Protein AF-A0A7L4TMM9-F1 (afdb_monomer)

Structure (mmCIF, N/CA/C/O backbone):
data_AF-A0A7L4TMM9-F1
#
_entry.id   AF-A0A7L4TMM9-F1
#
loop_
_atom_site.group_PDB
_atom_site.id
_atom_site.type_symbol
_atom_site.label_atom_id
_atom_site.label_alt_id
_atom_site.label_comp_id
_atom_site.label_asym_id
_atom_site.label_entity_id
_atom_site.label_seq_id
_atom_site.pdbx_PDB_ins_code
_atom_site.Cartn_x
_atom_site.Cartn_y
_atom_site.Cartn_z
_atom_site.occupancy
_atom_site.B_iso_or_equiv
_atom_site.auth_seq_id
_atom_site.auth_comp_id
_atom_site.auth_asym_id
_atom_site.auth_atom_id
_atom_site.pdbx_PDB_model_num
ATOM 1 N N . MET A 1 1 ? 16.684 -62.123 35.596 1.00 37.09 1 MET A N 1
ATOM 2 C CA . MET A 1 1 ? 16.709 -61.207 34.436 1.00 37.09 1 MET A CA 1
ATOM 3 C C . MET A 1 1 ? 15.334 -60.581 34.255 1.00 37.09 1 MET A C 1
ATOM 5 O O . MET A 1 1 ? 14.430 -61.251 33.778 1.00 37.09 1 MET A O 1
ATOM 9 N N . LYS A 1 2 ? 15.162 -59.327 34.678 1.00 30.02 2 LYS A N 1
ATOM 10 C CA . LYS A 1 2 ? 14.066 -58.445 34.255 1.00 30.02 2 LYS A CA 1
ATOM 11 C C . LYS A 1 2 ? 14.665 -57.044 34.165 1.00 30.02 2 LYS A C 1
ATOM 13 O O . LYS A 1 2 ? 14.993 -56.457 35.190 1.00 30.02 2 LYS A O 1
ATOM 18 N N . ASN A 1 3 ? 14.895 -56.581 32.941 1.00 31.47 3 ASN A N 1
ATOM 19 C CA . ASN A 1 3 ? 15.379 -55.234 32.671 1.00 31.47 3 ASN A CA 1
ATOM 20 C C . ASN A 1 3 ? 14.210 -54.263 32.843 1.00 31.47 3 ASN A C 1
ATOM 22 O O . ASN A 1 3 ? 13.201 -54.380 32.151 1.00 31.47 3 ASN A O 1
ATOM 26 N N . VAL A 1 4 ? 14.355 -53.323 33.774 1.00 31.61 4 VAL A N 1
ATOM 27 C CA . VAL A 1 4 ? 13.504 -52.138 33.880 1.00 31.61 4 VAL A CA 1
ATOM 28 C C . VAL A 1 4 ? 14.117 -51.089 32.962 1.00 31.61 4 VAL A C 1
ATOM 30 O O . VAL A 1 4 ? 15.188 -50.561 33.246 1.00 31.61 4 VAL A O 1
ATOM 33 N N . VAL A 1 5 ? 13.464 -50.823 31.834 1.00 34.22 5 VAL A N 1
ATOM 34 C CA . VAL A 1 5 ? 13.787 -49.681 30.977 1.00 34.22 5 VAL A CA 1
ATOM 35 C C . VAL A 1 5 ? 12.903 -48.526 31.436 1.00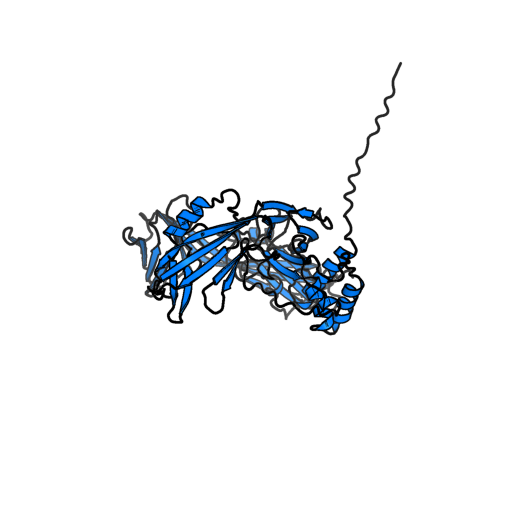 34.22 5 VAL A C 1
ATOM 37 O O . VAL A 1 5 ? 11.708 -48.497 31.155 1.00 34.22 5 VAL A O 1
ATOM 40 N N . CYS A 1 6 ? 13.492 -47.596 32.189 1.00 31.59 6 CYS A N 1
ATOM 41 C CA . CYS A 1 6 ? 12.904 -46.287 32.458 1.00 31.59 6 CYS A CA 1
ATOM 42 C C . CYS A 1 6 ? 12.891 -45.482 31.154 1.00 31.59 6 CYS A C 1
ATOM 44 O O . CYS A 1 6 ? 13.934 -45.021 30.693 1.00 31.59 6 CYS A O 1
ATOM 46 N N . GLY A 1 7 ? 11.712 -45.316 30.559 1.00 32.25 7 GLY A N 1
ATOM 47 C CA . GLY A 1 7 ? 11.497 -44.363 29.478 1.00 32.25 7 GLY A CA 1
ATOM 48 C C . GLY A 1 7 ? 11.440 -42.943 30.035 1.00 32.25 7 GLY A C 1
ATOM 49 O O . GLY A 1 7 ? 10.466 -42.571 30.684 1.00 32.25 7 GLY A O 1
ATOM 50 N N . PHE A 1 8 ? 12.476 -42.148 29.768 1.00 34.81 8 PHE A N 1
ATOM 51 C CA . PHE A 1 8 ? 12.404 -40.692 29.859 1.00 34.81 8 PHE A CA 1
ATOM 52 C C . PHE A 1 8 ? 11.463 -40.192 28.754 1.00 34.81 8 PHE A C 1
ATOM 54 O O . PHE A 1 8 ? 11.820 -40.189 27.577 1.00 34.81 8 PHE A O 1
ATOM 61 N N . VAL A 1 9 ? 10.251 -39.776 29.123 1.00 37.28 9 VAL A N 1
ATOM 62 C CA . VAL A 1 9 ? 9.396 -38.968 28.248 1.00 37.28 9 VAL A CA 1
ATOM 63 C C . VAL A 1 9 ? 9.961 -37.553 28.270 1.00 37.28 9 VAL A C 1
ATOM 65 O O . VAL A 1 9 ? 9.767 -36.798 29.221 1.00 37.28 9 VAL A O 1
ATOM 68 N N . LEU A 1 10 ? 10.722 -37.221 27.230 1.00 33.03 10 LEU A N 1
ATOM 69 C CA . LEU A 1 10 ? 11.233 -35.881 26.977 1.00 33.03 10 LEU A CA 1
ATOM 70 C C . LEU A 1 10 ? 1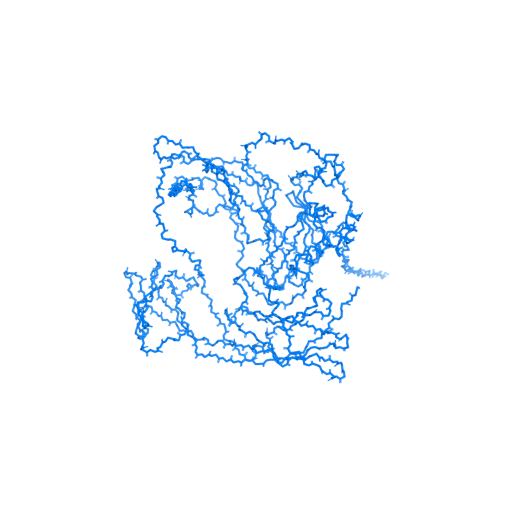0.049 -35.021 26.514 1.00 33.03 10 LEU A C 1
ATOM 72 O O . LEU A 1 10 ? 9.660 -35.037 25.348 1.00 33.03 10 LEU A O 1
ATOM 76 N N . VAL A 1 11 ? 9.420 -34.323 27.459 1.00 37.62 11 VAL A N 1
ATOM 77 C CA . VAL A 1 11 ? 8.417 -33.298 27.166 1.00 37.62 11 VAL A CA 1
ATOM 78 C C . VAL A 1 11 ? 9.148 -32.147 26.473 1.00 37.62 11 VAL A C 1
ATOM 80 O O . VAL A 1 11 ? 9.783 -31.321 27.123 1.00 37.62 11 VAL A O 1
ATOM 83 N N . PHE A 1 12 ? 9.087 -32.109 25.140 1.00 34.22 12 PHE A N 1
ATOM 84 C CA . PHE A 1 12 ? 9.403 -30.914 24.362 1.00 34.22 12 PHE A CA 1
ATOM 85 C C . PHE A 1 12 ? 8.357 -29.851 24.701 1.00 34.22 12 PHE A C 1
ATOM 87 O O . PHE A 1 12 ? 7.300 -29.764 24.076 1.00 34.22 12 PHE A O 1
ATOM 94 N N . ILE A 1 13 ? 8.636 -29.048 25.726 1.00 36.62 13 ILE A N 1
ATOM 95 C CA . ILE A 1 13 ? 7.920 -27.797 25.932 1.00 36.62 13 ILE A CA 1
ATOM 96 C C . ILE A 1 13 ? 8.395 -26.867 24.816 1.00 36.62 13 ILE A C 1
ATOM 98 O O . ILE A 1 13 ? 9.479 -26.291 24.886 1.00 36.62 13 ILE A O 1
ATOM 102 N N . LEU A 1 14 ? 7.595 -26.763 23.754 1.00 32.78 14 LEU A N 1
ATOM 103 C CA . LEU A 1 14 ? 7.701 -25.707 22.753 1.00 32.78 14 LEU A CA 1
ATOM 104 C C . LEU A 1 14 ? 7.354 -24.378 23.436 1.00 32.78 14 LEU A C 1
ATOM 106 O O . LEU A 1 14 ? 6.245 -23.861 23.312 1.00 32.78 14 LEU A O 1
ATOM 110 N N . PHE A 1 15 ? 8.300 -23.828 24.196 1.00 36.31 15 PHE A N 1
ATOM 111 C CA . PHE A 1 15 ? 8.275 -22.417 24.542 1.00 36.31 15 PHE A CA 1
ATOM 112 C C . PHE A 1 15 ? 8.490 -21.645 23.243 1.00 36.31 15 PHE A C 1
ATOM 114 O O . PHE A 1 15 ? 9.612 -21.475 22.774 1.00 36.31 15 PHE A O 1
ATOM 121 N N . SER A 1 16 ? 7.392 -21.183 22.648 1.00 35.31 16 SER A N 1
ATOM 122 C CA . SER A 1 16 ? 7.428 -20.071 21.708 1.00 35.31 16 SER A CA 1
ATOM 123 C C . SER A 1 16 ? 7.864 -18.835 22.497 1.00 35.31 16 SER A C 1
ATOM 125 O O . SER A 1 16 ? 7.027 -18.056 22.952 1.00 35.31 16 SER A O 1
ATOM 127 N N . CYS A 1 17 ? 9.171 -18.681 22.725 1.00 44.59 17 CYS A N 1
ATOM 128 C CA . CYS A 1 17 ? 9.750 -17.420 23.164 1.00 44.59 17 CYS A CA 1
ATOM 129 C C . CYS A 1 17 ? 9.349 -16.374 22.124 1.00 44.59 17 CYS A C 1
ATOM 131 O O . CYS A 1 17 ? 9.890 -16.364 21.021 1.00 44.59 17 CYS A O 1
ATOM 133 N N . LYS A 1 18 ? 8.379 -15.513 22.454 1.00 53.69 18 LYS A N 1
ATOM 134 C CA . LYS A 1 18 ? 8.213 -14.255 21.729 1.00 53.69 18 LYS A CA 1
ATOM 135 C C . LYS A 1 18 ? 9.565 -13.558 21.820 1.00 53.69 18 LYS A C 1
ATOM 137 O O . LYS A 1 18 ? 9.991 -13.226 22.924 1.00 53.69 18 LYS A O 1
ATOM 142 N N . LYS A 1 19 ? 10.272 -13.429 20.698 1.00 67.81 19 LYS A N 1
ATOM 143 C CA . LYS A 1 19 ? 11.503 -12.645 20.659 1.00 67.81 19 LYS A CA 1
ATOM 144 C C . LYS A 1 19 ? 11.105 -11.209 20.968 1.00 67.81 19 LYS A C 1
ATOM 146 O O . LYS A 1 19 ? 10.321 -10.613 20.234 1.00 67.81 19 LYS A O 1
ATOM 151 N N . GLU A 1 20 ? 11.555 -10.702 22.107 1.00 85.44 20 GLU A N 1
ATOM 152 C CA . GLU A 1 20 ? 11.409 -9.284 22.401 1.00 85.44 20 GLU A CA 1
ATOM 153 C C . GLU A 1 20 ? 12.219 -8.482 21.381 1.00 85.44 20 GLU A C 1
ATOM 155 O O . GLU A 1 20 ? 13.287 -8.917 20.944 1.00 85.44 20 GLU A O 1
ATOM 160 N N . LEU A 1 21 ? 11.692 -7.321 20.988 1.00 93.69 21 LEU A N 1
ATOM 161 C CA . LEU A 1 21 ? 12.413 -6.398 20.120 1.00 93.69 21 LEU A CA 1
ATOM 162 C C . LEU A 1 21 ? 13.688 -5.914 20.826 1.00 93.69 21 LEU A C 1
ATOM 164 O O . LEU A 1 21 ? 13.657 -5.621 22.024 1.00 93.69 21 LEU A O 1
ATOM 168 N N . SER A 1 22 ? 14.790 -5.785 20.087 1.00 93.38 22 SER A N 1
ATOM 169 C CA . SER A 1 22 ? 15.986 -5.096 20.585 1.00 93.38 22 SER A CA 1
ATOM 170 C C . SER A 1 22 ? 15.690 -3.615 20.856 1.00 93.38 22 SER A C 1
ATOM 172 O O . SER A 1 22 ? 14.717 -3.065 20.341 1.00 93.38 22 SER A O 1
ATOM 174 N N . GLU A 1 23 ? 16.535 -2.935 21.636 1.00 93.56 23 GLU A N 1
ATOM 175 C CA . GLU A 1 23 ? 16.357 -1.494 21.891 1.00 93.56 23 GLU A CA 1
ATOM 176 C C . GLU A 1 23 ? 16.359 -0.666 20.601 1.00 93.56 23 GLU A C 1
ATOM 178 O O . GLU A 1 23 ? 15.534 0.228 20.439 1.00 93.56 23 GLU A O 1
ATOM 183 N N . GLU A 1 24 ? 17.209 -1.016 19.637 1.00 94.12 24 GLU A N 1
ATOM 184 C CA . GLU A 1 24 ? 17.218 -0.378 18.319 1.00 94.12 24 GLU A CA 1
ATOM 185 C C . GLU A 1 24 ? 15.885 -0.592 17.573 1.00 94.12 24 GLU A C 1
ATOM 187 O O . GLU A 1 24 ? 15.275 0.355 17.077 1.00 94.12 24 GLU A O 1
ATOM 192 N N . GLN A 1 25 ? 15.366 -1.824 17.563 1.00 96.00 25 GLN A N 1
ATOM 193 C CA . GLN A 1 25 ? 14.075 -2.144 16.946 1.00 96.00 25 GLN A CA 1
ATOM 194 C C . GLN A 1 25 ? 12.906 -1.423 17.637 1.00 96.00 25 GLN A C 1
ATOM 196 O O . GLN A 1 25 ? 11.966 -0.993 16.965 1.00 96.00 25 GLN A O 1
ATOM 201 N N . LYS A 1 26 ? 12.961 -1.254 18.965 1.00 96.62 26 LYS A N 1
ATOM 202 C CA . LYS A 1 26 ? 11.985 -0.452 19.718 1.00 96.62 26 LYS A CA 1
ATOM 203 C C . LYS A 1 26 ? 12.046 1.017 19.309 1.00 96.62 26 LYS A C 1
ATOM 205 O O . LYS A 1 26 ? 10.995 1.604 19.082 1.00 96.62 26 LYS A O 1
ATOM 210 N N . VAL A 1 27 ? 13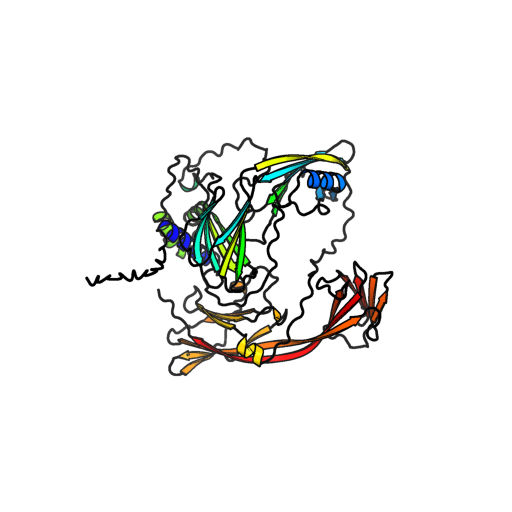.241 1.590 19.145 1.00 97.44 27 VAL A N 1
ATOM 211 C CA . VAL A 1 27 ? 13.413 2.967 18.648 1.00 97.44 27 VAL A CA 1
ATOM 212 C C . VAL A 1 27 ? 12.786 3.135 17.263 1.00 97.44 27 VAL A C 1
ATOM 214 O O . VAL A 1 27 ? 12.062 4.103 17.041 1.00 97.44 27 VAL A O 1
ATOM 217 N N . PHE A 1 28 ? 12.986 2.184 16.348 1.00 97.81 28 PHE A N 1
ATOM 218 C CA . PHE A 1 28 ? 12.351 2.225 15.027 1.00 97.81 28 PHE A CA 1
ATOM 219 C C . PHE A 1 28 ? 10.822 2.150 15.100 1.00 97.81 28 PHE A C 1
ATOM 221 O O . PHE A 1 28 ? 10.134 2.896 14.403 1.00 97.81 28 PHE A O 1
ATOM 228 N N . LEU A 1 29 ? 10.277 1.284 15.958 1.00 97.44 29 LEU A N 1
ATOM 229 C CA . LEU A 1 29 ? 8.832 1.161 16.145 1.00 97.44 29 LEU A CA 1
ATOM 230 C C . LEU A 1 29 ? 8.225 2.417 16.788 1.00 97.44 29 LEU A C 1
ATOM 232 O O . LEU A 1 29 ? 7.163 2.876 16.371 1.00 97.44 29 LEU A O 1
ATOM 236 N N . ASP A 1 30 ? 8.887 2.980 17.794 1.00 96.69 30 ASP A N 1
ATOM 237 C CA . ASP A 1 30 ? 8.441 4.199 18.466 1.00 96.69 30 ASP A CA 1
ATOM 238 C C . ASP A 1 30 ? 8.509 5.406 17.521 1.00 96.69 30 ASP A C 1
ATOM 240 O O . ASP A 1 30 ? 7.579 6.209 17.491 1.00 96.69 30 ASP A O 1
ATOM 244 N N . PHE A 1 31 ? 9.545 5.490 16.679 1.00 96.69 31 PHE A N 1
ATOM 245 C CA . PHE A 1 31 ? 9.610 6.465 15.591 1.00 96.69 31 PHE A CA 1
ATOM 246 C C . PHE A 1 31 ? 8.445 6.300 14.607 1.00 96.69 31 PHE A C 1
ATOM 248 O O . PHE A 1 31 ? 7.792 7.283 14.268 1.00 96.69 31 PHE A O 1
ATOM 255 N N . ALA A 1 32 ? 8.126 5.068 14.196 1.00 96.00 32 ALA A N 1
ATOM 256 C CA . ALA A 1 32 ? 7.012 4.793 13.289 1.00 96.00 32 ALA A CA 1
ATOM 257 C C . ALA A 1 32 ? 5.659 5.250 13.866 1.00 96.00 32 ALA A C 1
ATOM 259 O O . ALA A 1 32 ? 4.848 5.837 13.149 1.00 96.00 32 ALA A O 1
ATOM 260 N N . LYS A 1 33 ? 5.424 5.010 15.165 1.00 94.06 33 LYS A N 1
ATOM 261 C CA . LYS A 1 33 ? 4.231 5.493 15.880 1.00 94.06 33 LYS A CA 1
ATOM 262 C C . LYS A 1 33 ? 4.195 7.017 15.941 1.00 94.06 33 LYS A C 1
ATOM 264 O O . LYS A 1 33 ? 3.137 7.607 15.743 1.00 94.06 33 LYS A O 1
ATOM 269 N N . LEU A 1 34 ? 5.342 7.644 16.192 1.00 92.31 34 LEU A N 1
ATOM 270 C CA . LEU A 1 34 ? 5.446 9.093 16.293 1.00 92.31 34 LEU A CA 1
ATOM 271 C C . LEU A 1 34 ? 5.176 9.767 14.940 1.00 92.31 34 LEU A C 1
ATOM 273 O O . LEU A 1 34 ? 4.364 10.685 14.876 1.00 92.31 34 LEU A O 1
ATOM 277 N N . GLU A 1 35 ? 5.743 9.252 13.845 1.00 92.38 35 GLU A N 1
ATOM 278 C CA . GLU A 1 35 ? 5.431 9.727 12.490 1.00 92.38 35 GLU A CA 1
ATOM 279 C C . GLU A 1 35 ? 3.966 9.484 12.112 1.00 92.38 35 GLU A C 1
ATOM 281 O O . GLU A 1 35 ? 3.359 10.310 11.430 1.00 92.38 35 GLU A O 1
ATOM 286 N N . ASN A 1 36 ? 3.356 8.393 12.581 1.00 89.25 36 ASN A N 1
ATOM 287 C CA . ASN A 1 36 ? 1.929 8.155 12.387 1.00 89.25 36 ASN A CA 1
ATOM 288 C C . ASN A 1 36 ? 1.063 9.226 13.064 1.00 89.25 36 ASN A C 1
ATOM 290 O O . ASN A 1 36 ? 0.120 9.724 12.450 1.00 89.25 36 ASN A O 1
ATOM 294 N N . SER A 1 37 ? 1.390 9.604 14.302 1.00 87.19 37 SER A N 1
ATOM 295 C CA . SER A 1 37 ? 0.702 10.695 15.000 1.00 87.19 37 SER A CA 1
ATOM 296 C C . SER A 1 37 ? 0.961 12.048 14.332 1.00 87.19 37 SER A C 1
ATOM 298 O O . SER A 1 37 ? 0.024 12.823 14.171 1.00 87.19 37 SER A O 1
ATOM 300 N N . TYR A 1 38 ? 2.194 12.304 13.880 1.00 87.38 38 TYR A N 1
ATOM 301 C CA . TYR A 1 38 ? 2.568 13.540 13.186 1.00 87.38 38 TYR A CA 1
ATOM 302 C C . TYR A 1 38 ? 1.804 13.715 11.862 1.00 87.38 38 TYR A C 1
ATOM 304 O O . TYR A 1 38 ? 1.333 14.803 11.549 1.00 87.38 38 TYR A O 1
ATOM 312 N N . SER A 1 39 ? 1.684 12.641 11.075 1.00 83.31 39 SER A N 1
ATOM 313 C CA . SER A 1 39 ? 1.063 12.657 9.739 1.00 83.31 39 SER A CA 1
ATOM 314 C C . SER A 1 39 ? -0.448 12.402 9.736 1.00 83.31 39 SER A C 1
ATOM 316 O O . SER A 1 39 ? -1.094 12.616 8.713 1.00 83.31 39 SER A O 1
ATOM 318 N N . GLY A 1 40 ? -1.019 11.917 10.843 1.00 79.81 40 GLY A N 1
ATOM 319 C CA . GLY A 1 40 ? -2.427 11.509 10.916 1.00 79.81 40 GLY A CA 1
ATOM 320 C C . GLY A 1 40 ? -2.758 10.228 10.134 1.00 79.81 40 GLY A C 1
ATOM 321 O O . GLY A 1 40 ? -3.930 9.939 9.897 1.00 79.81 40 GLY A O 1
ATOM 322 N N . SER A 1 41 ? -1.750 9.440 9.750 1.00 76.19 41 SER A N 1
ATOM 323 C CA . SER A 1 41 ? -1.877 8.308 8.816 1.00 76.19 41 SER A CA 1
ATOM 324 C C . SER A 1 41 ? -2.554 7.052 9.383 1.00 76.19 41 SER A C 1
ATOM 326 O O . SER A 1 41 ? -2.875 6.127 8.643 1.00 76.19 41 SER A O 1
ATOM 328 N N . SER A 1 42 ? -2.875 7.040 10.680 1.00 83.00 42 SER A N 1
ATOM 329 C CA . SER A 1 42 ? -3.791 6.078 11.310 1.00 83.00 42 SER A CA 1
ATOM 330 C C . SER A 1 42 ? -3.399 4.584 11.233 1.00 83.00 42 SER A C 1
ATOM 332 O O . SER A 1 42 ? -4.198 3.742 11.641 1.00 83.00 42 SER A O 1
ATOM 334 N N . TYR A 1 43 ? -2.182 4.219 10.808 1.00 86.94 43 TYR A N 1
ATOM 335 C CA . TYR A 1 43 ? -1.672 2.841 10.659 1.00 86.94 43 TYR A CA 1
ATOM 336 C C . TYR A 1 43 ? -1.653 2.018 11.958 1.00 86.94 43 TYR A C 1
ATOM 338 O O . TYR A 1 43 ? -1.654 0.790 11.922 1.00 86.94 43 TYR A O 1
ATOM 346 N N . PHE A 1 44 ? -1.663 2.676 13.120 1.00 88.75 44 PHE A N 1
ATOM 347 C CA . PHE A 1 44 ? -1.622 2.023 14.433 1.00 88.75 44 PHE A CA 1
ATOM 348 C C . PHE A 1 44 ? -3.013 1.854 15.069 1.00 88.75 44 PHE A C 1
ATOM 350 O O . PHE A 1 44 ? -3.131 1.684 16.286 1.00 88.75 44 PHE A O 1
ATOM 357 N N . TYR A 1 45 ? -4.073 1.808 14.262 1.00 86.56 45 TYR A N 1
ATOM 358 C CA . TYR A 1 45 ? -5.346 1.201 14.666 1.00 86.56 45 TYR A CA 1
ATOM 359 C C . TYR A 1 45 ? -5.342 -0.286 14.309 1.00 86.56 45 TYR A C 1
ATOM 361 O O . TYR A 1 45 ? -4.755 -0.679 13.310 1.00 86.56 45 TYR A O 1
ATOM 369 N N . ASN A 1 46 ? -5.915 -1.124 15.175 1.00 87.50 46 ASN A N 1
ATOM 370 C CA . ASN A 1 46 ? -5.999 -2.572 14.968 1.00 87.50 46 ASN A CA 1
ATOM 371 C C . ASN A 1 46 ? -7.410 -2.930 14.489 1.00 87.50 46 ASN A C 1
ATOM 373 O O . ASN A 1 46 ? -8.263 -3.315 15.293 1.00 87.50 46 ASN A O 1
ATOM 377 N N . LEU A 1 47 ? -7.665 -2.732 13.200 1.00 89.25 47 LEU A N 1
ATOM 378 C CA . LEU A 1 47 ? -8.976 -2.913 12.590 1.00 89.25 47 LEU A CA 1
ATOM 379 C C . LEU A 1 47 ? -9.192 -4.378 12.213 1.00 89.25 47 LEU A C 1
ATOM 381 O O . LEU A 1 47 ? -8.290 -5.072 11.759 1.00 89.25 47 LEU A O 1
ATOM 385 N N . ASP A 1 48 ? -10.409 -4.870 12.402 1.00 89.00 48 ASP A N 1
ATOM 386 C CA . ASP A 1 48 ? -10.822 -6.195 11.948 1.00 89.00 48 ASP A CA 1
ATOM 387 C C . ASP A 1 48 ? -11.797 -6.023 10.784 1.00 89.00 48 ASP A C 1
ATOM 389 O O . ASP A 1 48 ? -13.011 -6.053 10.960 1.00 89.00 48 ASP A O 1
ATOM 393 N N . LEU A 1 49 ? -11.251 -5.774 9.595 1.00 86.94 49 LEU A N 1
ATOM 394 C CA . LEU A 1 49 ? -12.017 -5.575 8.363 1.00 86.94 49 LEU A CA 1
ATOM 395 C C . LEU A 1 49 ? -12.188 -6.901 7.612 1.00 86.94 49 LEU A C 1
ATOM 397 O O . LEU A 1 49 ? -11.489 -7.888 7.876 1.00 86.94 49 LEU A O 1
ATOM 401 N N . TYR A 1 50 ? -13.139 -6.959 6.684 1.00 85.94 50 TYR A N 1
ATOM 402 C CA . TYR A 1 50 ? -13.126 -8.012 5.668 1.00 85.94 50 TYR A CA 1
ATOM 403 C C . TYR A 1 50 ? -12.078 -7.730 4.605 1.00 85.94 50 TYR A C 1
ATOM 405 O O . TYR A 1 50 ? -11.783 -6.577 4.313 1.00 85.94 50 TYR A O 1
ATOM 413 N N . SER A 1 51 ? -11.537 -8.808 4.044 1.00 82.56 51 SER A N 1
ATOM 414 C CA . SER A 1 51 ? -10.572 -8.746 2.958 1.00 82.56 51 SER A CA 1
ATOM 415 C C . SER A 1 51 ? -11.213 -8.195 1.682 1.00 82.56 51 SER A C 1
ATOM 417 O O . SER A 1 51 ? -12.092 -8.837 1.104 1.00 82.56 51 SER A O 1
ATOM 419 N N . SER A 1 52 ? -10.730 -7.046 1.217 1.00 79.94 52 SER A N 1
ATOM 420 C CA . SER A 1 52 ? -10.885 -6.587 -0.162 1.00 79.94 52 SER A CA 1
ATOM 421 C C . SER A 1 52 ? -9.716 -7.131 -0.974 1.00 79.94 52 SER A C 1
ATOM 423 O O . SER A 1 52 ? -8.559 -6.742 -0.786 1.00 79.94 52 SER A O 1
ATOM 425 N N . PHE A 1 53 ? -10.013 -8.098 -1.839 1.00 81.25 53 PHE A N 1
ATOM 426 C CA . PHE A 1 53 ? -8.998 -8.785 -2.628 1.00 81.25 53 PHE A CA 1
ATOM 427 C C . PHE A 1 53 ? -8.521 -7.938 -3.801 1.00 81.25 53 PHE A C 1
ATOM 429 O O . PHE A 1 53 ? -9.308 -7.258 -4.449 1.00 81.25 53 PHE A O 1
ATOM 436 N N . THR A 1 54 ? -7.238 -8.067 -4.114 1.00 78.81 54 THR A N 1
ATOM 437 C CA . THR A 1 54 ? -6.654 -7.589 -5.367 1.00 78.81 54 THR A CA 1
ATOM 438 C C . THR A 1 54 ? -5.970 -8.748 -6.085 1.00 78.81 54 THR A C 1
ATOM 440 O O . THR A 1 54 ? -5.791 -9.838 -5.526 1.00 78.81 54 THR A O 1
ATOM 443 N N . GLU A 1 55 ? -5.629 -8.553 -7.352 1.00 81.44 55 GLU A N 1
ATOM 444 C CA . GLU A 1 55 ? -4.944 -9.580 -8.126 1.00 81.44 55 GLU A CA 1
ATOM 445 C C . GLU A 1 55 ? -3.527 -9.813 -7.598 1.00 81.44 55 GLU A C 1
ATOM 447 O O . GLU A 1 55 ? -2.847 -8.905 -7.118 1.00 81.44 55 GLU A O 1
ATOM 452 N N . GLU A 1 56 ? -3.073 -11.066 -7.658 1.00 86.25 56 GLU A N 1
ATOM 453 C CA . GLU A 1 56 ? -1.706 -11.374 -7.259 1.00 86.25 56 GLU A CA 1
ATOM 454 C C . GLU A 1 56 ? -0.720 -10.688 -8.221 1.00 86.25 56 GLU A C 1
ATOM 456 O O . GLU A 1 56 ? -0.857 -10.829 -9.440 1.00 86.25 56 GLU A O 1
ATOM 461 N N . PRO A 1 57 ? 0.298 -9.983 -7.701 1.00 86.56 57 PRO A N 1
ATOM 462 C CA . PRO A 1 57 ? 1.309 -9.348 -8.530 1.00 86.56 57 PRO A CA 1
ATOM 463 C C . PRO A 1 57 ? 2.003 -10.335 -9.469 1.00 86.56 57 PRO A C 1
ATOM 465 O O . PRO A 1 57 ? 2.589 -11.332 -9.038 1.00 86.56 57 PRO A O 1
ATOM 468 N N . VAL A 1 58 ? 2.003 -10.019 -10.763 1.00 86.62 58 VAL A N 1
ATOM 469 C CA . VAL A 1 58 ? 2.675 -10.830 -11.782 1.00 86.62 58 VAL A CA 1
ATOM 470 C C . VAL A 1 58 ? 4.081 -10.289 -12.046 1.00 86.62 58 VAL A C 1
ATOM 472 O O . VAL A 1 58 ? 4.268 -9.131 -12.425 1.00 86.62 58 VAL A O 1
ATOM 475 N N . TYR A 1 59 ? 5.076 -11.162 -11.887 1.00 88.44 59 TYR A N 1
ATOM 476 C CA . TYR A 1 59 ? 6.486 -10.875 -12.165 1.00 88.44 59 TYR A CA 1
ATOM 477 C C . TYR A 1 59 ? 6.982 -11.756 -13.310 1.00 88.44 59 TYR A C 1
ATOM 479 O O . TYR A 1 59 ? 6.869 -12.984 -13.236 1.00 88.44 59 TYR A O 1
ATOM 487 N N . TYR A 1 60 ? 7.554 -11.143 -14.346 1.00 87.56 60 TYR A N 1
ATOM 488 C CA . TYR A 1 60 ? 8.002 -11.840 -15.560 1.00 87.56 60 TYR A CA 1
ATOM 489 C C . TYR A 1 60 ? 9.485 -12.229 -15.548 1.00 87.56 60 TYR A C 1
ATOM 491 O O . TYR A 1 60 ? 9.999 -12.736 -16.544 1.00 87.56 60 TYR A O 1
ATOM 499 N N . ASP A 1 61 ? 10.166 -12.038 -14.418 1.00 90.56 61 ASP A N 1
ATOM 500 C CA . ASP A 1 61 ? 11.605 -12.253 -14.271 1.00 90.56 61 ASP A CA 1
ATOM 501 C C . ASP A 1 61 ? 12.077 -13.666 -14.669 1.00 90.56 61 ASP A C 1
ATOM 503 O O . ASP A 1 61 ? 13.149 -13.816 -15.248 1.00 90.56 61 ASP A O 1
ATOM 507 N N . SER A 1 62 ? 11.277 -14.712 -14.423 1.00 87.75 62 SER A N 1
ATOM 508 C CA . SER A 1 62 ? 11.636 -16.106 -14.750 1.00 87.75 62 SER A CA 1
ATOM 509 C C . SER A 1 62 ? 11.631 -16.428 -16.246 1.00 87.75 62 SER A C 1
ATOM 511 O O . SER A 1 62 ? 12.244 -17.409 -16.665 1.00 87.75 62 SER A O 1
ATOM 513 N N . ILE A 1 63 ? 10.914 -15.639 -17.047 1.00 87.81 63 ILE A N 1
ATOM 514 C CA . ILE A 1 63 ? 10.750 -15.845 -18.493 1.00 87.81 63 ILE A CA 1
ATOM 515 C C . ILE A 1 63 ? 11.340 -14.692 -19.309 1.00 87.81 63 ILE A C 1
ATOM 517 O O . ILE A 1 63 ? 11.111 -14.603 -20.519 1.00 87.81 63 ILE A O 1
ATOM 521 N N . PHE A 1 64 ? 12.065 -13.786 -18.651 1.00 90.25 64 PHE A N 1
ATOM 522 C CA . PHE A 1 64 ? 12.679 -12.639 -19.293 1.00 90.25 64 PHE A CA 1
ATOM 523 C C . PHE A 1 64 ? 13.710 -13.090 -20.339 1.00 90.25 64 PHE A C 1
ATOM 525 O O . PHE A 1 64 ? 14.580 -13.918 -20.071 1.00 90.25 64 PHE A O 1
ATOM 532 N N . ASN A 1 65 ? 13.623 -12.527 -21.547 1.00 91.19 65 ASN A N 1
ATOM 533 C CA . ASN A 1 65 ? 14.536 -12.826 -22.646 1.00 91.19 65 ASN A CA 1
ATOM 534 C C . ASN A 1 65 ? 14.945 -11.533 -23.358 1.00 91.19 65 ASN A C 1
ATOM 536 O O . ASN A 1 65 ? 14.123 -10.879 -24.001 1.00 91.19 65 ASN A O 1
ATOM 540 N N . PHE A 1 66 ? 16.231 -11.196 -23.254 1.00 92.38 66 PHE A N 1
ATOM 541 C CA . PHE A 1 66 ? 16.781 -9.962 -23.806 1.00 92.38 66 PHE A CA 1
ATOM 542 C C . PHE A 1 66 ? 16.714 -9.895 -25.338 1.00 92.38 66 PHE A C 1
ATOM 544 O O . PHE A 1 66 ? 16.325 -8.863 -25.874 1.00 92.38 66 PHE A O 1
ATOM 551 N N . GLU A 1 67 ? 17.050 -10.974 -26.052 1.00 93.62 67 GLU A N 1
ATOM 552 C CA . GLU A 1 67 ? 17.040 -10.959 -27.523 1.00 93.62 67 GLU A CA 1
ATOM 553 C C . GLU A 1 67 ? 15.618 -10.817 -28.070 1.00 93.62 67 GLU A C 1
ATOM 555 O O . GLU A 1 67 ? 15.387 -10.046 -28.999 1.00 93.62 67 GLU A O 1
ATOM 560 N N . LYS A 1 68 ? 14.639 -11.477 -27.439 1.00 91.00 68 LYS A N 1
ATOM 561 C CA . LYS A 1 68 ? 13.225 -11.292 -27.780 1.00 91.00 68 LYS A CA 1
ATOM 562 C C . LYS A 1 68 ? 12.783 -9.844 -27.551 1.00 91.00 68 LYS A C 1
ATOM 564 O O . LYS A 1 68 ? 12.195 -9.246 -28.448 1.00 91.00 68 LYS A O 1
ATOM 569 N N . LEU A 1 69 ? 13.103 -9.280 -26.383 1.00 91.62 69 LEU A N 1
ATOM 570 C CA . LEU A 1 69 ? 12.792 -7.888 -26.053 1.00 91.62 69 LEU A CA 1
ATOM 571 C C . LEU A 1 69 ? 13.405 -6.915 -27.072 1.00 91.62 69 LEU A C 1
ATOM 573 O O . LEU A 1 69 ? 12.743 -5.986 -27.528 1.00 91.62 69 LEU A O 1
ATOM 577 N N . LYS A 1 70 ? 14.663 -7.146 -27.453 1.00 93.12 70 LYS A N 1
ATOM 578 C CA . LYS A 1 70 ? 15.380 -6.360 -28.457 1.00 93.12 70 LYS A CA 1
ATOM 579 C C . LYS A 1 70 ? 14.666 -6.369 -29.806 1.00 93.12 70 LYS A C 1
ATOM 581 O O . LYS A 1 70 ? 14.448 -5.298 -30.366 1.00 93.12 70 LYS A O 1
ATOM 586 N N . THR A 1 71 ? 14.280 -7.543 -30.309 1.00 90.50 71 THR A N 1
ATOM 587 C CA . THR A 1 71 ? 13.545 -7.656 -31.578 1.00 90.50 71 THR A CA 1
ATOM 588 C C . THR A 1 71 ? 12.186 -6.956 -31.518 1.00 90.50 71 THR A C 1
ATOM 590 O O . THR A 1 71 ? 11.829 -6.261 -32.466 1.00 90.50 71 THR A O 1
ATOM 593 N N . GLU A 1 72 ? 11.446 -7.095 -30.412 1.00 90.06 72 GLU A N 1
ATOM 594 C CA . GLU A 1 72 ? 10.154 -6.419 -30.221 1.00 90.06 72 GLU A CA 1
ATOM 595 C C . GLU A 1 72 ? 10.323 -4.890 -30.237 1.00 90.06 72 GLU A C 1
ATOM 597 O O . GLU A 1 72 ? 9.681 -4.206 -31.033 1.00 90.06 72 GLU A O 1
ATOM 602 N N . LEU A 1 73 ? 11.261 -4.350 -29.450 1.00 90.94 73 LEU A N 1
ATOM 603 C CA . LEU A 1 73 ? 11.499 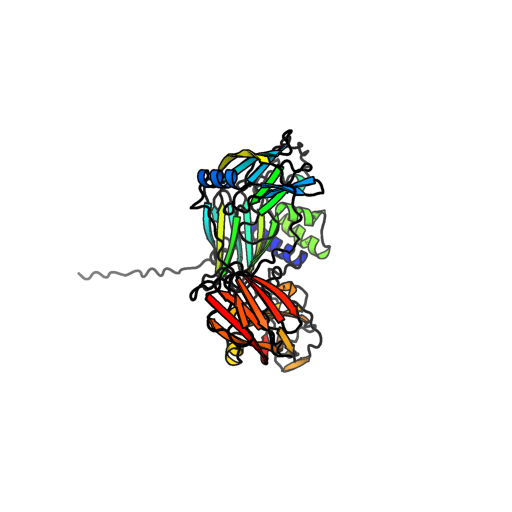-2.905 -29.367 1.00 90.94 73 LEU A CA 1
ATOM 604 C C . LEU A 1 73 ? 11.946 -2.285 -30.693 1.00 90.94 73 LEU A C 1
ATOM 606 O O . LEU A 1 73 ? 11.459 -1.210 -31.048 1.00 90.94 73 LEU A O 1
ATOM 610 N N . GLN A 1 74 ? 12.840 -2.945 -31.433 1.00 89.19 74 GLN A N 1
ATOM 611 C CA . GLN A 1 74 ? 13.301 -2.462 -32.740 1.00 89.19 74 GLN A CA 1
ATOM 612 C C . GLN A 1 74 ? 12.165 -2.402 -33.776 1.00 89.19 74 GLN A C 1
ATOM 614 O O . GLN A 1 74 ? 12.232 -1.607 -34.710 1.00 89.19 74 GLN A O 1
ATOM 619 N N . GLY A 1 75 ? 11.116 -3.217 -33.615 1.00 79.94 75 GLY A N 1
ATOM 620 C CA . GLY A 1 75 ? 9.972 -3.262 -34.528 1.00 79.94 75 GLY A CA 1
ATOM 621 C C . GLY A 1 75 ? 8.828 -2.305 -34.184 1.00 79.94 75 GLY A C 1
ATOM 622 O O . GLY A 1 75 ? 8.034 -1.981 -35.068 1.00 79.94 75 GLY A O 1
ATOM 623 N N . THR A 1 76 ? 8.709 -1.867 -32.925 1.00 86.06 76 THR A N 1
ATOM 624 C CA . THR A 1 76 ? 7.479 -1.205 -32.446 1.00 86.06 76 THR A CA 1
ATOM 625 C C . THR A 1 76 ? 7.677 0.124 -31.723 1.00 86.06 76 THR A C 1
ATOM 627 O O . THR A 1 76 ? 6.685 0.821 -31.501 1.00 86.06 76 THR A O 1
ATOM 630 N N . THR A 1 77 ? 8.905 0.493 -31.343 1.00 89.19 77 THR A N 1
ATOM 631 C CA . THR A 1 77 ? 9.154 1.747 -30.611 1.00 89.19 77 THR A CA 1
ATOM 632 C C . THR A 1 77 ? 8.871 2.962 -31.493 1.00 89.19 77 THR A C 1
ATOM 634 O O . THR A 1 77 ? 9.288 3.018 -32.651 1.00 89.19 77 THR A O 1
ATOM 637 N N . LYS A 1 78 ? 8.177 3.961 -30.947 1.00 89.69 78 LYS A N 1
ATOM 638 C CA . LYS A 1 78 ? 7.862 5.219 -31.636 1.00 89.69 78 LYS A CA 1
ATOM 639 C C . LYS A 1 78 ? 8.357 6.408 -30.830 1.00 89.69 78 LYS A C 1
ATOM 641 O O . LYS A 1 78 ? 8.363 6.379 -29.603 1.00 89.69 78 LYS A O 1
ATOM 646 N N . ILE A 1 79 ? 8.713 7.474 -31.538 1.00 87.62 79 ILE A N 1
ATOM 647 C CA . ILE A 1 79 ? 9.009 8.773 -30.943 1.00 87.62 79 ILE A CA 1
ATOM 648 C C . ILE A 1 79 ? 7.923 9.741 -31.382 1.00 87.62 79 ILE A C 1
ATOM 650 O O . ILE A 1 79 ? 7.685 9.920 -32.579 1.00 87.62 79 ILE A O 1
ATOM 654 N N . LEU A 1 80 ? 7.251 10.315 -30.393 1.00 85.50 80 LEU A N 1
ATOM 655 C CA . LEU A 1 80 ? 6.157 11.254 -30.564 1.00 85.50 80 LEU A CA 1
ATOM 656 C C . LEU A 1 80 ? 6.619 12.620 -30.080 1.00 85.50 80 LEU A C 1
ATOM 658 O O . LEU A 1 80 ? 7.141 12.727 -28.972 1.00 85.50 80 LEU A O 1
ATOM 662 N N . LYS A 1 81 ? 6.402 13.660 -30.880 1.00 80.94 81 LYS A N 1
ATOM 663 C CA . LYS A 1 81 ? 6.625 15.047 -30.465 1.00 80.94 81 LYS A CA 1
ATOM 664 C C . LYS A 1 81 ? 5.292 15.785 -30.432 1.00 80.94 81 LYS A C 1
ATOM 666 O O . LYS A 1 81 ? 4.530 15.690 -31.395 1.00 80.94 81 LYS A O 1
ATOM 671 N N . ASN A 1 82 ? 4.997 16.470 -29.329 1.00 75.69 82 ASN A N 1
ATOM 672 C CA . ASN A 1 82 ? 3.817 17.330 -29.232 1.00 75.69 82 ASN A CA 1
ATOM 673 C C . ASN A 1 82 ? 4.111 18.755 -29.745 1.00 75.69 82 ASN A C 1
ATOM 675 O O . ASN A 1 82 ? 5.264 19.103 -30.021 1.00 75.69 82 ASN A O 1
ATOM 679 N N . ASP A 1 83 ? 3.058 19.570 -29.842 1.00 69.12 83 ASP A N 1
ATOM 680 C CA . ASP A 1 83 ? 3.115 20.949 -30.349 1.00 69.12 83 ASP A CA 1
ATOM 681 C C . ASP A 1 83 ? 4.056 21.854 -29.522 1.00 69.12 83 ASP A C 1
ATOM 683 O O . ASP A 1 83 ? 4.712 22.735 -30.076 1.00 69.12 83 ASP A O 1
ATOM 687 N N . ASP A 1 84 ? 4.210 21.578 -28.221 1.00 69.56 84 ASP A N 1
ATOM 688 C CA . ASP A 1 84 ? 5.106 22.301 -27.301 1.00 69.56 84 ASP A CA 1
ATOM 689 C C . ASP A 1 84 ? 6.572 21.825 -27.380 1.00 69.56 84 ASP A C 1
ATOM 691 O O . ASP A 1 84 ? 7.437 22.263 -26.620 1.00 69.56 84 ASP A O 1
ATOM 695 N N . GLY A 1 85 ? 6.878 20.899 -28.293 1.00 70.69 85 GLY A N 1
ATOM 696 C CA . GLY A 1 85 ? 8.217 20.355 -28.499 1.00 70.69 85 GLY A CA 1
ATOM 697 C C . GLY A 1 85 ? 8.631 19.249 -27.523 1.00 70.69 85 GLY A C 1
ATOM 698 O O . GLY A 1 85 ? 9.782 18.808 -27.568 1.00 70.69 85 GLY A O 1
ATOM 699 N N . TYR A 1 86 ? 7.715 18.766 -26.684 1.00 76.38 86 TYR A N 1
ATOM 700 C CA . TYR A 1 86 ? 7.925 17.642 -25.774 1.00 76.38 86 TYR A CA 1
ATOM 701 C C . TYR A 1 86 ? 8.001 16.318 -26.539 1.00 76.38 86 TYR A C 1
ATOM 703 O O . TYR A 1 86 ? 7.160 16.032 -27.391 1.00 76.38 86 TYR A O 1
ATOM 711 N N . ILE A 1 87 ? 9.005 15.501 -26.208 1.00 80.94 87 ILE A N 1
ATOM 712 C CA . ILE A 1 87 ? 9.283 14.217 -26.860 1.00 80.94 87 ILE A CA 1
ATOM 713 C C . ILE A 1 87 ? 8.861 13.072 -25.938 1.00 80.94 87 ILE A C 1
ATOM 715 O O . ILE A 1 87 ? 9.337 12.978 -24.812 1.00 80.94 87 ILE A O 1
ATOM 719 N N . ARG A 1 88 ? 8.037 12.144 -26.423 1.00 83.81 88 ARG A N 1
ATOM 720 C CA . ARG A 1 88 ? 7.648 10.902 -25.741 1.00 83.81 88 ARG A CA 1
ATOM 721 C C . ARG A 1 88 ? 8.162 9.696 -26.521 1.00 83.81 88 ARG A C 1
ATOM 723 O O . ARG A 1 88 ? 8.004 9.631 -27.737 1.00 83.81 88 ARG A O 1
ATOM 730 N N . VAL A 1 89 ? 8.732 8.723 -25.814 1.00 86.19 89 VAL A N 1
ATOM 731 C CA . VAL A 1 89 ? 9.050 7.405 -26.376 1.00 86.19 89 VAL A CA 1
ATOM 732 C C . VAL A 1 89 ? 7.903 6.464 -26.030 1.00 86.19 89 VAL A C 1
ATOM 734 O O . VAL A 1 89 ? 7.631 6.216 -24.859 1.00 86.19 89 VAL A O 1
ATOM 737 N N . ASP A 1 90 ? 7.205 5.977 -27.049 1.00 85.31 90 ASP A N 1
ATOM 738 C CA . ASP A 1 90 ? 6.131 4.999 -26.918 1.00 85.31 90 ASP A CA 1
ATOM 739 C C . ASP A 1 90 ? 6.667 3.599 -27.233 1.00 85.31 90 ASP A C 1
ATOM 741 O O . ASP A 1 90 ? 7.072 3.300 -28.359 1.00 85.31 90 ASP A O 1
ATOM 745 N N . TYR A 1 91 ? 6.662 2.747 -26.213 1.00 85.00 91 TYR A N 1
ATOM 746 C CA . TYR A 1 91 ? 7.025 1.331 -26.274 1.00 85.00 91 TYR A CA 1
ATOM 747 C C . TYR A 1 91 ? 5.889 0.434 -25.750 1.00 85.00 91 TYR A C 1
ATOM 749 O O . TYR A 1 91 ? 6.116 -0.714 -25.376 1.00 85.00 91 TYR A O 1
ATOM 757 N N . SER A 1 92 ? 4.650 0.939 -25.745 1.00 78.00 92 SER A N 1
ATOM 758 C CA . SER A 1 92 ? 3.464 0.259 -25.196 1.00 78.00 92 SER A CA 1
ATOM 759 C C . SER A 1 92 ? 3.121 -1.079 -25.863 1.00 78.00 92 SER A C 1
ATOM 761 O O . SER A 1 92 ? 2.454 -1.915 -25.259 1.00 78.00 92 SER A O 1
ATOM 763 N N . GLN A 1 93 ? 3.582 -1.304 -27.098 1.00 73.69 93 GLN A N 1
ATOM 764 C CA . GLN A 1 93 ? 3.351 -2.551 -27.841 1.00 73.69 93 GLN A CA 1
ATOM 765 C C . GLN A 1 93 ? 4.254 -3.712 -27.400 1.00 73.69 93 GLN A C 1
ATOM 767 O O . GLN A 1 93 ? 4.028 -4.853 -27.803 1.00 73.69 93 GLN A O 1
ATOM 772 N N . VAL A 1 94 ? 5.271 -3.438 -26.585 1.00 78.56 94 VAL A N 1
ATOM 773 C CA . VAL A 1 94 ? 6.181 -4.448 -26.044 1.00 78.56 94 VAL A CA 1
ATOM 774 C C . VAL A 1 94 ? 5.640 -4.942 -24.705 1.00 78.56 94 VAL A C 1
ATOM 776 O O . VAL A 1 94 ? 5.056 -4.171 -23.940 1.00 78.56 94 VAL A O 1
ATOM 779 N N . ARG A 1 95 ? 5.822 -6.235 -24.387 1.00 66.12 95 ARG A N 1
ATOM 780 C CA . ARG A 1 95 ? 5.475 -6.750 -23.048 1.00 66.12 95 ARG A CA 1
ATOM 781 C C . ARG A 1 95 ? 6.145 -5.886 -21.976 1.00 66.12 95 ARG A C 1
ATOM 783 O O . ARG A 1 95 ? 7.314 -5.539 -22.127 1.00 66.12 95 ARG A O 1
ATOM 790 N N . LYS A 1 96 ? 5.413 -5.569 -20.897 1.00 72.94 96 LYS A N 1
ATOM 791 C CA . LYS A 1 96 ? 5.876 -4.663 -19.831 1.00 72.94 96 LYS A CA 1
ATOM 792 C C . LYS A 1 96 ? 7.288 -5.035 -19.371 1.00 72.94 96 LYS A C 1
ATOM 794 O O . LYS A 1 96 ? 7.496 -6.076 -18.748 1.00 72.94 96 LYS A O 1
ATOM 799 N N . ILE A 1 97 ? 8.238 -4.163 -19.684 1.00 78.69 97 ILE A N 1
ATOM 800 C CA . ILE A 1 97 ? 9.587 -4.181 -19.126 1.00 78.69 97 ILE A CA 1
ATOM 801 C C . ILE A 1 97 ? 9.431 -3.830 -17.642 1.00 78.69 97 ILE A C 1
ATOM 803 O O . ILE A 1 97 ? 8.794 -2.832 -17.329 1.00 78.69 97 ILE A O 1
ATOM 807 N N . GLN A 1 98 ? 9.946 -4.665 -16.736 1.00 86.44 98 GLN A N 1
ATOM 808 C CA . GLN A 1 98 ? 9.835 -4.475 -15.276 1.00 86.44 98 GLN A CA 1
ATOM 809 C C . GLN A 1 98 ? 11.197 -4.163 -14.635 1.00 86.44 98 GLN A C 1
ATOM 811 O O . GLN A 1 98 ? 11.451 -4.530 -13.488 1.00 86.44 98 GLN A O 1
ATOM 816 N N . TYR A 1 99 ? 12.094 -3.545 -15.407 1.00 91.25 99 TYR A N 1
ATOM 817 C CA . TYR A 1 99 ? 13.481 -3.268 -15.044 1.00 91.25 99 TYR A CA 1
ATOM 818 C C . TYR A 1 99 ? 13.866 -1.834 -15.400 1.00 91.25 99 TYR A C 1
ATOM 820 O O . TYR A 1 99 ? 13.347 -1.323 -16.393 1.00 91.25 99 TYR A O 1
ATOM 828 N N . PRO A 1 100 ? 14.812 -1.217 -14.664 1.00 92.31 100 PRO A N 1
ATOM 829 C CA . PRO A 1 100 ? 15.281 0.129 -14.961 1.00 92.31 100 PRO A CA 1
ATOM 830 C C . PRO A 1 100 ? 15.772 0.271 -16.403 1.00 92.31 100 PRO A C 1
ATOM 832 O O . PRO A 1 100 ? 16.607 -0.516 -16.873 1.00 92.31 100 PRO A O 1
ATOM 835 N N . ILE A 1 101 ? 15.266 1.292 -17.093 1.00 92.56 101 ILE A N 1
ATOM 836 C CA . ILE A 1 101 ? 15.631 1.622 -18.472 1.00 92.56 101 ILE A CA 1
ATOM 837 C C . ILE A 1 101 ? 15.969 3.098 -18.625 1.00 92.56 101 ILE A C 1
ATOM 839 O O . ILE A 1 101 ? 15.462 3.954 -17.908 1.00 92.56 101 ILE A O 1
ATOM 843 N N . LYS A 1 102 ? 16.805 3.403 -19.617 1.00 92.44 102 LYS A N 1
ATOM 844 C CA . LYS A 1 102 ? 17.092 4.772 -20.044 1.00 92.44 102 LYS A CA 1
ATOM 845 C C . LYS A 1 102 ? 17.163 4.841 -21.551 1.00 92.44 102 LYS A C 1
ATOM 847 O O . LYS A 1 102 ? 17.975 4.157 -22.172 1.00 92.44 102 LYS A O 1
ATOM 852 N N . PHE A 1 103 ? 16.339 5.697 -22.125 1.00 91.75 103 PHE A N 1
ATOM 853 C CA . PHE A 1 103 ? 16.426 6.080 -23.520 1.00 91.75 103 PHE A CA 1
ATOM 854 C C . PHE A 1 103 ? 17.371 7.266 -23.663 1.00 91.75 103 PHE A C 1
ATOM 856 O O . PHE A 1 103 ? 17.289 8.227 -22.901 1.00 91.75 103 PHE A O 1
ATOM 863 N N . ILE A 1 104 ? 18.250 7.192 -24.655 1.00 92.25 104 ILE A N 1
ATOM 864 C CA . ILE A 1 104 ? 19.145 8.267 -25.074 1.00 92.25 104 ILE A CA 1
ATOM 865 C C . ILE A 1 104 ? 18.789 8.590 -26.520 1.00 92.25 104 ILE A C 1
ATOM 867 O O . ILE A 1 104 ? 18.889 7.728 -27.395 1.00 92.25 104 ILE A O 1
ATOM 871 N N . LEU A 1 105 ? 18.362 9.826 -26.752 1.00 90.81 105 LEU A N 1
ATOM 872 C CA . LEU A 1 105 ? 17.877 10.326 -28.031 1.00 90.81 105 LEU A CA 1
ATOM 873 C C . LEU A 1 105 ? 18.861 11.356 -28.585 1.00 90.81 105 LEU A C 1
ATOM 875 O O . LEU A 1 105 ? 19.132 12.386 -27.963 1.00 90.81 105 LEU A O 1
ATOM 879 N N . THR A 1 106 ? 19.375 11.093 -29.783 1.00 89.38 106 THR A N 1
ATOM 880 C CA . THR A 1 106 ? 20.245 12.023 -30.510 1.00 89.38 106 THR A CA 1
ATOM 881 C C . THR A 1 106 ? 19.530 12.489 -31.767 1.00 89.38 106 THR A C 1
ATOM 883 O O . THR A 1 106 ? 19.219 11.691 -32.643 1.00 89.38 106 THR A O 1
ATOM 886 N N . GLU A 1 107 ? 19.233 13.784 -31.841 1.00 85.31 107 GLU A N 1
ATOM 887 C CA . GLU A 1 107 ? 18.563 14.374 -33.000 1.00 85.31 107 GLU A CA 1
ATOM 888 C C . GLU A 1 107 ? 19.440 14.250 -34.249 1.00 85.31 107 GLU A C 1
ATOM 890 O O . GLU A 1 107 ? 20.617 14.621 -34.237 1.00 85.31 107 GLU A O 1
ATOM 895 N N . ASN A 1 108 ? 18.852 13.740 -35.326 1.00 80.25 108 ASN A N 1
ATOM 896 C CA . ASN A 1 108 ? 19.491 13.631 -36.627 1.00 80.25 108 ASN A CA 1
ATOM 897 C C . ASN A 1 108 ? 18.910 14.692 -37.583 1.00 80.25 108 ASN A C 1
ATOM 899 O O . ASN A 1 108 ? 17.812 15.205 -37.366 1.00 80.25 108 ASN A O 1
ATOM 903 N N . LYS A 1 109 ? 19.622 15.035 -38.667 1.00 66.44 109 LYS A N 1
ATOM 904 C CA . LYS A 1 109 ? 19.300 16.166 -39.575 1.00 66.44 109 LYS A CA 1
ATOM 905 C C . LYS A 1 109 ? 17.961 16.034 -40.334 1.00 66.44 109 LYS A C 1
ATOM 907 O O . LYS A 1 109 ? 17.623 16.913 -41.122 1.00 66.44 109 LYS A O 1
ATOM 912 N N . SER A 1 110 ? 17.201 14.965 -40.100 1.00 62.84 110 SER A N 1
ATOM 913 C CA . SER A 1 110 ? 16.079 14.510 -40.930 1.00 62.84 110 SER A CA 1
ATOM 914 C C . SER A 1 110 ? 14.765 14.330 -40.150 1.00 62.84 110 SER A C 1
ATOM 916 O O . SER A 1 110 ? 14.012 13.410 -40.456 1.00 62.84 110 SER A O 1
ATOM 918 N N . ASN A 1 111 ? 14.494 15.147 -39.118 1.00 75.69 111 ASN A N 1
ATOM 919 C CA . ASN A 1 111 ? 13.308 15.008 -38.245 1.00 75.69 111 ASN A CA 1
ATOM 920 C C . ASN A 1 111 ? 13.155 13.573 -37.686 1.00 75.69 111 ASN A C 1
ATOM 922 O O . ASN A 1 111 ? 12.079 12.977 -37.673 1.00 75.69 111 ASN A O 1
ATOM 926 N N . SER A 1 112 ? 14.277 12.985 -37.282 1.00 84.12 112 SER A N 1
ATOM 927 C CA . SER A 1 112 ? 14.374 11.654 -36.686 1.00 84.12 112 SER A CA 1
ATOM 928 C C . SER A 1 112 ? 15.355 11.703 -35.523 1.00 84.12 112 SER A C 1
ATOM 930 O O . SER A 1 112 ? 16.181 12.615 -35.437 1.00 84.12 112 SER A O 1
ATOM 932 N N . PHE A 1 113 ? 15.258 10.728 -34.627 1.00 88.00 113 PHE A N 1
ATOM 933 C CA . PHE A 1 113 ? 16.210 10.559 -33.538 1.00 88.00 113 PHE A CA 1
ATOM 934 C C . PHE A 1 113 ? 16.881 9.202 -33.664 1.00 88.00 113 PHE A C 1
ATOM 936 O O . PHE A 1 113 ? 16.204 8.185 -33.808 1.00 88.00 113 PHE A O 1
ATOM 943 N N . ASP A 1 114 ? 18.203 9.190 -33.543 1.00 90.44 114 ASP A N 1
ATOM 944 C CA . ASP A 1 114 ? 18.928 7.967 -33.242 1.00 90.44 114 ASP A CA 1
ATOM 945 C C . ASP A 1 114 ? 18.681 7.636 -31.770 1.00 90.44 114 ASP A C 1
ATOM 947 O O . ASP A 1 114 ? 19.051 8.403 -30.871 1.00 90.44 114 ASP A O 1
ATOM 951 N N . ALA A 1 115 ? 17.998 6.519 -31.533 1.00 91.50 115 ALA A N 1
ATOM 952 C CA . ALA A 1 115 ? 17.557 6.115 -30.210 1.00 91.50 115 ALA A CA 1
ATOM 953 C C . ALA A 1 115 ? 18.343 4.901 -29.716 1.00 91.50 115 ALA A C 1
ATOM 955 O O . ALA A 1 115 ? 18.462 3.877 -30.390 1.00 91.50 115 ALA A O 1
ATOM 956 N N . LYS A 1 116 ? 18.849 4.995 -28.488 1.00 93.62 116 LYS A N 1
ATOM 957 C CA . LYS A 1 116 ? 19.453 3.871 -27.769 1.00 93.62 116 LYS A CA 1
ATOM 958 C C . LYS A 1 116 ? 18.715 3.653 -26.468 1.00 93.62 116 LYS A C 1
ATOM 960 O O . LYS A 1 116 ? 18.403 4.615 -25.775 1.00 93.62 116 LYS A O 1
ATOM 965 N N . MET A 1 117 ? 18.481 2.396 -26.121 1.00 93.38 117 MET A N 1
ATOM 966 C CA . MET A 1 117 ? 17.944 2.013 -24.822 1.00 93.38 117 MET A CA 1
ATOM 967 C C . MET A 1 117 ? 19.021 1.287 -24.023 1.00 93.38 117 MET A C 1
ATOM 969 O O . MET A 1 117 ? 19.573 0.284 -24.477 1.00 93.38 117 MET A O 1
ATOM 973 N N . LEU A 1 118 ? 19.313 1.785 -22.829 1.00 94.31 118 LEU A N 1
ATOM 974 C CA . LEU A 1 118 ? 20.060 1.074 -21.800 1.00 94.31 118 LEU A CA 1
ATOM 975 C C . LEU A 1 118 ? 19.059 0.350 -20.901 1.00 94.31 118 LEU A C 1
ATOM 977 O O . LEU A 1 118 ? 18.066 0.945 -20.493 1.00 94.31 118 LEU A O 1
ATOM 981 N N . LEU A 1 119 ? 19.328 -0.913 -20.588 1.00 93.81 119 LEU A N 1
ATOM 982 C CA . LEU A 1 119 ? 18.503 -1.762 -19.731 1.00 93.81 119 LEU A CA 1
ATOM 983 C C . LEU A 1 119 ? 19.370 -2.409 -18.657 1.00 93.81 119 LEU A C 1
ATOM 985 O O . LEU A 1 119 ? 20.349 -3.081 -18.989 1.00 93.81 119 LEU A O 1
ATOM 989 N N . PHE A 1 120 ? 18.986 -2.265 -17.391 1.00 93.94 120 PHE A N 1
ATOM 990 C CA . PHE A 1 120 ? 19.621 -2.983 -16.293 1.00 93.94 120 PHE A CA 1
ATOM 991 C C . PHE A 1 120 ? 18.934 -4.330 -16.095 1.00 93.94 120 PHE A C 1
ATOM 993 O O . PHE A 1 120 ? 17.765 -4.385 -15.731 1.00 93.94 120 PHE A O 1
ATOM 1000 N N . ILE A 1 121 ? 19.654 -5.427 -16.311 1.00 93.06 121 ILE A N 1
ATOM 1001 C CA . ILE A 1 121 ? 19.133 -6.776 -16.086 1.00 93.06 121 ILE A CA 1
ATOM 1002 C C . ILE A 1 121 ? 19.711 -7.286 -14.762 1.00 93.06 121 ILE A C 1
ATOM 1004 O O . ILE A 1 121 ? 20.924 -7.531 -14.711 1.00 93.06 121 ILE A O 1
ATOM 1008 N N . PRO A 1 122 ? 18.892 -7.460 -13.706 1.00 92.38 122 PRO A N 1
ATOM 1009 C CA . PRO A 1 122 ? 19.369 -8.011 -12.443 1.00 92.38 122 PRO A CA 1
ATOM 1010 C C . PRO A 1 122 ? 19.852 -9.455 -12.631 1.00 92.38 122 PRO A C 1
ATOM 1012 O O . PRO A 1 122 ? 19.279 -10.218 -13.408 1.00 92.38 122 PRO A O 1
ATOM 1015 N N . ASP A 1 123 ? 20.883 -9.861 -11.889 1.00 91.88 123 ASP A N 1
ATOM 1016 C CA . ASP A 1 123 ? 21.441 -11.225 -11.942 1.00 91.88 123 ASP A CA 1
ATOM 1017 C C . ASP A 1 123 ? 20.552 -12.289 -11.264 1.00 91.88 123 ASP A C 1
ATOM 1019 O O . ASP A 1 123 ? 20.830 -13.487 -11.316 1.00 91.88 123 ASP A O 1
ATOM 1023 N N . GLY A 1 124 ? 19.446 -11.858 -10.655 1.00 92.31 124 GLY A N 1
ATOM 1024 C CA . GLY A 1 124 ? 18.347 -12.713 -10.234 1.00 92.31 124 GLY A CA 1
ATOM 1025 C C . GLY A 1 124 ? 17.396 -12.008 -9.273 1.00 92.31 124 GLY A C 1
ATOM 1026 O O . GLY A 1 124 ? 17.533 -10.824 -8.972 1.00 92.31 124 GLY A O 1
ATOM 1027 N N . TYR A 1 125 ? 16.492 -12.779 -8.679 1.00 93.50 125 TYR A N 1
ATOM 1028 C CA . TYR A 1 125 ? 15.476 -12.292 -7.743 1.00 93.50 125 TYR A CA 1
ATOM 1029 C C . TYR A 1 125 ? 15.214 -13.312 -6.624 1.00 93.50 125 TYR A C 1
ATOM 1031 O O . TYR A 1 125 ? 15.643 -14.461 -6.717 1.00 93.50 125 TYR A O 1
ATOM 1039 N N . GLU A 1 126 ? 14.520 -12.892 -5.570 1.00 94.00 126 GLU A N 1
ATOM 1040 C CA . GLU A 1 126 ? 14.053 -13.746 -4.479 1.00 94.00 126 GLU A CA 1
ATOM 1041 C C . GLU A 1 126 ? 12.575 -13.511 -4.176 1.00 94.00 126 GLU A C 1
ATOM 1043 O O . GLU A 1 126 ? 12.054 -12.405 -4.328 1.00 94.00 126 GLU A O 1
ATOM 1048 N N . ARG A 1 127 ? 11.915 -14.576 -3.712 1.00 95.19 127 ARG A N 1
ATOM 1049 C CA . ARG A 1 127 ? 10.566 -14.545 -3.146 1.00 95.19 127 ARG A CA 1
ATOM 1050 C C . ARG A 1 127 ? 10.604 -15.161 -1.763 1.00 95.19 127 ARG A C 1
ATOM 1052 O O . ARG A 1 127 ? 11.142 -16.253 -1.595 1.00 95.19 127 ARG A O 1
ATOM 1059 N N . PHE A 1 128 ? 10.027 -14.476 -0.792 1.00 95.88 128 PHE A N 1
ATOM 1060 C CA . PHE A 1 128 ? 9.887 -14.987 0.566 1.00 95.88 128 PHE A CA 1
ATOM 1061 C C . PHE A 1 128 ? 8.675 -14.351 1.239 1.00 95.88 128 PHE A C 1
ATOM 1063 O O . PHE A 1 128 ? 8.128 -13.359 0.756 1.00 95.88 128 PHE A O 1
ATOM 1070 N N . SER A 1 129 ? 8.246 -14.948 2.343 1.00 96.94 129 SER A N 1
ATOM 1071 C CA . SER A 1 129 ? 7.132 -14.451 3.141 1.00 96.94 129 SER A CA 1
ATOM 1072 C C . SER A 1 129 ? 7.554 -14.331 4.593 1.00 96.94 129 SER A C 1
ATOM 1074 O O . SER A 1 129 ? 8.396 -15.111 5.043 1.00 96.94 129 SER A O 1
ATOM 1076 N N . ILE A 1 130 ? 6.938 -13.395 5.309 1.00 96.25 130 ILE A N 1
ATOM 1077 C CA . ILE A 1 130 ? 7.061 -13.289 6.763 1.00 96.25 130 ILE A CA 1
ATOM 1078 C C . ILE A 1 130 ? 5.678 -13.210 7.401 1.00 96.25 130 ILE A C 1
ATOM 1080 O O . ILE A 1 130 ? 4.748 -12.674 6.795 1.00 96.25 130 ILE A O 1
ATOM 1084 N N . ASP A 1 131 ? 5.531 -13.730 8.612 1.00 96.25 131 ASP A N 1
ATOM 1085 C CA . ASP A 1 131 ? 4.289 -13.637 9.378 1.00 96.25 131 ASP A CA 1
ATOM 1086 C C . ASP A 1 131 ? 4.522 -13.106 10.801 1.00 96.25 131 ASP A C 1
ATOM 1088 O O . ASP A 1 131 ? 5.645 -12.809 11.212 1.00 96.25 131 ASP A O 1
ATOM 1092 N N . LYS A 1 132 ? 3.437 -12.983 11.570 1.00 95.38 132 LYS A N 1
ATOM 1093 C CA . LYS A 1 132 ? 3.445 -12.479 12.949 1.00 95.38 132 LYS A CA 1
ATOM 1094 C C . LYS A 1 132 ? 4.377 -13.244 13.903 1.00 95.38 132 LYS A C 1
ATOM 1096 O O . LYS A 1 132 ? 4.788 -12.679 14.914 1.00 95.38 132 LYS A O 1
ATOM 1101 N N . SER A 1 133 ? 4.693 -14.512 13.637 1.00 94.62 133 SER A N 1
ATOM 1102 C CA . SER A 1 133 ? 5.596 -15.298 14.491 1.00 94.62 133 SER A CA 1
ATOM 1103 C C . SER A 1 133 ? 7.050 -14.825 14.398 1.00 94.62 133 SER A C 1
ATOM 1105 O O . SER A 1 133 ? 7.837 -15.105 15.297 1.00 94.62 133 SER A O 1
ATOM 1107 N N . GLN A 1 134 ? 7.378 -14.050 13.361 1.00 95.19 134 GLN A N 1
ATOM 1108 C CA . GLN A 1 134 ? 8.729 -13.590 13.049 1.00 95.19 134 GLN A CA 1
ATOM 1109 C C . GLN A 1 134 ? 8.980 -12.130 13.459 1.00 95.19 134 GLN A C 1
ATOM 1111 O O . GLN A 1 134 ? 9.943 -11.515 13.001 1.00 95.19 134 GLN A O 1
ATOM 1116 N N . ILE A 1 135 ? 8.128 -11.546 14.314 1.00 95.69 135 ILE A N 1
ATOM 1117 C CA . ILE A 1 135 ? 8.383 -10.214 14.886 1.00 95.69 135 ILE A CA 1
ATOM 1118 C C . ILE A 1 135 ? 9.759 -10.207 15.576 1.00 95.69 135 ILE A C 1
ATOM 1120 O O . ILE A 1 135 ? 10.090 -11.118 16.336 1.00 95.69 135 ILE A O 1
ATOM 1124 N N . GLY A 1 136 ? 10.561 -9.179 15.290 1.00 93.69 136 GLY A N 1
ATOM 1125 C CA . GLY A 1 136 ? 11.920 -8.998 15.805 1.00 93.69 136 GLY A CA 1
ATOM 1126 C C . GLY A 1 136 ? 13.002 -9.803 15.078 1.00 93.69 136 GLY A C 1
ATOM 1127 O O . GLY A 1 136 ? 14.190 -9.568 15.308 1.00 93.69 136 GLY A O 1
ATOM 1128 N N . GLU A 1 137 ? 12.641 -10.725 14.179 1.00 93.88 137 GLU A N 1
ATOM 1129 C CA . GLU A 1 137 ? 13.618 -11.484 13.396 1.00 93.88 137 GLU A CA 1
ATOM 1130 C C . GLU A 1 137 ? 14.177 -10.648 12.238 1.00 93.88 137 GLU A C 1
ATOM 1132 O O . GLU A 1 137 ? 13.429 -10.127 11.411 1.00 93.88 137 GLU A O 1
ATOM 1137 N N . LYS A 1 138 ? 15.512 -10.553 12.160 1.00 93.62 138 LYS A N 1
ATOM 1138 C CA . LYS A 1 138 ? 16.223 -9.921 11.043 1.00 93.62 138 LYS A CA 1
ATOM 1139 C C . LYS A 1 138 ? 16.428 -10.944 9.920 1.00 93.62 138 LYS A C 1
ATOM 1141 O O . LYS A 1 138 ? 17.095 -11.959 10.115 1.00 93.62 138 LYS A O 1
ATOM 1146 N N . ILE A 1 139 ? 15.873 -10.667 8.743 1.00 94.25 139 ILE A N 1
ATOM 1147 C CA . ILE A 1 139 ? 15.959 -11.502 7.539 1.00 94.25 139 ILE A CA 1
ATOM 1148 C C . ILE A 1 139 ? 16.866 -10.813 6.519 1.00 94.25 139 ILE A C 1
ATOM 1150 O O . ILE A 1 139 ? 16.526 -9.756 5.993 1.00 94.25 139 ILE A O 1
ATOM 1154 N N . SER A 1 140 ? 18.012 -11.428 6.224 1.00 94.44 140 SER A N 1
ATOM 1155 C CA . SER A 1 140 ? 19.035 -10.867 5.333 1.00 94.44 140 SER A CA 1
ATOM 1156 C C . SER A 1 140 ? 19.004 -11.515 3.950 1.00 94.44 140 SER A C 1
ATOM 1158 O O . SER A 1 140 ? 19.340 -12.692 3.826 1.00 94.44 140 SER A O 1
ATOM 1160 N N . LYS A 1 141 ? 18.633 -10.768 2.902 1.00 92.06 141 LYS A N 1
ATOM 1161 C CA . LYS A 1 141 ? 18.489 -11.260 1.517 1.00 92.06 141 LYS A CA 1
ATOM 1162 C C . LYS A 1 141 ? 19.022 -10.247 0.509 1.00 92.06 141 LYS A C 1
ATOM 1164 O O . LYS A 1 141 ? 18.718 -9.071 0.631 1.00 92.06 141 LYS A O 1
ATOM 1169 N N . LYS A 1 142 ? 19.803 -10.704 -0.481 1.00 85.06 142 LYS A N 1
ATOM 1170 C CA . LYS A 1 142 ? 20.384 -9.899 -1.583 1.00 85.06 142 LYS A CA 1
ATOM 1171 C C . LYS A 1 142 ? 20.699 -8.439 -1.208 1.00 85.06 142 LYS A C 1
ATOM 1173 O O . LYS A 1 142 ? 20.122 -7.530 -1.777 1.00 85.06 142 LYS A O 1
ATOM 1178 N N . GLY A 1 143 ? 21.582 -8.188 -0.242 1.00 86.81 143 GLY A N 1
ATOM 1179 C CA . GLY A 1 143 ? 21.961 -6.808 0.108 1.00 86.81 143 GLY A CA 1
ATOM 1180 C C . GLY A 1 143 ? 20.862 -6.003 0.817 1.00 86.81 143 GLY A C 1
ATOM 1181 O O . GLY A 1 143 ? 20.797 -4.788 0.665 1.00 86.81 143 GLY A O 1
ATOM 1182 N N . MET A 1 144 ? 19.984 -6.671 1.565 1.00 91.56 144 MET A N 1
ATOM 1183 C CA . MET A 1 144 ? 18.966 -6.046 2.406 1.00 91.56 144 MET A CA 1
ATOM 1184 C C . MET A 1 144 ? 18.799 -6.807 3.715 1.00 91.56 144 MET A C 1
ATOM 1186 O O . MET A 1 144 ? 18.880 -8.037 3.720 1.00 91.56 144 MET A O 1
ATOM 1190 N N . ASN A 1 145 ? 18.489 -6.086 4.791 1.00 95.00 145 ASN A N 1
ATOM 1191 C CA . ASN A 1 145 ? 18.000 -6.656 6.042 1.00 95.00 145 ASN A CA 1
ATOM 1192 C C . ASN A 1 145 ? 16.571 -6.166 6.294 1.00 95.00 145 ASN A C 1
ATOM 1194 O O . ASN A 1 145 ? 16.339 -4.963 6.369 1.00 95.00 145 ASN A O 1
ATOM 1198 N N . ILE A 1 146 ? 15.621 -7.086 6.448 1.00 96.75 146 ILE A N 1
ATOM 1199 C CA . ILE A 1 146 ? 14.219 -6.782 6.760 1.00 96.75 146 ILE A CA 1
ATOM 1200 C C . ILE A 1 146 ? 13.910 -7.279 8.165 1.00 96.75 146 ILE A C 1
ATOM 1202 O O . ILE A 1 146 ? 14.217 -8.420 8.496 1.00 96.75 146 ILE A O 1
ATOM 1206 N N . THR A 1 147 ? 13.284 -6.437 8.978 1.00 97.31 147 THR A N 1
ATOM 1207 C CA . THR A 1 147 ? 12.805 -6.792 10.316 1.00 97.31 147 THR A CA 1
ATOM 1208 C C . THR A 1 147 ? 11.337 -6.409 10.451 1.00 97.31 147 THR A C 1
ATOM 1210 O O . THR A 1 147 ? 10.975 -5.263 10.192 1.00 97.31 147 THR A O 1
ATOM 1213 N N . LEU A 1 148 ? 10.497 -7.351 10.884 1.00 97.44 148 LEU A N 1
ATOM 1214 C CA . LEU A 1 148 ? 9.108 -7.075 11.254 1.00 97.44 148 LEU A CA 1
ATOM 1215 C C . LEU A 1 148 ? 9.052 -6.505 12.6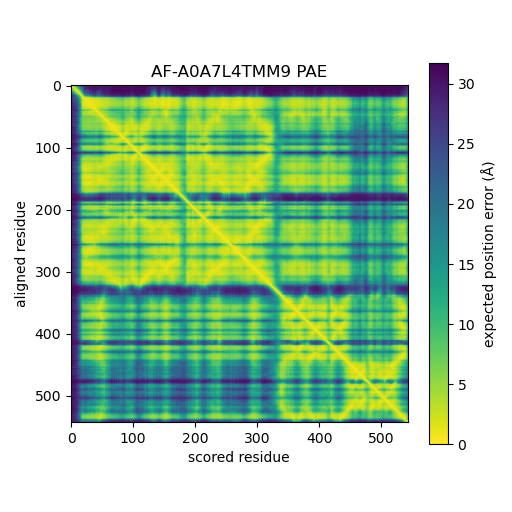76 1.00 97.44 148 LEU A C 1
ATOM 1217 O O . LEU A 1 148 ? 9.453 -7.182 13.620 1.00 97.44 148 LEU A O 1
ATOM 1221 N N . LEU A 1 149 ? 8.565 -5.273 12.826 1.00 97.62 149 LEU A N 1
ATOM 1222 C CA . LEU A 1 149 ? 8.519 -4.555 14.104 1.00 97.62 149 LEU A CA 1
ATOM 1223 C C . LEU A 1 149 ? 7.158 -4.671 14.798 1.00 97.62 149 LEU A C 1
ATOM 1225 O O . LEU A 1 149 ? 7.104 -4.890 16.004 1.00 97.62 149 LEU A O 1
ATOM 1229 N N . ASP A 1 150 ? 6.065 -4.542 14.044 1.00 96.50 150 ASP A N 1
ATOM 1230 C CA . ASP A 1 150 ? 4.695 -4.662 14.557 1.00 96.50 150 ASP A CA 1
ATOM 1231 C C . ASP A 1 150 ? 3.801 -5.389 13.549 1.00 96.50 150 ASP A C 1
ATOM 1233 O O . ASP A 1 150 ? 3.992 -5.280 12.335 1.00 96.50 150 ASP A O 1
ATOM 1237 N N . PHE A 1 151 ? 2.828 -6.141 14.064 1.00 95.19 151 PHE A N 1
ATOM 1238 C CA . PHE A 1 151 ? 1.867 -6.893 13.259 1.00 95.19 151 PHE A CA 1
ATOM 1239 C C . PHE A 1 151 ? 0.487 -6.887 13.928 1.00 95.19 151 PHE A C 1
ATOM 1241 O O . PHE A 1 151 ? 0.215 -7.606 14.906 1.00 95.19 151 PHE A O 1
ATOM 1248 N N . ARG A 1 152 ? -0.401 -6.089 13.344 1.00 92.94 152 ARG A N 1
ATOM 1249 C CA . ARG A 1 152 ? -1.808 -5.917 13.713 1.00 92.94 152 ARG A CA 1
ATOM 1250 C C . ARG A 1 152 ? -2.685 -6.799 12.832 1.00 92.94 152 ARG A C 1
ATOM 1252 O O . ARG A 1 152 ? -2.193 -7.579 12.023 1.00 92.94 152 ARG A O 1
ATOM 1259 N N . ASN A 1 153 ? -3.993 -6.725 13.029 1.00 92.25 153 ASN A N 1
ATOM 1260 C CA . ASN A 1 153 ? -4.942 -7.406 12.164 1.00 92.25 153 ASN A CA 1
ATOM 1261 C C . ASN A 1 153 ? -4.841 -6.872 10.735 1.00 92.25 153 ASN A C 1
ATOM 1263 O O . ASN A 1 153 ? -4.758 -7.676 9.825 1.00 92.25 153 ASN A O 1
ATOM 1267 N N . ASP A 1 154 ? -4.804 -5.559 10.543 1.00 91.19 154 ASP A N 1
ATOM 1268 C CA . ASP A 1 154 ? -4.890 -4.887 9.242 1.00 91.19 154 ASP A CA 1
ATOM 1269 C C . ASP A 1 154 ? -3.644 -4.073 8.885 1.00 91.19 154 ASP A C 1
ATOM 1271 O O . ASP A 1 154 ? -3.594 -3.488 7.812 1.00 91.19 154 ASP A O 1
ATOM 1275 N N . ALA A 1 155 ? -2.632 -4.009 9.751 1.00 93.06 155 ALA A N 1
ATOM 1276 C CA . ALA A 1 155 ? -1.438 -3.209 9.502 1.00 93.06 155 ALA A CA 1
ATOM 1277 C C . ALA A 1 155 ? -0.149 -3.887 9.972 1.00 93.06 155 ALA A C 1
ATOM 1279 O O . ALA A 1 155 ? -0.145 -4.695 10.904 1.00 93.06 155 ALA A O 1
ATOM 1280 N N . VAL A 1 156 ? 0.959 -3.544 9.320 1.00 95.81 156 VAL A N 1
ATOM 1281 C CA . VAL A 1 156 ? 2.302 -4.047 9.621 1.00 95.81 156 VAL A CA 1
ATOM 1282 C C . VAL A 1 156 ? 3.321 -2.915 9.566 1.00 95.81 156 VAL A C 1
ATOM 1284 O O . VAL A 1 156 ? 3.213 -2.012 8.736 1.00 95.81 156 VAL A O 1
ATOM 1287 N N . THR A 1 157 ? 4.336 -2.999 10.422 1.00 97.75 157 THR A N 1
ATOM 1288 C CA . THR A 1 157 ? 5.463 -2.059 10.448 1.00 97.75 157 THR A CA 1
ATOM 1289 C C . THR A 1 157 ? 6.764 -2.824 10.254 1.00 97.75 157 THR A C 1
ATOM 1291 O O . THR A 1 157 ? 7.038 -3.785 10.976 1.00 97.75 157 THR A O 1
ATOM 1294 N N . LEU A 1 158 ? 7.581 -2.394 9.294 1.00 97.88 158 LEU A N 1
ATOM 1295 C CA . LEU A 1 158 ? 8.870 -2.992 8.951 1.00 97.88 158 LEU A CA 1
ATOM 1296 C C . LEU A 1 158 ? 10.001 -1.975 9.129 1.00 97.88 158 LEU A C 1
ATOM 1298 O O . LEU A 1 158 ? 9.829 -0.799 8.819 1.00 97.88 158 LEU A O 1
ATOM 1302 N N . ALA A 1 159 ? 11.177 -2.448 9.536 1.00 97.69 159 ALA A N 1
ATOM 1303 C CA . ALA A 1 159 ? 12.442 -1.754 9.308 1.00 97.69 159 ALA A CA 1
ATOM 1304 C C . ALA A 1 159 ? 13.217 -2.477 8.207 1.00 97.69 159 ALA A C 1
ATOM 1306 O O . ALA A 1 159 ? 13.430 -3.691 8.280 1.00 97.69 159 ALA A O 1
ATOM 1307 N N . ILE A 1 160 ? 13.630 -1.730 7.187 1.00 96.81 160 ILE A N 1
ATOM 1308 C CA . ILE A 1 160 ? 14.330 -2.246 6.016 1.00 96.81 160 ILE A CA 1
ATOM 1309 C C . ILE A 1 160 ? 15.637 -1.482 5.842 1.00 96.81 160 ILE A C 1
ATOM 1311 O O . ILE A 1 160 ? 15.649 -0.324 5.438 1.00 96.81 160 ILE A O 1
ATOM 1315 N N . GLU A 1 161 ? 16.750 -2.143 6.121 1.00 95.00 161 GLU A N 1
ATOM 1316 C CA . GLU A 1 161 ? 18.088 -1.608 5.893 1.00 95.00 161 GLU A CA 1
ATOM 1317 C C . GLU A 1 161 ? 18.581 -2.039 4.505 1.00 95.00 161 GLU A C 1
ATOM 1319 O O . GLU A 1 161 ? 18.668 -3.239 4.217 1.00 95.00 161 GLU A O 1
ATOM 1324 N N . ASN A 1 162 ? 18.922 -1.079 3.640 1.00 92.31 162 ASN A N 1
ATOM 1325 C CA . ASN A 1 162 ? 19.532 -1.386 2.348 1.00 92.31 162 ASN A CA 1
ATOM 1326 C C . ASN A 1 162 ? 21.054 -1.493 2.491 1.00 92.31 162 ASN A C 1
ATOM 1328 O O . ASN A 1 162 ? 21.757 -0.485 2.480 1.00 92.31 162 ASN A O 1
ATOM 1332 N N . THR A 1 163 ? 21.579 -2.710 2.588 1.00 90.75 163 THR A N 1
ATOM 1333 C CA . THR A 1 163 ? 23.024 -2.938 2.738 1.00 90.75 163 THR A CA 1
ATOM 1334 C C . THR A 1 163 ? 23.779 -2.917 1.409 1.00 90.75 163 THR A C 1
ATOM 1336 O O . THR A 1 163 ? 24.999 -3.075 1.396 1.00 90.75 163 THR A O 1
ATOM 1339 N N . SER A 1 164 ? 23.084 -2.705 0.284 1.00 86.38 164 SER A N 1
ATOM 1340 C CA . SER A 1 164 ? 23.706 -2.584 -1.037 1.00 86.38 164 SER A CA 1
ATOM 1341 C C . SER A 1 164 ? 24.195 -1.176 -1.381 1.00 86.38 164 SER A C 1
ATOM 1343 O O . SER A 1 164 ? 24.803 -0.990 -2.433 1.00 86.38 164 SER A O 1
ATOM 1345 N N . THR A 1 165 ? 23.893 -0.175 -0.556 1.00 87.25 165 THR A N 1
ATOM 1346 C CA . THR A 1 165 ? 24.272 1.218 -0.804 1.00 87.25 165 THR A CA 1
ATOM 1347 C C . THR A 1 165 ? 24.723 1.897 0.479 1.00 87.25 165 THR A C 1
ATOM 1349 O O . THR A 1 165 ? 24.368 1.476 1.579 1.00 87.25 165 THR A O 1
ATOM 1352 N N . LYS A 1 166 ? 25.475 2.981 0.321 1.00 87.44 166 LYS A N 1
ATOM 1353 C CA . LYS A 1 166 ? 25.805 3.913 1.391 1.00 87.44 166 LYS A CA 1
ATOM 1354 C C . LYS A 1 166 ? 25.312 5.295 0.989 1.00 87.44 166 LYS A C 1
ATOM 1356 O O . LYS A 1 166 ? 25.653 5.768 -0.091 1.00 87.44 166 LYS A O 1
ATOM 1361 N N . ASN A 1 167 ? 24.540 5.926 1.863 1.00 88.06 167 ASN A N 1
ATOM 1362 C CA . ASN A 1 167 ? 24.078 7.296 1.695 1.00 88.06 167 ASN A CA 1
ATOM 1363 C C . ASN A 1 167 ? 24.872 8.213 2.625 1.00 88.06 167 ASN A C 1
ATOM 1365 O O . ASN A 1 167 ? 25.254 7.811 3.726 1.00 88.06 167 ASN A O 1
ATOM 1369 N N . ASP A 1 168 ? 25.112 9.440 2.173 1.00 89.00 168 ASP A N 1
ATOM 1370 C CA . ASP A 1 168 ? 25.743 10.468 2.992 1.00 89.00 168 ASP A CA 1
ATOM 1371 C C . ASP A 1 168 ? 24.749 11.021 4.017 1.00 89.00 168 ASP A C 1
ATOM 1373 O O . ASP A 1 168 ? 23.784 11.696 3.654 1.00 89.00 168 ASP A O 1
ATOM 1377 N N . TYR A 1 169 ? 25.005 10.737 5.295 1.00 90.19 169 TYR A N 1
ATOM 1378 C CA . TYR A 1 169 ? 24.282 11.291 6.437 1.00 90.19 169 TYR A CA 1
ATOM 1379 C C . TYR A 1 169 ? 25.152 12.243 7.265 1.00 90.19 169 TYR A C 1
ATOM 1381 O O . TYR A 1 169 ? 24.810 12.554 8.401 1.00 90.19 169 TYR A O 1
ATOM 1389 N N . SER A 1 170 ? 26.270 12.758 6.743 1.00 88.81 170 SER A N 1
ATOM 1390 C CA . SER A 1 170 ? 27.169 13.629 7.513 1.00 88.81 170 SER A CA 1
ATOM 1391 C C . SER A 1 170 ? 26.450 14.858 8.079 1.00 88.81 170 SER A C 1
ATOM 1393 O O . SER A 1 170 ? 26.734 15.296 9.198 1.00 88.81 170 SER A O 1
ATOM 1395 N N . TYR A 1 171 ? 25.463 15.370 7.334 1.00 86.19 171 TYR A N 1
ATOM 1396 C CA . TYR A 1 171 ? 24.630 16.500 7.734 1.00 86.19 171 TYR A CA 1
ATOM 1397 C C . TYR A 1 171 ? 23.839 16.228 9.021 1.00 86.19 171 TYR A C 1
ATOM 1399 O O . TYR A 1 171 ? 23.567 17.169 9.767 1.00 86.19 171 TYR A O 1
ATOM 1407 N N . THR A 1 172 ? 23.529 14.964 9.340 1.00 86.44 172 THR A N 1
ATOM 1408 C CA . THR A 1 172 ? 22.835 14.620 10.588 1.00 86.44 172 THR A CA 1
ATOM 1409 C C . THR A 1 172 ? 23.729 14.728 11.825 1.00 86.44 172 THR A C 1
ATOM 1411 O O . THR A 1 172 ? 23.229 14.684 12.949 1.00 86.44 172 THR A O 1
ATOM 1414 N N . TYR A 1 173 ? 25.037 14.903 11.616 1.00 82.38 173 TYR A N 1
ATOM 1415 C CA . TYR A 1 173 ? 26.082 15.023 12.634 1.00 82.38 173 TYR A CA 1
ATOM 1416 C C . TYR A 1 173 ? 26.789 16.383 12.584 1.00 82.38 173 TYR A C 1
ATOM 1418 O O . TYR A 1 173 ? 27.941 16.493 12.999 1.00 82.38 173 TYR A O 1
ATOM 1426 N N . GLU A 1 174 ? 26.134 17.407 12.023 1.00 76.69 174 GLU A N 1
ATOM 1427 C CA . GLU A 1 174 ? 26.673 18.773 11.887 1.00 76.69 174 GLU A CA 1
ATOM 1428 C C . GLU A 1 174 ? 27.984 18.852 11.076 1.00 76.69 174 GLU A C 1
ATOM 1430 O O . GLU A 1 174 ? 28.617 19.905 10.987 1.00 76.69 174 GLU A O 1
ATOM 1435 N N . LYS A 1 175 ? 28.376 17.758 10.407 1.00 71.19 175 LYS A N 1
ATOM 1436 C CA . LYS A 1 175 ? 29.462 17.747 9.432 1.00 71.19 175 LYS A CA 1
ATOM 1437 C C . LYS A 1 175 ? 28.874 18.046 8.067 1.00 71.19 175 LYS A C 1
ATOM 1439 O O . LYS A 1 175 ? 28.179 17.225 7.473 1.00 71.19 175 LYS A O 1
ATOM 1444 N N . ARG A 1 176 ? 29.175 19.220 7.529 1.00 59.72 176 ARG A N 1
ATOM 1445 C CA . ARG A 1 176 ? 28.911 19.493 6.120 1.00 59.72 176 ARG A CA 1
ATOM 1446 C C . ARG A 1 176 ? 30.109 18.985 5.333 1.00 59.72 176 ARG A C 1
ATOM 1448 O O . ARG A 1 176 ? 31.110 19.688 5.229 1.00 59.72 176 ARG A O 1
ATOM 1455 N N . ASN A 1 177 ? 30.027 17.763 4.815 1.00 57.16 177 ASN A N 1
ATOM 1456 C CA . ASN A 1 177 ? 30.892 17.413 3.701 1.00 57.16 177 ASN A CA 1
ATOM 1457 C C . ASN A 1 177 ? 30.542 18.407 2.589 1.00 57.16 177 ASN A C 1
ATOM 1459 O O . ASN A 1 177 ? 29.364 18.578 2.257 1.00 57.16 177 ASN A O 1
ATOM 1463 N N . GLU A 1 178 ? 31.530 19.140 2.071 1.00 51.59 178 GLU A N 1
ATOM 1464 C CA . GLU A 1 178 ? 31.336 19.834 0.803 1.00 51.59 178 GLU A CA 1
ATOM 1465 C C . GLU A 1 178 ? 30.866 18.756 -0.166 1.00 51.59 178 GLU A C 1
ATOM 1467 O O . GLU A 1 178 ? 31.602 17.796 -0.417 1.00 51.59 178 GLU A O 1
ATOM 1472 N N . ARG A 1 179 ? 29.611 18.852 -0.633 1.00 48.66 179 ARG A N 1
ATOM 1473 C CA . ARG A 1 179 ? 29.151 18.036 -1.750 1.00 48.66 179 ARG A CA 1
ATOM 1474 C C . ARG A 1 179 ? 30.162 18.318 -2.844 1.00 48.66 179 ARG A C 1
ATOM 1476 O O . ARG A 1 179 ? 30.122 19.388 -3.445 1.00 48.66 179 ARG A O 1
ATOM 1483 N N . LYS A 1 180 ? 31.089 17.387 -3.074 1.00 43.44 180 LYS A N 1
ATOM 1484 C CA . LYS A 1 180 ? 31.741 17.315 -4.369 1.00 43.44 180 LYS A CA 1
ATOM 1485 C C . LYS A 1 180 ? 30.563 17.229 -5.318 1.00 43.44 180 LYS A C 1
ATOM 1487 O O . LYS A 1 180 ? 29.763 16.304 -5.175 1.00 43.44 180 LYS A O 1
ATOM 1492 N N . GLU A 1 181 ? 30.375 18.257 -6.143 1.00 36.44 181 GLU A N 1
ATOM 1493 C CA . GLU A 1 181 ? 29.514 18.129 -7.308 1.00 36.44 181 GLU A CA 1
ATOM 1494 C C . GLU A 1 181 ? 29.936 16.813 -7.933 1.00 36.44 181 GLU A C 1
ATOM 1496 O O . GLU A 1 181 ? 31.099 16.641 -8.305 1.00 36.44 181 GLU A O 1
ATOM 1501 N N . ASP A 1 182 ? 29.052 15.826 -7.842 1.00 38.53 182 ASP A N 1
ATOM 1502 C CA . ASP A 1 182 ? 29.337 14.526 -8.390 1.00 38.53 182 ASP A CA 1
ATOM 1503 C C . ASP A 1 182 ? 29.489 14.802 -9.882 1.00 38.53 182 ASP A C 1
ATOM 1505 O O . ASP A 1 182 ? 28.527 15.160 -10.563 1.00 38.53 182 ASP A O 1
ATOM 1509 N N . ASP A 1 183 ? 30.725 14.736 -10.373 1.00 35.47 183 ASP A N 1
ATOM 1510 C CA . ASP A 1 183 ? 31.120 15.067 -11.745 1.00 35.47 183 ASP A CA 1
ATOM 1511 C C . ASP A 1 183 ? 30.573 14.016 -12.743 1.00 35.47 183 ASP A C 1
ATOM 1513 O O . ASP A 1 183 ? 31.080 13.784 -13.841 1.00 35.47 183 ASP A O 1
ATOM 1517 N N . SER A 1 184 ? 29.504 13.324 -12.354 1.00 37.88 184 SER A N 1
ATOM 1518 C CA . SER A 1 184 ? 28.813 12.295 -13.093 1.00 37.88 184 SER A CA 1
ATOM 1519 C C . SER A 1 184 ? 27.414 12.782 -13.476 1.00 37.88 184 SER A C 1
ATOM 1521 O O . SER A 1 184 ? 26.383 12.248 -13.081 1.00 37.88 184 SER A O 1
ATOM 1523 N N . ASN A 1 185 ? 27.388 13.694 -14.451 1.00 39.62 185 ASN A N 1
ATOM 1524 C CA . ASN A 1 185 ? 26.294 13.869 -15.424 1.00 39.62 185 ASN A CA 1
ATOM 1525 C C . ASN A 1 185 ? 26.004 12.576 -16.248 1.00 39.62 185 ASN A C 1
ATOM 1527 O O . ASN A 1 185 ? 25.638 12.618 -17.421 1.00 39.62 185 ASN A O 1
ATOM 1531 N N . LYS A 1 186 ? 26.202 11.391 -15.664 1.00 45.06 186 LYS A N 1
ATOM 1532 C CA . LYS A 1 186 ? 25.942 10.071 -16.230 1.0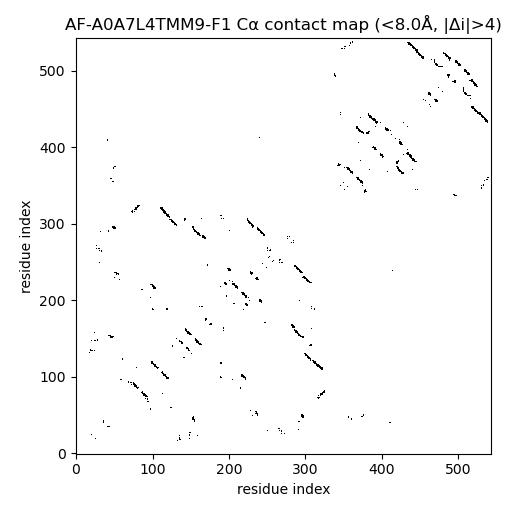0 45.06 186 LYS A CA 1
ATOM 1533 C C . LYS A 1 186 ? 25.148 9.271 -15.207 1.00 45.06 186 LYS A C 1
ATOM 1535 O O . LYS A 1 186 ? 25.715 8.457 -14.483 1.00 45.06 186 LYS A O 1
ATOM 1540 N N . SER A 1 187 ? 23.828 9.454 -15.172 1.00 52.72 187 SER A N 1
ATOM 1541 C CA . SER A 1 187 ? 22.986 8.444 -14.529 1.00 52.72 187 SER A CA 1
ATOM 1542 C C . SER A 1 187 ? 23.181 7.109 -15.281 1.00 52.72 187 SER A C 1
ATOM 1544 O O . SER A 1 187 ? 22.889 6.995 -16.479 1.00 52.72 187 SER A O 1
ATOM 1546 N N . ASN A 1 188 ? 23.804 6.134 -14.611 1.00 71.81 188 ASN A N 1
ATOM 1547 C CA . ASN A 1 188 ? 24.033 4.768 -15.092 1.00 71.81 188 ASN A CA 1
ATOM 1548 C C . ASN A 1 188 ? 22.854 3.854 -14.745 1.00 71.81 188 ASN A C 1
ATOM 1550 O O . ASN A 1 188 ? 22.725 3.457 -13.596 1.00 71.81 188 ASN A O 1
ATOM 1554 N N . VAL A 1 189 ? 22.038 3.473 -15.731 1.00 85.88 189 VAL A N 1
ATOM 1555 C CA . VAL A 1 189 ? 20.842 2.619 -15.564 1.00 85.88 189 VAL A CA 1
ATOM 1556 C C . VAL A 1 189 ? 21.012 1.483 -14.543 1.00 85.88 189 VAL A C 1
ATOM 1558 O O . VAL A 1 189 ? 21.903 0.644 -14.680 1.00 85.88 189 VAL A O 1
ATOM 1561 N N . GLY A 1 190 ? 20.130 1.444 -13.540 1.00 86.19 190 GLY A N 1
ATOM 1562 C CA . GLY A 1 190 ? 20.161 0.484 -12.439 1.00 86.19 190 GLY A CA 1
ATOM 1563 C C . GLY A 1 190 ? 19.166 0.839 -11.336 1.00 86.19 190 GLY A C 1
ATOM 1564 O O . GLY A 1 190 ? 18.337 1.721 -11.513 1.00 86.19 190 GLY A O 1
ATOM 1565 N N . TYR A 1 191 ? 19.251 0.161 -10.190 1.00 81.62 191 TYR A N 1
ATOM 1566 C CA . TYR A 1 191 ? 18.430 0.486 -9.011 1.00 81.62 191 TYR A CA 1
ATOM 1567 C C . TYR A 1 191 ? 19.026 1.613 -8.145 1.00 81.62 191 TYR A C 1
ATOM 1569 O O . TYR A 1 191 ? 18.438 1.956 -7.130 1.00 81.62 191 TYR A O 1
ATOM 1577 N N . TYR A 1 192 ? 20.195 2.166 -8.507 1.00 64.75 192 TYR A N 1
ATOM 1578 C CA . TYR A 1 192 ? 20.872 3.324 -7.881 1.00 64.75 192 TYR A CA 1
ATOM 1579 C C . TYR A 1 192 ? 20.864 3.388 -6.339 1.00 64.75 192 TYR A C 1
ATOM 1581 O O . TYR A 1 192 ? 20.901 4.465 -5.756 1.00 64.75 192 TYR A O 1
ATOM 1589 N N . GLY A 1 193 ? 20.804 2.241 -5.658 1.00 61.81 193 GLY A N 1
ATOM 1590 C CA . GLY A 1 193 ? 20.699 2.190 -4.197 1.00 61.81 193 GLY A CA 1
ATOM 1591 C C . GLY A 1 193 ? 19.316 2.536 -3.623 1.00 61.81 193 GLY A C 1
ATOM 1592 O O . GLY A 1 193 ? 19.140 2.459 -2.407 1.00 61.81 193 GLY A O 1
ATOM 1593 N N . TYR A 1 194 ? 18.315 2.838 -4.448 1.00 67.75 194 TYR A N 1
ATOM 1594 C CA . TYR A 1 194 ? 16.944 3.060 -4.000 1.00 67.75 194 TYR A CA 1
ATOM 1595 C C . TYR A 1 194 ? 16.157 1.745 -4.008 1.00 67.75 194 TYR A C 1
ATOM 1597 O O . TYR A 1 194 ? 16.158 0.983 -4.975 1.00 67.75 194 TYR A O 1
ATOM 1605 N N . LEU A 1 195 ? 15.504 1.448 -2.883 1.00 85.81 195 LEU A N 1
ATOM 1606 C CA . LEU A 1 195 ? 14.632 0.276 -2.748 1.00 85.81 195 LEU A CA 1
ATOM 1607 C C . LEU A 1 195 ? 13.264 0.502 -3.394 1.00 85.81 195 LEU A C 1
ATOM 1609 O O . LEU A 1 195 ? 12.676 -0.437 -3.936 1.00 85.81 195 LEU A O 1
ATOM 1613 N N . PHE A 1 196 ? 12.810 1.751 -3.330 1.00 88.38 196 PHE A N 1
ATOM 1614 C CA . PHE A 1 196 ? 11.503 2.228 -3.745 1.00 88.38 196 PHE A CA 1
ATOM 1615 C C . PHE A 1 196 ? 11.680 3.515 -4.554 1.00 88.38 196 PHE A C 1
ATOM 1617 O O . PHE A 1 196 ? 12.572 4.315 -4.274 1.00 88.38 196 PHE A O 1
ATOM 1624 N N . THR A 1 197 ? 10.819 3.713 -5.540 1.00 85.50 197 THR A N 1
ATOM 1625 C CA . THR A 1 197 ? 10.751 4.884 -6.425 1.00 85.50 197 THR A CA 1
ATOM 1626 C C . THR A 1 197 ? 9.917 6.024 -5.833 1.00 85.50 197 THR A C 1
ATOM 1628 O O . THR A 1 197 ? 9.871 7.116 -6.397 1.00 85.50 197 THR A O 1
ATOM 1631 N N . SER A 1 198 ? 9.260 5.776 -4.697 1.00 85.62 198 SER A N 1
ATOM 1632 C CA . SER A 1 198 ? 8.324 6.669 -4.017 1.00 85.62 198 SER A CA 1
ATOM 1633 C C . SER A 1 198 ? 8.401 6.475 -2.498 1.00 85.62 198 SER A C 1
ATOM 1635 O O . SER A 1 198 ? 8.731 5.391 -2.019 1.00 85.62 198 SER A O 1
ATOM 1637 N N . GLU A 1 199 ? 8.035 7.508 -1.734 1.00 87.31 199 GLU A N 1
ATOM 1638 C CA . GLU A 1 199 ? 7.821 7.434 -0.277 1.00 87.31 199 GLU A CA 1
ATOM 1639 C C . GLU A 1 199 ? 6.474 6.779 0.098 1.00 87.31 199 GLU A C 1
ATOM 1641 O O . GLU A 1 199 ? 6.112 6.687 1.271 1.00 87.31 199 GLU A O 1
ATOM 1646 N N . ARG A 1 200 ? 5.694 6.325 -0.888 1.00 87.75 200 ARG A N 1
ATOM 1647 C CA . ARG A 1 200 ? 4.464 5.556 -0.678 1.00 87.75 200 ARG A CA 1
ATOM 1648 C C . ARG A 1 200 ? 4.646 4.125 -1.145 1.00 87.75 200 ARG A C 1
ATOM 1650 O O . ARG A 1 200 ? 5.192 3.883 -2.221 1.00 87.75 200 ARG A O 1
ATOM 1657 N N . VAL A 1 201 ? 4.112 3.186 -0.370 1.00 82.50 201 VAL A N 1
ATOM 1658 C CA . VAL A 1 201 ? 3.911 1.820 -0.851 1.00 82.50 201 VAL A CA 1
ATOM 1659 C C . VAL A 1 201 ? 2.798 1.875 -1.882 1.00 82.50 201 VAL A C 1
ATOM 1661 O O . VAL A 1 201 ? 1.668 2.260 -1.586 1.00 82.50 201 VAL A O 1
ATOM 1664 N N . THR A 1 202 ? 3.163 1.543 -3.107 1.00 70.38 202 THR A N 1
ATOM 1665 C CA . THR A 1 202 ? 2.303 1.584 -4.286 1.00 70.38 202 THR A CA 1
ATOM 1666 C C . THR A 1 202 ? 2.037 0.165 -4.779 1.00 70.38 202 THR A C 1
ATOM 1668 O O . THR A 1 202 ? 2.516 -0.815 -4.198 1.00 70.38 202 THR A O 1
ATOM 1671 N N . GLU A 1 203 ? 1.243 0.032 -5.842 1.00 73.81 203 GLU A N 1
ATOM 1672 C CA . GLU A 1 203 ? 1.043 -1.260 -6.493 1.00 73.81 203 GLU A CA 1
ATOM 1673 C C . GLU A 1 203 ? 2.395 -1.859 -6.935 1.00 73.81 203 GLU A C 1
ATOM 1675 O O . GLU A 1 203 ? 3.274 -1.132 -7.411 1.00 73.81 203 GLU A O 1
ATOM 1680 N N . PRO A 1 204 ? 2.587 -3.183 -6.823 1.00 75.62 204 PRO A N 1
ATOM 1681 C CA . PRO A 1 204 ? 3.828 -3.823 -7.239 1.00 75.62 204 PRO A CA 1
ATOM 1682 C C . PRO A 1 204 ? 4.220 -3.556 -8.698 1.00 75.62 204 PRO A C 1
ATOM 1684 O O . PRO A 1 204 ? 3.389 -3.588 -9.605 1.00 75.62 204 PRO A O 1
ATOM 1687 N N . ASN A 1 205 ? 5.528 -3.418 -8.936 1.00 73.00 205 ASN A N 1
ATOM 1688 C CA . ASN A 1 205 ? 6.137 -2.946 -10.187 1.00 73.00 205 ASN A CA 1
ATOM 1689 C C . ASN A 1 205 ? 5.808 -1.488 -10.527 1.00 73.00 205 ASN A C 1
ATOM 1691 O O . ASN A 1 205 ? 5.746 -1.135 -11.708 1.00 73.00 205 ASN A O 1
ATOM 1695 N N . SER A 1 206 ? 5.623 -0.653 -9.507 1.00 77.62 206 SER A N 1
ATOM 1696 C CA . SER A 1 206 ? 5.584 0.786 -9.705 1.00 77.62 206 SER A CA 1
ATOM 1697 C C . SER A 1 206 ? 6.890 1.291 -10.304 1.00 77.62 206 SER A C 1
ATOM 1699 O O . SER A 1 206 ? 7.980 0.750 -10.075 1.00 77.62 206 SER A O 1
ATOM 1701 N N . SER A 1 207 ? 6.732 2.308 -11.141 1.00 82.56 207 SER A N 1
ATOM 1702 C CA . SER A 1 207 ? 7.817 2.937 -11.868 1.00 82.56 207 SER A CA 1
ATOM 1703 C C . SER A 1 207 ? 7.698 4.445 -11.780 1.00 82.56 207 SER A C 1
ATOM 1705 O O . SER A 1 207 ? 6.594 4.980 -11.904 1.00 82.56 207 SER A O 1
ATOM 1707 N N . SER A 1 208 ? 8.828 5.126 -11.660 1.00 83.56 208 SER A N 1
ATOM 1708 C CA . SER A 1 208 ? 8.913 6.572 -11.826 1.00 83.56 208 SER A CA 1
ATOM 1709 C C . SER A 1 208 ? 9.615 6.890 -13.141 1.00 83.56 208 SER A C 1
ATOM 1711 O O . SER A 1 208 ? 10.531 6.185 -13.561 1.00 83.56 208 SER A O 1
ATOM 1713 N N . GLU A 1 209 ? 9.167 7.942 -13.820 1.00 84.38 209 GLU A N 1
ATOM 1714 C CA . GLU A 1 209 ? 9.811 8.428 -15.036 1.00 84.38 209 GLU A CA 1
ATOM 1715 C C . GLU A 1 209 ? 10.421 9.802 -14.767 1.00 84.38 209 GLU A C 1
ATOM 1717 O O . GLU A 1 209 ? 9.750 10.710 -14.277 1.00 84.38 209 GLU A O 1
ATOM 1722 N N . SER A 1 210 ? 11.696 9.957 -15.108 1.00 82.75 210 SER A N 1
ATOM 1723 C CA . SER A 1 210 ? 12.417 11.224 -15.050 1.00 82.75 210 SER A CA 1
ATOM 1724 C C . SER A 1 210 ? 13.020 11.566 -16.411 1.00 82.75 210 SER A C 1
ATOM 1726 O O . SER A 1 210 ? 13.294 10.701 -17.249 1.00 82.75 210 SER A O 1
ATOM 1728 N N . ARG A 1 211 ? 13.170 12.865 -16.674 1.00 80.88 211 ARG A N 1
ATOM 1729 C CA . ARG A 1 211 ? 13.590 13.410 -17.970 1.00 80.88 211 ARG A CA 1
ATOM 1730 C C . ARG A 1 211 ? 14.587 14.531 -17.745 1.00 80.88 211 ARG A C 1
ATOM 1732 O O . ARG A 1 211 ? 14.469 15.264 -16.768 1.00 80.88 211 ARG A O 1
ATOM 1739 N N . ASN A 1 212 ? 15.544 14.683 -18.655 1.00 80.06 212 ASN A N 1
ATOM 1740 C CA . ASN A 1 212 ? 16.409 15.861 -18.644 1.00 80.06 212 ASN A CA 1
ATOM 1741 C C . ASN A 1 212 ? 15.731 17.069 -19.314 1.00 80.06 212 ASN A C 1
ATOM 1743 O O . ASN A 1 212 ? 14.829 16.904 -20.136 1.00 80.06 212 ASN A O 1
ATOM 1747 N N . ASP A 1 213 ? 16.220 18.280 -19.031 1.00 64.94 213 ASP A N 1
ATOM 1748 C CA . ASP A 1 213 ? 15.642 19.554 -19.505 1.00 64.94 213 ASP A CA 1
ATOM 1749 C C . ASP A 1 213 ? 15.488 19.666 -21.033 1.00 64.94 213 ASP A C 1
ATOM 1751 O O . ASP A 1 213 ? 14.738 20.498 -21.537 1.00 64.94 213 ASP A O 1
ATOM 1755 N N . LYS A 1 214 ? 16.208 18.836 -21.800 1.00 67.56 214 LYS A N 1
ATOM 1756 C CA . LYS A 1 214 ? 16.167 18.818 -23.271 1.00 67.56 214 LYS A CA 1
ATOM 1757 C C . LYS A 1 214 ? 15.344 17.658 -23.843 1.00 67.56 214 LYS A C 1
ATOM 1759 O O . LYS A 1 214 ? 15.335 17.494 -25.061 1.00 67.56 214 LYS A O 1
ATOM 1764 N N . ASN A 1 215 ? 14.706 16.839 -23.000 1.00 70.06 215 ASN A N 1
ATOM 1765 C CA . ASN A 1 215 ? 14.014 15.592 -23.360 1.00 70.06 215 ASN A CA 1
ATOM 1766 C C . ASN A 1 215 ? 14.857 14.632 -24.226 1.00 70.06 215 ASN A C 1
ATOM 1768 O O . ASN A 1 215 ? 14.322 13.853 -25.014 1.00 70.06 215 ASN A O 1
ATOM 1772 N N . LYS A 1 216 ? 16.188 14.693 -24.101 1.00 79.69 216 LYS A N 1
ATOM 1773 C CA . LYS A 1 216 ? 17.132 13.819 -24.820 1.00 79.69 216 LYS A CA 1
ATOM 1774 C C . LYS A 1 216 ? 17.437 12.544 -24.051 1.00 79.69 216 LYS A C 1
ATOM 1776 O O . LYS A 1 216 ? 17.932 11.585 -24.631 1.00 79.69 216 LYS A O 1
ATOM 1781 N N . GLU A 1 217 ? 17.151 12.538 -22.756 1.00 87.25 217 GLU A N 1
ATOM 1782 C CA . GLU A 1 217 ? 17.254 11.354 -21.918 1.00 87.25 217 GLU A CA 1
ATOM 1783 C C . GLU A 1 217 ? 15.949 11.163 -21.157 1.00 87.25 217 GLU A C 1
ATOM 1785 O O . GLU A 1 217 ? 15.428 12.112 -20.567 1.00 87.25 217 GLU A O 1
ATOM 1790 N N . ILE A 1 218 ? 15.429 9.939 -21.204 1.00 88.25 218 ILE A N 1
ATOM 1791 C CA . ILE A 1 218 ? 14.226 9.521 -20.481 1.00 88.25 218 ILE A CA 1
ATOM 1792 C C . ILE A 1 218 ? 14.619 8.296 -19.674 1.00 88.25 218 ILE A C 1
ATOM 1794 O O . ILE A 1 218 ? 15.021 7.290 -20.256 1.00 88.25 218 ILE A O 1
ATOM 1798 N N . GLN A 1 219 ? 14.525 8.383 -18.356 1.00 88.38 219 GLN A N 1
ATOM 1799 C CA . GLN A 1 219 ? 14.843 7.303 -17.437 1.00 88.38 219 GLN A CA 1
ATOM 1800 C C . GLN A 1 219 ? 13.560 6.815 -16.777 1.00 88.38 219 GLN A C 1
ATOM 1802 O O . GLN A 1 219 ? 12.765 7.618 -16.301 1.00 88.38 219 GLN A O 1
ATOM 1807 N N . VAL A 1 220 ? 13.363 5.500 -16.771 1.00 88.75 220 VAL A N 1
ATOM 1808 C CA . VAL A 1 220 ? 12.260 4.844 -16.072 1.00 88.75 220 VAL A CA 1
ATOM 1809 C C . VAL A 1 220 ? 12.872 3.932 -15.025 1.00 88.75 220 VAL A C 1
ATOM 1811 O O . VAL A 1 220 ? 13.539 2.949 -15.364 1.00 88.75 220 VAL A O 1
ATOM 1814 N N . ASP A 1 221 ? 12.660 4.278 -13.766 1.00 88.31 221 ASP A N 1
ATOM 1815 C CA . ASP A 1 221 ? 13.127 3.521 -12.615 1.00 88.31 221 ASP A CA 1
ATOM 1816 C C . ASP A 1 221 ? 12.013 2.604 -12.114 1.00 88.31 221 ASP A C 1
ATOM 1818 O O . ASP A 1 221 ? 10.832 2.891 -12.296 1.00 88.31 221 ASP A O 1
ATOM 1822 N N . PHE A 1 222 ? 12.386 1.484 -11.500 1.00 89.19 222 PHE A N 1
ATOM 1823 C CA . PHE A 1 222 ? 11.450 0.497 -10.962 1.00 89.19 222 PHE A CA 1
ATOM 1824 C C . PHE A 1 222 ? 11.793 0.182 -9.517 1.00 89.19 222 PHE A C 1
ATOM 1826 O O . PHE A 1 222 ? 12.971 0.124 -9.155 1.00 89.19 222 PHE A O 1
ATOM 1833 N N . ASP A 1 223 ? 10.768 -0.121 -8.725 1.00 89.94 223 ASP A N 1
ATOM 1834 C CA . ASP A 1 223 ? 10.965 -0.627 -7.372 1.00 89.94 223 ASP A CA 1
ATOM 1835 C C . ASP A 1 223 ? 11.776 -1.926 -7.387 1.00 89.94 223 ASP A C 1
ATOM 1837 O O . ASP A 1 223 ? 11.497 -2.889 -8.121 1.00 89.94 223 ASP A O 1
ATOM 1841 N N . ARG A 1 224 ? 12.790 -1.960 -6.525 1.00 91.38 224 ARG A N 1
ATOM 1842 C CA . ARG A 1 224 ? 13.632 -3.135 -6.325 1.00 91.38 224 ARG A CA 1
ATOM 1843 C C . ARG A 1 224 ? 12.948 -4.150 -5.411 1.00 91.38 224 ARG A C 1
ATOM 1845 O O . ARG A 1 224 ? 13.053 -5.359 -5.651 1.00 91.38 224 ARG A O 1
ATOM 1852 N N . LEU A 1 225 ? 12.272 -3.655 -4.371 1.00 92.75 225 LEU A N 1
ATOM 1853 C CA . LEU A 1 225 ? 11.485 -4.442 -3.428 1.00 92.75 225 LEU A CA 1
ATOM 1854 C C . LEU A 1 225 ? 9.996 -4.176 -3.646 1.00 92.75 225 LEU A C 1
ATOM 1856 O O . LEU A 1 225 ? 9.533 -3.058 -3.469 1.00 92.75 225 LEU A O 1
ATOM 1860 N N . ASN A 1 226 ? 9.239 -5.232 -3.930 1.00 92.81 226 ASN A N 1
ATOM 1861 C CA . ASN A 1 226 ? 7.781 -5.190 -3.920 1.00 92.81 226 ASN A CA 1
ATOM 1862 C C . ASN A 1 226 ? 7.246 -5.926 -2.696 1.00 92.81 226 ASN A C 1
ATOM 1864 O O . ASN A 1 226 ? 7.735 -7.008 -2.350 1.00 92.81 226 ASN A O 1
ATOM 1868 N N . ILE A 1 227 ? 6.221 -5.351 -2.073 1.00 93.88 227 ILE A N 1
ATOM 1869 C CA . ILE A 1 227 ? 5.586 -5.873 -0.865 1.00 93.88 227 ILE A CA 1
ATOM 1870 C C . ILE A 1 227 ? 4.102 -6.084 -1.162 1.00 93.88 227 ILE A C 1
ATOM 1872 O O . ILE A 1 227 ? 3.465 -5.248 -1.790 1.00 93.88 227 ILE A O 1
ATOM 1876 N N . SER A 1 228 ? 3.555 -7.218 -0.735 1.00 93.94 228 SER A N 1
ATOM 1877 C CA . SER A 1 228 ? 2.126 -7.518 -0.860 1.00 93.94 228 SER A CA 1
ATOM 1878 C C . SER A 1 228 ? 1.614 -8.190 0.404 1.00 93.94 228 SER A C 1
ATOM 1880 O O . SER A 1 228 ? 2.320 -8.990 1.025 1.00 93.94 228 SER A O 1
ATOM 1882 N N . LEU A 1 229 ? 0.389 -7.861 0.798 1.00 93.88 229 LEU A N 1
ATOM 1883 C CA . LEU A 1 229 ? -0.256 -8.427 1.976 1.00 93.88 229 LEU A CA 1
ATOM 1884 C C . LEU A 1 229 ? -1.161 -9.585 1.567 1.00 93.88 229 LEU A C 1
ATOM 1886 O O . LEU A 1 229 ? -1.861 -9.512 0.559 1.00 93.88 229 LEU A O 1
ATOM 1890 N N . VAL A 1 230 ? -1.135 -10.660 2.352 1.00 94.38 230 VAL A N 1
ATOM 1891 C CA . VAL A 1 230 ? -1.943 -11.857 2.116 1.00 94.38 230 VAL A CA 1
ATOM 1892 C C . VAL A 1 230 ? -2.779 -12.162 3.342 1.00 94.38 230 VAL A C 1
ATOM 1894 O O . VAL A 1 230 ? -2.272 -12.158 4.468 1.00 94.38 230 VAL A O 1
ATOM 1897 N N . ASP A 1 231 ? -4.048 -12.466 3.115 1.00 93.06 231 ASP A N 1
ATOM 1898 C CA . ASP A 1 231 ? -5.015 -12.725 4.169 1.00 93.06 231 ASP A CA 1
ATOM 1899 C C . ASP A 1 231 ? -5.030 -14.179 4.659 1.00 93.06 231 ASP A C 1
ATOM 1901 O O . ASP A 1 231 ? -4.211 -15.027 4.276 1.00 93.06 231 ASP A O 1
ATOM 1905 N N . THR A 1 232 ? -5.978 -14.482 5.548 1.00 89.81 232 THR A N 1
ATOM 1906 C CA . THR A 1 232 ? -6.122 -15.812 6.142 1.00 89.81 232 THR A CA 1
ATOM 1907 C C . THR A 1 232 ? -6.413 -16.921 5.137 1.00 89.81 232 THR A C 1
ATOM 1909 O O . THR A 1 232 ? -5.928 -18.045 5.339 1.00 89.81 232 THR A O 1
ATOM 1912 N N . ASP A 1 233 ? -7.094 -16.580 4.044 1.00 89.62 233 ASP A N 1
ATOM 1913 C CA . ASP A 1 233 ? -7.505 -17.481 2.966 1.00 89.62 233 ASP A CA 1
ATOM 1914 C C . ASP A 1 233 ? -6.428 -17.623 1.878 1.00 89.62 233 ASP A C 1
ATOM 1916 O O . ASP A 1 233 ? -6.577 -18.395 0.928 1.00 89.62 233 ASP A O 1
ATOM 1920 N N . GLY A 1 234 ? -5.299 -16.925 2.034 1.00 90.50 234 GLY A N 1
ATOM 1921 C CA . GLY A 1 234 ? -4.180 -16.980 1.102 1.00 90.50 234 GLY A CA 1
ATOM 1922 C C . GLY A 1 234 ? -4.366 -16.087 -0.123 1.00 90.50 234 GLY A C 1
ATOM 1923 O O . GLY A 1 234 ? -3.676 -16.296 -1.120 1.00 90.50 234 GLY A O 1
ATOM 1924 N N . LYS A 1 235 ? -5.281 -15.115 -0.069 1.00 90.25 235 LYS A N 1
ATOM 1925 C CA . LYS A 1 235 ? -5.525 -14.140 -1.135 1.00 90.25 235 LYS A CA 1
ATOM 1926 C C . LYS A 1 235 ? -4.758 -12.851 -0.879 1.00 90.25 235 LYS A C 1
ATOM 1928 O O . LYS A 1 235 ? -4.635 -12.410 0.262 1.00 90.25 235 LYS A O 1
ATOM 1933 N N . THR A 1 236 ? -4.255 -12.244 -1.949 1.00 90.44 236 THR A N 1
ATOM 1934 C CA . THR A 1 236 ? -3.664 -10.906 -1.891 1.00 90.44 236 THR A CA 1
ATOM 1935 C C . THR A 1 236 ? -4.759 -9.883 -1.614 1.00 90.44 236 THR A C 1
ATOM 1937 O O . THR A 1 236 ? -5.818 -9.925 -2.243 1.00 90.44 236 THR A O 1
ATOM 1940 N N . ILE A 1 237 ? -4.515 -8.979 -0.672 1.00 87.56 237 ILE A N 1
ATOM 1941 C CA . ILE A 1 237 ? -5.448 -7.904 -0.316 1.00 87.56 237 ILE A CA 1
ATOM 1942 C C . ILE A 1 237 ? -4.905 -6.551 -0.754 1.00 87.56 237 ILE A C 1
ATOM 1944 O O . ILE A 1 237 ? -3.688 -6.358 -0.801 1.00 87.56 237 ILE A O 1
ATOM 1948 N N . GLY A 1 238 ? -5.812 -5.628 -1.078 1.00 84.88 238 GLY A N 1
ATOM 1949 C CA . GLY A 1 238 ? -5.456 -4.241 -1.368 1.00 84.88 238 GLY A CA 1
ATOM 1950 C C . GLY A 1 238 ? -4.735 -3.609 -0.178 1.00 84.88 238 GLY A C 1
ATOM 1951 O O . GLY A 1 238 ? -5.093 -3.868 0.975 1.00 84.88 238 GLY A O 1
ATOM 1952 N N . SER A 1 239 ? -3.699 -2.818 -0.452 1.00 87.12 239 SER A N 1
ATOM 1953 C CA . SER A 1 239 ? -2.854 -2.226 0.583 1.00 87.12 239 SER A CA 1
ATOM 1954 C C . SER A 1 239 ? -2.272 -0.882 0.170 1.00 87.12 239 SER A C 1
ATOM 1956 O O . SER A 1 239 ? -1.952 -0.694 -1.000 1.00 87.12 239 SER A O 1
ATOM 1958 N N . GLU A 1 240 ? -2.052 -0.003 1.142 1.00 87.12 240 GLU A N 1
ATOM 1959 C CA . GLU A 1 240 ? -1.261 1.220 0.992 1.00 87.12 240 GLU A CA 1
ATOM 1960 C C . GLU A 1 240 ? -0.234 1.303 2.112 1.00 87.12 240 GLU A C 1
ATOM 1962 O O . GLU A 1 240 ? -0.319 0.591 3.117 1.00 87.12 240 GLU A O 1
ATOM 1967 N N . GLY A 1 241 ? 0.725 2.202 1.963 1.00 89.00 241 GLY A N 1
ATOM 1968 C CA . GLY A 1 241 ? 1.676 2.441 3.024 1.00 89.00 241 GLY A CA 1
ATOM 1969 C C . GLY A 1 241 ? 2.544 3.656 2.802 1.00 89.00 241 GLY A C 1
ATOM 1970 O O . GLY A 1 241 ? 2.537 4.281 1.740 1.00 89.00 241 GLY A O 1
ATOM 1971 N N . GLN A 1 242 ? 3.345 3.942 3.815 1.00 91.69 242 GLN A N 1
ATOM 1972 C CA . GLN A 1 242 ? 4.341 4.999 3.811 1.00 91.69 242 GLN A CA 1
ATOM 1973 C C . GLN A 1 242 ? 5.721 4.405 4.070 1.00 91.69 242 GLN A C 1
ATOM 1975 O O . GLN A 1 242 ? 5.873 3.488 4.879 1.00 91.69 242 GLN A O 1
ATOM 1980 N N . ILE A 1 243 ? 6.715 4.953 3.384 1.00 93.38 243 ILE A N 1
ATOM 1981 C CA . ILE A 1 243 ? 8.128 4.616 3.482 1.00 93.38 243 ILE A CA 1
ATOM 1982 C C . ILE A 1 243 ? 8.854 5.879 3.943 1.00 93.38 243 ILE A C 1
ATOM 1984 O O . ILE A 1 243 ? 8.735 6.925 3.311 1.00 93.38 243 ILE A O 1
ATOM 1988 N N . ILE A 1 244 ? 9.586 5.786 5.050 1.00 94.31 244 ILE A N 1
ATOM 1989 C CA . ILE A 1 244 ? 10.263 6.927 5.673 1.00 94.31 244 ILE A CA 1
ATOM 1990 C C . ILE A 1 244 ? 11.731 6.577 5.906 1.00 94.31 244 ILE A C 1
ATOM 1992 O O . ILE A 1 244 ? 12.030 5.590 6.582 1.00 94.31 244 ILE A O 1
ATOM 1996 N N . ASP A 1 245 ? 12.652 7.411 5.417 1.00 94.62 245 ASP A N 1
ATOM 1997 C CA . ASP A 1 245 ? 14.071 7.299 5.769 1.00 94.62 245 ASP A CA 1
ATOM 1998 C C . ASP A 1 245 ? 14.271 7.705 7.235 1.00 94.62 245 ASP A C 1
ATOM 2000 O O . ASP A 1 245 ? 14.214 8.885 7.590 1.00 94.62 245 ASP A O 1
ATOM 2004 N N . PHE A 1 246 ? 14.523 6.718 8.092 1.00 95.88 246 PHE A N 1
ATOM 2005 C CA . PHE A 1 246 ? 14.653 6.905 9.532 1.00 95.88 246 PHE A CA 1
ATOM 2006 C C . PHE A 1 246 ? 15.697 7.964 9.897 1.00 95.88 246 PHE A C 1
ATOM 2008 O O . PHE A 1 246 ? 15.422 8.845 10.709 1.00 95.88 246 PHE A O 1
ATOM 2015 N N . ARG A 1 247 ? 16.897 7.894 9.305 1.00 93.00 247 ARG A N 1
ATOM 2016 C CA . ARG A 1 247 ? 18.015 8.771 9.688 1.00 93.00 247 ARG A CA 1
ATOM 2017 C C . ARG A 1 247 ? 17.743 10.203 9.263 1.00 93.00 247 ARG A C 1
ATOM 2019 O O . ARG A 1 247 ? 17.934 11.126 10.056 1.00 93.00 247 ARG A O 1
ATOM 2026 N N . HIS A 1 248 ? 17.266 10.379 8.031 1.00 92.81 248 HIS A N 1
ATOM 2027 C CA . HIS A 1 248 ? 16.910 11.694 7.519 1.00 92.81 248 HIS A CA 1
ATOM 2028 C C . HIS A 1 248 ? 15.788 12.324 8.347 1.00 92.81 248 HIS A C 1
ATOM 2030 O O . HIS A 1 248 ? 15.953 13.435 8.851 1.00 92.81 248 HIS A O 1
ATOM 2036 N N . TYR A 1 249 ? 14.676 11.612 8.536 1.00 93.38 249 TYR A N 1
ATOM 2037 C CA . TYR A 1 249 ? 13.501 12.176 9.192 1.00 93.38 249 TYR A CA 1
ATOM 2038 C C . TYR A 1 249 ? 13.689 12.342 10.704 1.00 93.38 249 TYR A C 1
ATOM 2040 O O . TYR A 1 249 ? 13.246 13.350 11.252 1.00 93.38 249 TYR A O 1
ATOM 2048 N N . LEU A 1 250 ? 14.417 11.453 11.391 1.00 93.88 250 LEU A N 1
ATOM 2049 C CA . LEU A 1 250 ? 14.754 11.665 12.803 1.00 93.88 250 LEU A CA 1
ATOM 2050 C C . LEU A 1 250 ? 15.577 12.946 12.996 1.00 93.88 250 LEU A C 1
ATOM 2052 O O . LEU A 1 250 ? 15.326 13.704 13.937 1.00 93.88 250 LEU A O 1
ATOM 2056 N N . TRP A 1 251 ? 16.537 13.216 12.107 1.00 91.88 251 TRP A N 1
ATOM 2057 C CA . TRP A 1 251 ? 17.266 14.482 12.118 1.00 91.88 251 TRP A CA 1
ATOM 2058 C C . TRP A 1 251 ? 16.341 15.659 11.795 1.00 91.88 251 TRP A C 1
ATOM 2060 O O . TRP A 1 251 ? 16.281 16.608 12.576 1.00 91.88 251 TRP A O 1
ATOM 2070 N N . TYR A 1 252 ? 15.576 15.574 10.707 1.00 90.62 252 TYR A N 1
ATOM 2071 C CA . TYR A 1 252 ? 14.718 16.652 10.217 1.00 90.62 252 TYR A CA 1
ATOM 2072 C C . TYR A 1 252 ? 13.689 17.113 11.262 1.00 90.62 252 TYR A C 1
ATOM 2074 O O . TYR A 1 252 ? 13.546 18.309 11.520 1.00 90.62 252 TYR A O 1
ATOM 2082 N N . ARG A 1 253 ? 13.038 16.172 11.959 1.00 90.88 253 ARG A N 1
ATOM 2083 C CA . ARG A 1 253 ? 12.066 16.462 13.032 1.00 90.88 253 ARG A CA 1
ATOM 2084 C C . ARG A 1 253 ? 12.696 17.117 14.260 1.00 90.88 253 ARG A C 1
ATOM 2086 O O . ARG A 1 253 ? 12.036 17.891 14.945 1.00 90.88 253 ARG A O 1
ATOM 2093 N N . ASN A 1 254 ? 13.970 16.833 14.535 1.00 86.81 254 ASN A N 1
ATOM 2094 C CA . ASN A 1 254 ? 14.703 17.420 15.659 1.00 86.81 254 ASN A CA 1
ATOM 2095 C C . ASN A 1 254 ? 15.297 18.813 15.360 1.00 86.81 254 ASN A C 1
ATOM 2097 O O . ASN A 1 254 ? 15.710 19.476 16.314 1.00 86.81 254 ASN A O 1
ATOM 2101 N N . HIS A 1 255 ? 15.355 19.252 14.094 1.00 83.88 255 HIS A N 1
ATOM 2102 C CA . HIS A 1 255 ? 16.001 20.517 13.701 1.00 83.88 255 HIS A CA 1
ATOM 2103 C C . HIS A 1 255 ? 15.060 21.488 12.973 1.00 83.88 255 HIS A C 1
ATOM 2105 O O . HIS A 1 255 ? 14.952 22.635 13.399 1.00 83.88 255 HIS A O 1
ATOM 2111 N N . ASP A 1 256 ? 14.344 21.037 11.938 1.00 79.31 256 ASP A N 1
ATOM 2112 C CA . ASP A 1 256 ? 13.664 21.930 10.985 1.00 79.31 256 ASP A CA 1
ATOM 2113 C C . ASP A 1 256 ? 12.129 21.914 11.093 1.00 79.31 256 ASP A C 1
ATOM 2115 O O . ASP A 1 256 ? 11.480 22.906 10.761 1.00 79.31 256 ASP A O 1
ATOM 2119 N N . MET A 1 257 ? 11.522 20.814 11.560 1.00 79.44 257 MET A N 1
ATOM 2120 C CA . MET A 1 257 ? 10.055 20.667 11.631 1.00 79.44 257 MET A CA 1
ATOM 2121 C C . MET A 1 257 ? 9.499 20.044 12.929 1.00 79.44 257 MET A C 1
ATOM 2123 O O . MET A 1 257 ? 8.702 19.098 12.868 1.00 79.44 257 MET A O 1
ATOM 2127 N N . PRO A 1 258 ? 9.846 20.547 14.125 1.00 71.00 258 PRO A N 1
ATOM 2128 C CA . PRO A 1 258 ? 9.214 20.054 15.336 1.00 71.00 258 PRO A CA 1
ATOM 2129 C C . PRO A 1 258 ? 7.817 20.655 15.565 1.00 71.00 258 PRO A C 1
ATOM 2131 O O . PRO A 1 258 ? 7.675 21.868 15.742 1.00 71.00 258 PRO A O 1
ATOM 2134 N N . TYR A 1 259 ? 6.790 19.809 15.688 1.00 79.44 259 TYR A N 1
ATOM 2135 C CA . TYR A 1 259 ? 5.605 20.190 16.465 1.00 79.44 259 TYR A CA 1
ATOM 2136 C C . TYR A 1 259 ? 5.995 20.273 17.941 1.00 79.44 259 TYR A C 1
ATOM 2138 O O . TYR A 1 259 ? 6.677 19.386 18.457 1.00 79.44 259 TYR A O 1
ATOM 2146 N N . GLN A 1 260 ? 5.629 21.377 18.598 1.00 82.75 260 GLN A N 1
ATOM 2147 C CA . GLN A 1 260 ? 6.144 21.743 19.925 1.00 82.75 260 GLN A CA 1
ATOM 2148 C C . GLN A 1 260 ? 5.897 20.664 20.985 1.00 82.75 260 GLN A C 1
ATOM 2150 O O . GLN A 1 260 ? 6.760 20.401 21.820 1.00 82.75 260 GLN A O 1
ATOM 2155 N N . ASP A 1 261 ? 4.744 20.014 20.917 1.00 85.62 261 ASP A N 1
ATOM 2156 C CA . ASP A 1 261 ? 4.303 18.932 21.793 1.00 85.62 261 ASP A CA 1
ATOM 2157 C C . ASP A 1 261 ? 5.042 17.603 21.561 1.00 85.62 261 ASP A C 1
ATOM 2159 O O . ASP A 1 261 ? 5.136 16.794 22.480 1.00 85.62 261 ASP A O 1
ATOM 2163 N N . MET A 1 262 ? 5.633 17.390 20.381 1.00 89.00 262 MET A N 1
ATOM 2164 C CA . MET A 1 262 ? 6.328 16.144 20.020 1.00 89.00 262 MET A CA 1
ATOM 2165 C C . MET A 1 262 ? 7.862 16.234 20.132 1.00 89.00 262 MET A C 1
ATOM 2167 O O . MET A 1 262 ? 8.551 15.218 20.017 1.00 89.00 262 MET A O 1
ATOM 2171 N N . ILE A 1 263 ? 8.426 17.429 20.376 1.00 88.31 263 ILE A N 1
ATOM 2172 C CA . ILE A 1 263 ? 9.886 17.666 20.452 1.00 88.31 263 ILE A CA 1
ATOM 2173 C C . ILE A 1 263 ? 10.575 16.720 21.432 1.00 88.31 263 ILE A C 1
ATOM 2175 O O . ILE A 1 263 ? 11.631 16.164 21.127 1.00 88.31 263 ILE A O 1
ATOM 2179 N N . SER A 1 264 ? 10.019 16.578 22.635 1.00 90.31 264 SER A N 1
ATOM 2180 C CA . SER A 1 264 ? 10.609 15.751 23.691 1.00 90.31 264 SER A CA 1
ATOM 2181 C C . SER A 1 264 ? 10.699 14.287 23.261 1.00 90.31 264 SER A C 1
ATOM 2183 O O . SER A 1 264 ? 11.743 13.667 23.456 1.00 90.31 264 SER A O 1
ATOM 2185 N N . SER A 1 265 ? 9.662 13.770 22.601 1.00 93.12 265 SER A N 1
ATOM 2186 C CA . SER A 1 265 ? 9.612 12.406 22.071 1.00 93.12 265 SER A CA 1
ATOM 2187 C C . SER A 1 265 ? 10.646 12.176 20.967 1.00 93.12 265 SER A C 1
ATOM 2189 O O . SER A 1 265 ? 11.374 11.186 21.004 1.00 93.12 265 SER A O 1
ATOM 2191 N N . TYR A 1 266 ? 10.793 13.108 20.020 1.00 93.69 266 TYR A N 1
ATOM 2192 C CA . TYR A 1 266 ? 11.825 12.998 18.979 1.00 93.69 266 TYR A CA 1
ATOM 2193 C C . TYR A 1 266 ? 13.251 13.104 19.537 1.00 93.69 266 TYR A C 1
ATOM 2195 O O . TYR A 1 266 ? 14.158 12.428 19.041 1.00 93.69 266 TYR A O 1
ATOM 2203 N N . ARG A 1 267 ? 13.466 13.918 20.579 1.00 92.25 267 ARG A N 1
ATOM 2204 C CA . ARG A 1 267 ? 14.764 14.013 21.266 1.00 92.25 267 ARG A CA 1
ATOM 2205 C C . ARG A 1 267 ? 15.096 12.740 22.033 1.00 92.25 267 ARG A C 1
ATOM 2207 O O . ARG A 1 267 ? 16.244 12.307 22.000 1.00 92.25 267 ARG A O 1
ATOM 2214 N N . ASP A 1 268 ? 14.112 12.133 22.692 1.00 94.81 268 ASP A N 1
ATOM 2215 C CA . ASP A 1 268 ? 14.280 10.831 23.340 1.00 94.81 268 ASP A CA 1
ATOM 2216 C C . ASP A 1 268 ? 14.712 9.759 22.328 1.00 94.81 268 ASP A C 1
ATOM 2218 O O . ASP A 1 268 ? 15.725 9.092 22.540 1.00 94.81 268 ASP A O 1
ATOM 2222 N N . LEU A 1 269 ? 14.032 9.671 21.179 1.00 94.62 269 LEU A N 1
ATOM 2223 C CA . LEU A 1 269 ? 14.408 8.752 20.100 1.00 94.62 269 LEU A CA 1
ATOM 2224 C C . LEU A 1 269 ? 15.843 8.985 19.619 1.00 94.62 269 LEU A C 1
ATOM 2226 O O . LEU A 1 269 ? 16.613 8.031 19.512 1.00 94.62 269 LEU A O 1
ATOM 2230 N N . LYS A 1 270 ? 16.234 10.248 19.396 1.00 92.06 270 LYS A N 1
ATOM 2231 C CA . LYS A 1 270 ? 17.613 10.616 19.030 1.00 92.06 270 LYS A CA 1
ATOM 2232 C C . LYS A 1 270 ? 18.627 10.179 20.093 1.00 92.06 270 LYS A C 1
ATOM 2234 O O . LYS A 1 270 ? 19.716 9.737 19.743 1.00 92.06 270 LYS A O 1
ATOM 2239 N N . ASN A 1 271 ? 18.287 10.284 21.376 1.00 92.94 271 ASN A N 1
ATOM 2240 C CA . ASN A 1 271 ? 19.180 9.906 22.472 1.00 92.94 271 ASN A CA 1
ATOM 2241 C C . ASN A 1 271 ? 19.311 8.384 22.630 1.00 92.94 271 ASN A C 1
ATOM 2243 O O . ASN A 1 271 ? 20.404 7.897 22.949 1.00 92.94 271 ASN A O 1
ATOM 2247 N N . ARG A 1 272 ? 18.216 7.640 22.423 1.00 95.19 272 ARG A N 1
ATOM 2248 C CA . ARG A 1 272 ? 18.186 6.172 22.490 1.00 95.19 272 ARG A CA 1
ATOM 2249 C C . ARG A 1 272 ? 18.816 5.515 21.263 1.00 95.19 272 ARG A C 1
ATOM 2251 O O . ARG A 1 272 ? 19.463 4.484 21.420 1.00 95.19 272 ARG A O 1
ATOM 2258 N N . TYR A 1 273 ? 18.683 6.110 20.077 1.00 93.56 273 TYR A N 1
ATOM 2259 C CA . TYR A 1 273 ? 19.324 5.606 18.862 1.00 93.56 273 TYR A CA 1
ATOM 2260 C C . TYR A 1 273 ? 20.853 5.647 18.984 1.00 93.56 273 TYR A C 1
ATOM 2262 O O . TYR A 1 273 ? 21.439 6.688 19.295 1.00 93.56 273 TYR A O 1
ATOM 2270 N N . LYS A 1 274 ? 21.506 4.508 18.734 1.00 88.50 274 LYS A N 1
ATOM 2271 C CA . LYS A 1 274 ? 22.966 4.371 18.705 1.00 88.50 274 LYS A CA 1
ATOM 2272 C C . LYS A 1 274 ? 23.370 3.847 17.335 1.00 88.50 274 LYS A C 1
ATOM 2274 O O . LYS A 1 274 ? 23.092 2.698 17.024 1.00 88.50 274 LYS A O 1
ATOM 2279 N N . GLU A 1 275 ? 24.010 4.694 16.536 1.00 86.50 275 GLU A N 1
ATOM 2280 C CA . GLU A 1 275 ? 24.562 4.277 15.247 1.00 86.50 275 GLU A CA 1
ATOM 2281 C C . GLU A 1 275 ? 25.694 3.266 15.473 1.00 86.50 275 GLU A C 1
ATOM 2283 O O . GLU A 1 275 ? 26.664 3.566 16.173 1.00 86.50 275 GLU A O 1
ATOM 2288 N N . GLU A 1 276 ? 25.554 2.069 14.903 1.00 80.81 276 GLU A N 1
ATOM 2289 C CA . GLU A 1 276 ? 26.569 1.015 15.005 1.00 80.81 276 GLU A CA 1
ATOM 2290 C C . GLU A 1 276 ? 27.743 1.254 14.043 1.00 80.81 276 GLU A C 1
ATOM 2292 O O . GLU A 1 276 ? 28.883 0.886 14.340 1.00 80.81 276 GLU A O 1
ATOM 2297 N N . ASP A 1 277 ? 27.485 1.873 12.887 1.00 80.56 277 ASP A N 1
ATOM 2298 C CA . ASP A 1 277 ? 28.508 2.157 11.884 1.00 80.56 277 ASP A CA 1
ATOM 2299 C C . ASP A 1 277 ? 29.372 3.359 12.314 1.00 80.56 277 ASP A C 1
ATOM 2301 O O . ASP A 1 277 ? 28.905 4.477 12.537 1.00 80.56 277 ASP A O 1
ATOM 2305 N N . THR A 1 278 ? 30.679 3.129 12.424 1.00 84.00 278 THR A N 1
ATOM 2306 C CA . THR A 1 278 ? 31.653 4.126 12.894 1.00 84.00 278 THR A CA 1
ATOM 2307 C C . THR A 1 278 ? 32.371 4.851 11.756 1.00 84.00 278 THR A C 1
ATOM 2309 O O . THR A 1 278 ? 33.386 5.508 11.995 1.00 84.00 278 THR A O 1
ATOM 2312 N N . ASN A 1 279 ? 31.864 4.752 10.518 1.00 85.44 279 ASN A N 1
ATOM 2313 C CA . ASN A 1 279 ? 32.429 5.463 9.376 1.00 85.44 279 ASN A CA 1
ATOM 2314 C C . ASN A 1 279 ? 32.556 6.976 9.674 1.00 85.44 279 ASN A C 1
ATOM 2316 O O . ASN A 1 279 ? 31.540 7.639 9.897 1.00 85.44 279 ASN A O 1
ATOM 2320 N N . PRO A 1 280 ? 33.778 7.548 9.653 1.00 82.81 280 PRO A N 1
ATOM 2321 C CA . PRO A 1 280 ? 34.010 8.946 10.024 1.00 82.81 280 PRO A CA 1
ATOM 2322 C C . PRO A 1 280 ? 33.351 9.958 9.075 1.00 82.81 280 PRO A C 1
ATOM 2324 O O . PRO A 1 280 ? 33.095 11.097 9.493 1.00 82.81 280 PRO A O 1
ATOM 2327 N N . ASP A 1 281 ? 33.069 9.534 7.840 1.00 84.62 281 ASP A N 1
ATOM 2328 C CA . ASP A 1 281 ? 32.403 10.316 6.798 1.00 84.62 281 ASP A CA 1
ATOM 2329 C C . ASP A 1 281 ? 30.872 10.172 6.853 1.00 84.62 281 ASP A C 1
ATOM 2331 O O . ASP A 1 281 ? 30.173 10.839 6.098 1.00 84.62 281 ASP A O 1
ATOM 2335 N N . HIS A 1 282 ? 30.346 9.338 7.763 1.00 87.69 282 HIS A N 1
ATOM 2336 C CA . HIS A 1 282 ? 28.916 9.054 7.956 1.00 87.69 282 HIS A CA 1
ATOM 2337 C C . HIS A 1 282 ? 28.202 8.544 6.697 1.00 87.69 282 HIS A C 1
ATOM 2339 O O . HIS A 1 282 ? 27.023 8.817 6.460 1.00 87.69 282 HIS A O 1
ATOM 2345 N N . LEU A 1 283 ? 28.934 7.780 5.885 1.00 89.94 283 LEU A N 1
ATOM 2346 C CA . LEU A 1 283 ? 28.367 7.012 4.787 1.00 89.94 283 LEU A CA 1
ATOM 2347 C C . LEU A 1 283 ? 27.753 5.732 5.364 1.00 89.94 283 LEU A C 1
ATOM 2349 O O . LEU A 1 283 ? 28.472 4.763 5.629 1.00 89.94 283 LEU A O 1
ATOM 2353 N N . TYR A 1 284 ? 26.434 5.732 5.563 1.00 91.38 284 TYR A N 1
ATOM 2354 C CA . TYR A 1 284 ? 25.697 4.660 6.244 1.00 91.38 284 TYR A CA 1
ATOM 2355 C C . TYR A 1 284 ? 24.665 3.987 5.342 1.00 91.38 284 TYR A C 1
ATOM 2357 O O . TYR A 1 284 ? 24.209 4.556 4.351 1.00 91.38 284 TYR A O 1
ATOM 2365 N N . ASN A 1 285 ? 24.292 2.752 5.685 1.00 91.88 285 ASN A N 1
ATOM 2366 C CA . ASN A 1 285 ? 23.227 2.037 4.979 1.00 91.88 285 ASN A CA 1
ATOM 2367 C C . ASN A 1 285 ? 21.893 2.728 5.294 1.00 91.88 285 ASN A C 1
ATOM 2369 O O . ASN A 1 285 ? 21.580 2.852 6.478 1.00 91.88 285 ASN A O 1
ATOM 2373 N N . PRO A 1 286 ? 21.077 3.156 4.318 1.00 92.38 286 PRO A N 1
ATOM 2374 C CA . PRO A 1 286 ? 19.785 3.762 4.621 1.00 92.38 286 PRO A CA 1
ATOM 2375 C C . PRO A 1 286 ? 18.857 2.755 5.316 1.00 92.38 286 PRO A C 1
ATOM 2377 O O . PRO A 1 286 ? 18.819 1.578 4.949 1.00 92.38 286 PRO A O 1
ATOM 2380 N N . ILE A 1 287 ? 18.095 3.233 6.304 1.00 95.19 287 ILE A N 1
ATOM 2381 C CA . ILE A 1 287 ? 17.069 2.458 7.017 1.00 95.19 287 ILE A CA 1
ATOM 2382 C C . ILE A 1 287 ? 15.713 3.071 6.694 1.00 95.19 287 ILE A C 1
ATOM 2384 O O . ILE A 1 287 ? 15.442 4.216 7.042 1.00 95.19 287 ILE A O 1
ATOM 2388 N N . GLN A 1 288 ? 14.873 2.293 6.024 1.00 96.12 288 GLN A N 1
ATOM 2389 C CA . GLN A 1 288 ? 13.516 2.659 5.654 1.00 96.12 288 GLN A CA 1
ATOM 2390 C C . GLN A 1 288 ? 12.537 2.048 6.657 1.00 96.12 288 GLN A C 1
ATOM 2392 O O . GLN A 1 288 ? 12.508 0.829 6.841 1.00 96.12 288 GLN A O 1
ATOM 2397 N N . ILE A 1 289 ? 11.729 2.888 7.297 1.00 97.56 289 ILE A N 1
ATOM 2398 C CA . ILE A 1 289 ? 10.594 2.466 8.116 1.00 97.56 289 ILE A CA 1
ATOM 2399 C C . ILE A 1 289 ? 9.372 2.421 7.218 1.00 97.56 289 ILE A C 1
ATOM 2401 O O . ILE A 1 289 ? 9.004 3.428 6.618 1.00 97.56 289 ILE A O 1
ATOM 2405 N N . VAL A 1 290 ? 8.764 1.244 7.111 1.00 96.38 290 VAL A N 1
ATOM 2406 C CA . VAL A 1 290 ? 7.636 1.006 6.213 1.00 96.38 290 VAL A CA 1
ATOM 2407 C C . VAL A 1 290 ? 6.412 0.626 7.030 1.00 96.38 290 VAL A C 1
ATOM 2409 O O . VAL A 1 290 ? 6.391 -0.438 7.647 1.00 96.38 290 VAL A O 1
ATOM 2412 N N . ASN A 1 291 ? 5.392 1.480 7.021 1.00 94.75 291 ASN A N 1
ATOM 2413 C CA . ASN A 1 291 ? 4.067 1.172 7.558 1.00 94.75 291 ASN A CA 1
ATOM 2414 C C . ASN A 1 291 ? 3.150 0.798 6.399 1.00 94.75 291 ASN A C 1
ATOM 2416 O O . ASN A 1 291 ? 3.073 1.551 5.433 1.00 94.75 291 ASN A O 1
ATOM 2420 N N . ILE A 1 292 ? 2.465 -0.342 6.485 1.00 92.81 292 ILE A N 1
ATOM 2421 C CA . ILE A 1 292 ? 1.547 -0.819 5.444 1.00 92.81 292 ILE A CA 1
ATOM 2422 C C . ILE A 1 292 ? 0.229 -1.210 6.095 1.00 92.81 292 ILE A C 1
ATOM 2424 O O . ILE A 1 292 ? 0.233 -2.000 7.040 1.00 92.81 292 ILE A O 1
ATOM 2428 N N . ARG A 1 293 ? -0.890 -0.712 5.569 1.00 90.81 293 ARG A N 1
ATOM 2429 C CA . ARG A 1 293 ? -2.241 -1.156 5.920 1.00 90.81 293 ARG A CA 1
ATOM 2430 C C . ARG A 1 293 ? -2.842 -1.949 4.770 1.00 90.81 293 ARG A C 1
ATOM 2432 O O . ARG A 1 293 ? -2.788 -1.522 3.623 1.00 90.81 293 ARG A O 1
ATOM 2439 N N . GLY A 1 294 ? -3.426 -3.095 5.091 1.00 89.38 294 GLY A N 1
ATOM 2440 C CA . GLY A 1 294 ? -4.259 -3.885 4.198 1.00 89.38 294 GLY A CA 1
ATOM 2441 C C . GLY A 1 294 ? -5.742 -3.676 4.489 1.00 89.38 294 GLY A C 1
ATOM 2442 O O . GLY A 1 294 ? -6.147 -3.523 5.639 1.00 89.38 294 GLY A O 1
ATOM 2443 N N . LEU A 1 295 ? -6.575 -3.736 3.453 1.00 85.88 295 LEU A N 1
ATOM 2444 C CA . LEU A 1 295 ? -8.033 -3.775 3.584 1.00 85.88 295 LEU A CA 1
ATOM 2445 C C . LEU A 1 295 ? -8.480 -5.187 3.953 1.00 85.88 295 LEU A C 1
ATOM 2447 O O . LEU A 1 295 ? -9.051 -5.896 3.134 1.00 85.88 295 LEU A O 1
ATOM 2451 N N . GLY A 1 296 ? -8.141 -5.642 5.155 1.00 87.62 296 GLY A N 1
ATOM 2452 C CA . GLY A 1 296 ? -8.472 -6.985 5.610 1.00 87.62 296 GLY A CA 1
ATOM 2453 C C . GLY A 1 296 ? -7.494 -7.532 6.629 1.00 87.62 296 GLY A C 1
ATOM 2454 O O . GLY A 1 296 ? -6.462 -6.934 6.928 1.00 87.62 296 GLY A O 1
ATOM 2455 N N . LYS A 1 297 ? -7.817 -8.715 7.154 1.00 91.62 297 LYS A N 1
ATOM 2456 C CA . LYS A 1 297 ? -6.980 -9.374 8.151 1.00 91.62 297 LYS A CA 1
ATOM 2457 C C . LYS A 1 297 ? -5.749 -10.016 7.511 1.00 91.62 297 LYS A C 1
ATOM 2459 O O . LYS A 1 297 ? -5.849 -11.042 6.842 1.00 91.62 297 LYS A O 1
ATOM 2464 N N . ILE A 1 298 ? -4.582 -9.457 7.788 1.00 94.75 298 ILE A N 1
ATOM 2465 C CA . ILE A 1 298 ? -3.281 -9.917 7.321 1.00 94.75 298 ILE A CA 1
ATOM 2466 C C . ILE A 1 298 ? -2.908 -11.218 8.040 1.00 94.75 298 ILE A C 1
ATOM 2468 O O . ILE A 1 298 ? -2.931 -11.323 9.268 1.00 94.75 298 ILE A O 1
ATOM 2472 N N . LYS A 1 299 ? -2.518 -12.226 7.262 1.00 96.06 299 LYS A N 1
ATOM 2473 C CA . LYS A 1 299 ? -1.892 -13.462 7.750 1.00 96.06 299 LYS A CA 1
ATOM 2474 C C . LYS A 1 299 ? -0.386 -13.442 7.557 1.00 96.06 299 LYS A C 1
ATOM 2476 O O . LYS A 1 299 ? 0.341 -13.882 8.441 1.00 96.06 299 LYS A O 1
ATOM 2481 N N . LYS A 1 300 ? 0.075 -12.959 6.404 1.00 96.69 300 LYS A N 1
ATOM 2482 C CA . LYS A 1 300 ? 1.497 -12.873 6.063 1.00 96.69 300 LYS A CA 1
ATOM 2483 C C . LYS A 1 300 ? 1.767 -11.740 5.079 1.00 96.69 300 LYS A C 1
ATOM 2485 O O . LYS A 1 300 ? 0.868 -11.280 4.380 1.00 96.69 300 LYS A O 1
ATOM 2490 N N . ILE A 1 301 ? 3.030 -11.356 4.993 1.00 96.81 301 ILE A N 1
ATOM 2491 C CA . ILE A 1 301 ? 3.558 -10.382 4.043 1.00 96.81 301 ILE A CA 1
ATOM 2492 C C . ILE A 1 301 ? 4.420 -11.150 3.044 1.00 96.81 301 ILE A C 1
ATOM 2494 O O . ILE A 1 301 ? 5.282 -11.932 3.444 1.00 96.81 301 ILE A O 1
ATOM 2498 N N . ASN A 1 302 ? 4.186 -10.952 1.753 1.00 96.50 302 ASN A N 1
ATOM 2499 C CA . ASN A 1 302 ? 4.977 -11.517 0.668 1.00 96.50 302 ASN A CA 1
ATOM 2500 C C . ASN A 1 302 ? 5.909 -10.450 0.092 1.00 96.50 302 ASN A C 1
ATOM 2502 O O . ASN A 1 302 ? 5.477 -9.336 -0.207 1.00 96.50 302 ASN A O 1
ATOM 2506 N N . PHE A 1 303 ? 7.159 -10.835 -0.145 1.00 95.56 303 PHE A N 1
ATOM 2507 C CA . PHE A 1 303 ? 8.183 -9.989 -0.742 1.00 95.56 303 PHE A CA 1
ATOM 2508 C C . PHE A 1 303 ? 8.635 -10.552 -2.084 1.00 95.56 303 PHE A C 1
ATOM 2510 O O . PHE A 1 303 ? 8.841 -11.762 -2.232 1.00 95.56 303 PHE A O 1
ATOM 2517 N N . PHE A 1 304 ? 8.850 -9.654 -3.040 1.00 94.88 304 PHE A N 1
ATOM 2518 C CA . PHE A 1 304 ? 9.581 -9.928 -4.270 1.00 94.88 304 PHE A CA 1
ATOM 2519 C C . PHE A 1 304 ? 10.751 -8.951 -4.368 1.00 94.88 304 PHE A C 1
ATOM 2521 O O . PHE A 1 304 ? 10.543 -7.744 -4.476 1.00 94.88 304 PHE A O 1
ATOM 2528 N N . LEU A 1 305 ? 11.977 -9.473 -4.318 1.00 93.94 305 LEU A N 1
ATOM 2529 C CA . LEU A 1 305 ? 13.201 -8.676 -4.272 1.00 93.94 305 LEU A CA 1
ATOM 2530 C C . LEU A 1 305 ? 14.088 -8.965 -5.481 1.00 93.94 305 LEU A C 1
ATOM 2532 O O . LEU A 1 305 ? 14.541 -10.095 -5.664 1.00 93.94 305 LEU A O 1
ATOM 2536 N N . ARG A 1 306 ? 14.401 -7.937 -6.270 1.00 92.81 306 ARG A N 1
ATOM 2537 C CA . ARG A 1 306 ? 15.398 -8.016 -7.347 1.00 92.81 306 ARG A CA 1
ATOM 2538 C C . ARG A 1 306 ? 16.807 -7.732 -6.824 1.00 92.81 306 ARG A C 1
ATOM 2540 O O . ARG A 1 306 ? 17.007 -6.974 -5.876 1.00 92.81 306 ARG A O 1
ATOM 2547 N N . SER A 1 307 ? 17.806 -8.359 -7.435 1.00 90.56 307 SER A N 1
ATOM 2548 C CA . SER A 1 307 ? 19.214 -8.083 -7.132 1.00 90.56 307 SER A CA 1
ATOM 2549 C C . SER A 1 307 ? 19.592 -6.650 -7.518 1.00 90.56 307 SER A C 1
ATOM 2551 O O . SER A 1 307 ? 19.157 -6.149 -8.552 1.00 90.56 307 SER A O 1
ATOM 2553 N N . ASP A 1 308 ? 20.410 -6.003 -6.693 1.00 86.94 308 ASP A N 1
ATOM 2554 C CA . ASP A 1 308 ? 21.113 -4.756 -7.021 1.00 86.94 308 ASP A CA 1
ATOM 2555 C C . ASP A 1 308 ? 22.280 -4.996 -7.985 1.00 86.94 308 ASP A C 1
ATOM 2557 O O . ASP A 1 308 ? 22.760 -4.064 -8.627 1.00 86.94 308 ASP A O 1
ATOM 2561 N N . LYS A 1 309 ? 22.728 -6.250 -8.100 1.00 88.81 309 LYS A N 1
ATOM 2562 C CA . LYS A 1 309 ? 23.771 -6.682 -9.025 1.00 88.81 309 LYS A CA 1
ATOM 2563 C C . LYS A 1 309 ? 23.159 -7.172 -10.326 1.00 88.81 309 LYS A C 1
ATOM 2565 O O . LYS A 1 309 ? 22.056 -7.720 -10.361 1.00 88.81 309 LYS A O 1
ATOM 2570 N N . GLY A 1 310 ? 23.883 -6.970 -11.417 1.00 90.44 310 GLY A N 1
ATOM 2571 C CA . GLY A 1 310 ? 23.383 -7.276 -12.745 1.00 90.44 310 GLY A CA 1
ATOM 2572 C C . GLY A 1 310 ? 24.307 -6.786 -13.843 1.00 90.44 310 GLY A C 1
ATOM 2573 O O . GLY A 1 310 ? 25.474 -6.469 -13.614 1.00 90.44 310 GLY A O 1
ATOM 2574 N N . GLN A 1 311 ? 23.763 -6.725 -15.052 1.00 92.69 311 GLN A N 1
ATOM 2575 C CA . GLN A 1 311 ? 24.465 -6.227 -16.228 1.00 92.69 311 GLN A CA 1
ATOM 2576 C C . GLN A 1 311 ? 23.618 -5.186 -16.952 1.00 92.69 311 GLN A C 1
ATOM 2578 O O . GLN A 1 311 ? 22.409 -5.353 -17.110 1.00 92.69 311 GLN A O 1
ATOM 2583 N N . ILE A 1 312 ? 24.274 -4.142 -17.452 1.00 93.62 312 ILE A N 1
ATOM 2584 C CA . ILE A 1 312 ? 23.648 -3.188 -18.364 1.00 93.62 312 ILE A CA 1
ATOM 2585 C C . ILE A 1 312 ? 23.785 -3.736 -19.782 1.00 93.62 312 ILE A C 1
ATOM 2587 O O . ILE A 1 312 ? 24.884 -4.072 -20.233 1.00 93.62 312 ILE A O 1
ATOM 2591 N N . LYS A 1 313 ? 22.664 -3.834 -20.493 1.00 94.56 313 LYS A N 1
ATOM 2592 C CA . LYS A 1 313 ? 22.631 -4.136 -21.924 1.00 94.56 313 LYS A CA 1
ATOM 2593 C C . LYS A 1 313 ? 22.155 -2.920 -22.698 1.00 94.56 313 LYS A C 1
ATOM 2595 O O . LYS A 1 313 ? 21.266 -2.199 -22.256 1.00 94.56 313 LYS A O 1
ATOM 2600 N N . THR A 1 314 ? 22.719 -2.746 -23.885 1.00 94.94 314 THR A N 1
ATOM 2601 C CA . THR A 1 314 ? 22.334 -1.682 -24.809 1.00 94.94 314 THR A CA 1
ATOM 2602 C C . THR A 1 314 ? 21.574 -2.279 -25.980 1.00 94.94 314 THR A C 1
ATOM 2604 O O . THR A 1 314 ? 22.037 -3.236 -26.603 1.00 94.94 314 THR A O 1
ATOM 2607 N N . ILE A 1 315 ? 20.427 -1.689 -26.296 1.00 94.50 315 ILE A N 1
ATOM 2608 C CA . ILE A 1 315 ? 19.690 -1.926 -27.531 1.00 94.50 315 ILE A CA 1
ATOM 2609 C C . ILE A 1 315 ? 19.830 -0.675 -28.387 1.00 94.50 315 ILE A C 1
ATOM 2611 O O . ILE A 1 315 ? 19.435 0.418 -27.982 1.00 94.50 315 ILE A O 1
ATOM 2615 N N . ASP A 1 316 ? 20.408 -0.846 -29.571 1.00 93.12 316 ASP A N 1
ATOM 2616 C CA . ASP A 1 316 ? 20.375 0.180 -30.604 1.00 93.12 316 ASP A CA 1
ATOM 2617 C C . ASP A 1 316 ? 19.044 0.065 -31.350 1.00 93.12 316 ASP A C 1
ATOM 2619 O O . ASP A 1 316 ? 18.767 -0.966 -31.972 1.00 93.12 316 ASP A O 1
ATOM 2623 N N . LEU A 1 317 ? 18.195 1.083 -31.223 1.00 91.75 317 LEU A N 1
ATOM 2624 C CA . LEU A 1 317 ? 16.903 1.142 -31.904 1.00 91.75 317 LEU A CA 1
ATOM 2625 C C . LEU A 1 317 ? 17.026 1.806 -33.283 1.00 91.75 317 LEU A C 1
ATOM 2627 O O . LEU A 1 317 ? 16.058 1.814 -34.040 1.00 91.75 317 LEU A O 1
ATOM 2631 N N . GLY A 1 318 ? 18.212 2.319 -33.626 1.00 88.69 318 GLY A N 1
ATOM 2632 C CA . GLY A 1 318 ? 18.476 3.018 -34.874 1.00 88.69 318 GLY A CA 1
ATOM 2633 C C . GLY A 1 318 ? 17.734 4.350 -34.988 1.00 88.69 318 GLY A C 1
ATOM 2634 O O . GLY A 1 318 ? 17.267 4.925 -34.000 1.00 88.69 318 GLY A O 1
ATOM 2635 N N . ALA A 1 319 ? 17.644 4.839 -36.223 1.00 89.38 319 ALA A N 1
ATOM 2636 C CA . ALA A 1 319 ? 16.931 6.063 -36.554 1.00 89.38 319 ALA A CA 1
ATOM 2637 C C . ALA A 1 319 ? 15.415 5.827 -36.518 1.00 89.38 319 ALA A C 1
ATOM 2639 O O . ALA A 1 319 ? 14.860 5.135 -37.376 1.00 89.38 319 ALA A O 1
ATOM 2640 N N . ILE A 1 320 ? 14.736 6.448 -35.556 1.00 88.31 320 ILE A N 1
ATOM 2641 C CA . ILE A 1 320 ? 13.277 6.434 -35.452 1.00 88.31 320 ILE A CA 1
ATOM 2642 C C . ILE A 1 320 ? 12.751 7.786 -35.955 1.00 88.31 320 ILE A C 1
ATOM 2644 O O . ILE A 1 320 ? 13.110 8.830 -35.395 1.00 88.31 320 ILE A O 1
ATOM 2648 N N . PRO A 1 321 ? 11.913 7.814 -37.010 1.00 85.00 321 PRO A N 1
ATOM 2649 C CA . PRO A 1 321 ? 11.319 9.054 -37.487 1.00 85.00 321 PRO A CA 1
ATOM 2650 C C . PRO A 1 321 ? 10.405 9.644 -36.415 1.00 85.00 321 PRO A C 1
ATOM 2652 O O . PRO A 1 321 ? 9.627 8.925 -35.780 1.00 85.00 321 PRO A O 1
ATOM 2655 N N . ASN A 1 322 ? 10.484 10.960 -36.241 1.00 79.06 322 ASN A N 1
ATOM 2656 C CA . ASN A 1 322 ? 9.566 11.675 -35.378 1.00 79.06 322 ASN A CA 1
ATOM 2657 C C . ASN A 1 322 ? 8.174 11.655 -36.015 1.00 79.06 322 ASN A C 1
ATOM 2659 O O . ASN A 1 322 ? 8.001 12.080 -37.161 1.00 79.06 322 ASN A O 1
ATOM 2663 N N . LYS A 1 323 ? 7.182 11.157 -35.281 1.00 77.25 323 LYS A N 1
ATOM 2664 C CA . LYS A 1 323 ? 5.783 11.277 -35.680 1.00 77.25 323 LYS A CA 1
ATOM 2665 C C . LYS A 1 323 ? 5.187 12.442 -34.912 1.00 77.25 323 LYS A C 1
ATOM 2667 O O . LYS A 1 323 ? 5.271 12.479 -33.684 1.00 77.25 323 LYS A O 1
ATOM 2672 N N . GLU A 1 324 ? 4.586 13.383 -35.635 1.00 66.88 324 GLU A N 1
ATOM 2673 C CA . GLU A 1 324 ? 3.724 14.368 -34.992 1.00 66.88 324 GLU A CA 1
ATOM 2674 C C . GLU A 1 324 ? 2.675 13.605 -34.195 1.00 66.88 324 GLU A C 1
ATOM 2676 O O . GLU A 1 324 ? 2.035 12.673 -34.699 1.00 66.88 324 GLU A O 1
ATOM 2681 N N . SER A 1 325 ? 2.557 13.970 -32.923 1.00 57.59 325 SER A N 1
ATOM 2682 C CA . SER A 1 325 ? 1.421 13.572 -32.121 1.00 57.59 325 SER A CA 1
ATOM 2683 C C . SER A 1 325 ? 0.184 14.110 -32.831 1.00 57.59 325 SER A C 1
ATOM 2685 O O . SER A 1 325 ? -0.182 15.268 -32.641 1.00 57.59 325 SER A O 1
ATOM 2687 N N . ILE A 1 326 ? -0.495 13.277 -33.632 1.00 51.62 326 ILE A N 1
ATOM 2688 C CA . ILE A 1 326 ? -1.919 13.493 -33.892 1.00 51.62 326 ILE A CA 1
ATOM 2689 C C . ILE A 1 326 ? -2.490 13.697 -32.501 1.00 51.62 326 ILE A C 1
ATOM 2691 O O . ILE A 1 326 ? -2.219 12.853 -31.648 1.00 51.62 326 ILE A O 1
ATOM 2695 N N . LYS A 1 327 ? -3.166 14.827 -32.245 1.00 42.91 327 LYS A N 1
ATOM 2696 C CA . LYS A 1 327 ? -3.949 15.000 -31.023 1.00 42.91 327 LYS A CA 1
ATOM 2697 C C . LYS A 1 327 ? -4.793 13.742 -30.902 1.00 42.91 327 LYS A C 1
ATOM 2699 O O . LYS A 1 327 ? -5.829 13.625 -31.555 1.00 42.91 327 LYS A O 1
ATOM 2704 N N . GLU A 1 328 ? -4.321 12.775 -30.122 1.00 40.38 328 GLU A N 1
ATOM 2705 C CA . GLU A 1 328 ? -5.193 11.797 -29.535 1.00 40.38 328 GLU A CA 1
ATOM 2706 C C . GLU A 1 328 ? -6.148 12.712 -28.805 1.00 40.38 328 GLU A C 1
ATOM 2708 O O . GLU A 1 328 ? -5.755 13.466 -27.913 1.00 40.38 328 GLU A O 1
ATOM 2713 N N . ASN A 1 329 ? -7.380 12.797 -29.315 1.00 32.97 329 ASN A N 1
ATOM 2714 C CA . ASN A 1 329 ? -8.461 13.289 -28.495 1.00 32.97 329 ASN A CA 1
ATOM 2715 C C . ASN A 1 329 ? -8.218 12.594 -27.167 1.00 32.97 329 ASN A C 1
ATOM 2717 O O . ASN A 1 329 ? -8.234 11.362 -27.147 1.00 32.97 329 ASN A O 1
ATOM 2721 N N . ASN A 1 330 ? -7.925 13.372 -26.125 1.00 33.81 330 ASN A N 1
ATOM 2722 C CA . ASN A 1 330 ? -7.849 12.924 -24.745 1.00 33.81 330 ASN A CA 1
ATOM 2723 C C . ASN A 1 330 ? -9.253 12.450 -24.330 1.00 33.81 330 ASN A C 1
ATOM 2725 O O . ASN A 1 330 ? -9.840 12.930 -23.369 1.00 33.81 330 ASN A O 1
ATOM 2729 N N . LYS A 1 331 ? -9.846 11.521 -25.082 1.00 35.00 331 LYS A N 1
ATOM 2730 C CA . LYS A 1 331 ? -10.714 10.516 -24.530 1.00 35.00 331 LYS A CA 1
ATOM 2731 C C . LYS A 1 331 ? -9.748 9.711 -23.702 1.00 35.00 331 LYS A C 1
ATOM 2733 O O . LYS A 1 331 ? -9.089 8.820 -24.227 1.00 35.00 331 LYS A O 1
ATOM 2738 N N . GLU A 1 332 ? -9.596 10.160 -22.459 1.00 33.16 332 GLU A N 1
ATOM 2739 C CA . GLU A 1 332 ? -9.131 9.359 -21.345 1.00 33.16 332 GLU A CA 1
ATOM 2740 C C . GLU A 1 332 ? -9.373 7.902 -21.721 1.00 33.16 332 GLU A C 1
ATOM 2742 O O . GLU A 1 332 ? -10.526 7.501 -21.942 1.00 33.16 332 GLU A O 1
ATOM 2747 N N . GLU A 1 333 ? -8.305 7.122 -21.895 1.00 35.28 333 GLU A N 1
ATOM 2748 C CA . GLU A 1 333 ? -8.443 5.684 -21.759 1.00 35.28 333 GLU A CA 1
ATOM 2749 C C . GLU A 1 333 ? -8.892 5.491 -20.314 1.00 35.28 333 GLU A C 1
ATOM 2751 O O . GLU A 1 333 ? -8.083 5.294 -19.410 1.00 35.28 333 GLU A O 1
ATOM 2756 N N . LYS A 1 334 ? -10.200 5.652 -20.077 1.00 35.66 334 LYS A N 1
ATOM 2757 C CA . LYS A 1 334 ? -10.849 5.224 -18.857 1.00 35.66 334 LYS A CA 1
ATOM 2758 C C . LYS A 1 334 ? -10.380 3.793 -18.716 1.00 35.66 334 LYS A C 1
ATOM 2760 O O . LYS A 1 334 ? -10.603 2.990 -19.625 1.00 35.66 334 LYS A O 1
ATOM 2765 N N . LYS A 1 335 ? -9.625 3.512 -17.652 1.00 34.31 335 LYS A N 1
ATOM 2766 C CA . LYS A 1 335 ? -9.296 2.151 -17.246 1.00 34.31 335 LYS A CA 1
ATOM 2767 C C . LYS A 1 335 ? -10.638 1.435 -17.137 1.00 34.31 335 LYS A C 1
ATOM 2769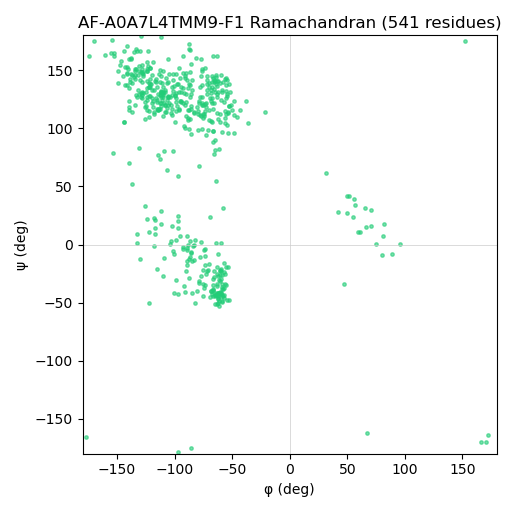 O O . LYS A 1 335 ? -11.355 1.602 -16.160 1.00 34.31 335 LYS A O 1
ATOM 2774 N N . TYR A 1 336 ? -11.031 0.731 -18.190 1.00 42.03 336 TYR A N 1
ATOM 2775 C CA . TYR A 1 336 ? -12.209 -0.109 -18.143 1.00 42.03 336 TYR A CA 1
ATOM 2776 C C . TYR A 1 336 ? -11.848 -1.230 -17.178 1.00 42.03 336 TYR A C 1
ATOM 2778 O O . TYR A 1 336 ? -10.842 -1.905 -17.383 1.00 42.03 336 TYR A O 1
ATOM 2786 N N . SER A 1 337 ? -12.617 -1.401 -16.106 1.00 42.97 337 SER A N 1
ATOM 2787 C CA . SER A 1 337 ? -12.548 -2.640 -15.337 1.00 42.97 337 SER A CA 1
ATOM 2788 C C . SER A 1 337 ? -12.826 -3.788 -16.315 1.00 42.97 337 SER A C 1
ATOM 2790 O O . SER A 1 337 ? -13.882 -3.846 -16.944 1.00 42.97 337 SER A O 1
ATOM 2792 N N . PHE A 1 338 ? -11.828 -4.645 -16.547 1.00 52.34 338 PHE A N 1
ATOM 2793 C CA . PHE A 1 338 ? -11.881 -5.710 -17.560 1.00 52.34 338 PHE A CA 1
ATOM 2794 C C . PHE A 1 338 ? -12.526 -6.999 -17.033 1.00 52.34 338 PHE A C 1
ATOM 2796 O O . PHE A 1 338 ? -12.595 -8.005 -17.745 1.00 52.34 338 PHE A O 1
ATOM 2803 N N . LYS A 1 339 ? -12.997 -6.989 -15.784 1.00 57.84 339 LYS A N 1
ATOM 2804 C CA . LYS A 1 339 ? -13.471 -8.174 -15.082 1.00 57.84 339 LYS A CA 1
ATOM 2805 C C . LYS A 1 339 ? -14.924 -7.992 -14.692 1.00 57.84 339 LYS A C 1
ATOM 2807 O O . LYS A 1 339 ? -15.284 -7.016 -14.050 1.00 57.84 339 LYS A O 1
ATOM 2812 N N . TYR A 1 340 ? -15.747 -8.949 -15.098 1.00 65.31 340 TYR A N 1
ATOM 2813 C CA . TYR A 1 340 ? -17.128 -8.997 -14.658 1.00 65.31 340 TYR A CA 1
ATOM 2814 C C . TYR A 1 340 ? -17.185 -9.426 -13.192 1.00 65.31 340 TYR A C 1
ATOM 2816 O O . TYR A 1 340 ? -16.723 -10.522 -12.851 1.00 65.31 340 TYR A O 1
ATOM 2824 N N . GLU A 1 341 ? -17.774 -8.585 -12.349 1.00 63.97 341 GLU A N 1
ATOM 2825 C CA . GLU A 1 341 ? -18.086 -8.910 -10.963 1.00 63.97 341 GLU A CA 1
ATOM 2826 C C . GLU A 1 341 ? -19.598 -9.087 -10.809 1.00 63.97 341 GLU A C 1
ATOM 2828 O O . GLU A 1 341 ? -20.377 -8.186 -11.099 1.00 63.97 341 GLU A O 1
ATOM 2833 N N . SER A 1 342 ? -20.023 -10.277 -10.382 1.00 66.56 342 SER A N 1
ATOM 2834 C CA . SER A 1 342 ? -21.412 -10.535 -9.995 1.00 66.56 342 SER A CA 1
ATOM 2835 C C . SER A 1 342 ? -21.542 -10.352 -8.484 1.00 66.56 342 SER A C 1
ATOM 2837 O O . SER A 1 342 ? -20.870 -11.068 -7.729 1.00 66.56 342 SER A O 1
ATOM 2839 N N . TYR A 1 343 ? -22.420 -9.459 -8.033 1.00 70.62 343 TYR A N 1
ATOM 2840 C CA . TYR A 1 343 ? -22.665 -9.251 -6.604 1.00 70.62 343 TYR A CA 1
ATOM 2841 C C . TYR A 1 343 ? -23.733 -10.197 -6.066 1.00 70.62 343 TYR A C 1
ATOM 2843 O O . TYR A 1 343 ? -24.779 -10.425 -6.677 1.00 70.62 343 TYR A O 1
ATOM 2851 N N . LEU A 1 344 ? -23.494 -10.738 -4.874 1.00 74.75 344 LEU A N 1
ATOM 2852 C CA . LEU A 1 344 ? -24.504 -11.498 -4.150 1.00 74.75 344 LEU A CA 1
ATOM 2853 C C . LEU A 1 344 ? -25.485 -10.539 -3.475 1.00 74.75 344 LEU A C 1
ATOM 2855 O O . LEU A 1 344 ? -25.096 -9.764 -2.609 1.00 74.75 344 LEU A O 1
ATOM 2859 N N . ASN A 1 345 ? -26.774 -10.654 -3.794 1.00 77.75 345 ASN A N 1
ATOM 2860 C CA . ASN A 1 345 ? -27.804 -9.851 -3.137 1.00 77.75 345 ASN A CA 1
ATOM 2861 C C . ASN A 1 345 ? -27.791 -10.045 -1.612 1.00 77.75 345 ASN A C 1
ATOM 2863 O O . ASN A 1 345 ? -27.998 -11.152 -1.101 1.00 77.75 345 ASN A O 1
ATOM 2867 N N . LEU A 1 346 ? -27.620 -8.944 -0.879 1.00 80.50 346 LEU A N 1
ATOM 2868 C CA . LEU A 1 346 ? -27.685 -8.943 0.579 1.00 80.50 346 LEU A CA 1
ATOM 2869 C C . LEU A 1 346 ? -29.086 -9.278 1.084 1.00 80.50 346 LEU A C 1
ATOM 2871 O O . LEU A 1 346 ? -30.102 -8.763 0.608 1.00 80.50 346 LEU A O 1
ATOM 2875 N N . ASN A 1 347 ? -29.139 -10.080 2.144 1.00 82.88 347 ASN A N 1
ATOM 2876 C CA . ASN A 1 347 ? -30.349 -10.311 2.922 1.00 82.88 347 ASN A CA 1
ATOM 2877 C C . ASN A 1 347 ? -30.087 -10.188 4.423 1.00 82.88 347 ASN A C 1
ATOM 2879 O O . ASN A 1 347 ? -28.941 -10.160 4.859 1.00 82.88 347 ASN A O 1
ATOM 2883 N N . GLU A 1 348 ? -31.154 -10.106 5.218 1.00 82.75 348 GLU A N 1
ATOM 2884 C CA . GLU A 1 348 ? -31.038 -9.895 6.665 1.00 82.75 348 GLU A CA 1
ATOM 2885 C C . GLU A 1 348 ? -30.227 -10.985 7.370 1.00 82.75 348 GLU A C 1
ATOM 2887 O O . GLU A 1 348 ? -29.488 -10.683 8.302 1.00 82.75 348 GLU A O 1
ATOM 2892 N N . SER A 1 349 ? -30.347 -12.245 6.940 1.00 85.12 349 SER A N 1
ATOM 2893 C CA . SER A 1 349 ? -29.575 -13.341 7.530 1.00 85.12 349 SER A CA 1
ATOM 2894 C C . SER A 1 349 ? -28.091 -13.213 7.206 1.00 85.12 349 SER A C 1
ATOM 2896 O O . SER A 1 349 ? -27.266 -13.482 8.072 1.00 85.12 349 SER A O 1
ATOM 2898 N N . ILE A 1 350 ? -27.757 -12.809 5.978 1.00 83.56 350 ILE A N 1
ATOM 2899 C CA . ILE A 1 350 ? -26.377 -12.562 5.558 1.00 83.56 350 ILE A CA 1
ATOM 2900 C C . ILE A 1 350 ? -25.795 -11.413 6.369 1.00 83.56 350 ILE A C 1
ATOM 2902 O O . ILE A 1 350 ? -24.751 -11.585 6.979 1.00 83.56 350 ILE A O 1
ATOM 2906 N N . VAL A 1 351 ? -26.483 -10.271 6.444 1.00 85.06 351 VAL A N 1
ATOM 2907 C CA . VAL A 1 351 ? -25.979 -9.117 7.199 1.00 85.06 351 VAL A CA 1
ATOM 2908 C C . VAL A 1 351 ? -25.785 -9.476 8.675 1.00 85.06 351 VAL A C 1
ATOM 2910 O O . VAL A 1 351 ? -24.759 -9.136 9.246 1.00 85.06 351 VAL A O 1
ATOM 2913 N N . LYS A 1 352 ? -26.712 -10.216 9.298 1.00 82.62 352 LYS A N 1
ATOM 2914 C CA . LYS A 1 352 ? -26.557 -10.645 10.701 1.00 82.62 352 LYS A CA 1
ATOM 2915 C C . LYS A 1 352 ? -25.323 -11.518 10.947 1.00 82.62 352 LYS A C 1
ATOM 2917 O O . LYS A 1 352 ? -24.786 -11.475 12.048 1.00 82.62 352 LYS A O 1
ATOM 2922 N N . ASN A 1 353 ? -24.903 -12.305 9.960 1.00 85.62 353 ASN A N 1
ATOM 2923 C CA . ASN A 1 353 ? -23.765 -13.217 10.088 1.00 85.62 353 ASN A CA 1
ATOM 2924 C C . ASN A 1 353 ? -22.443 -12.576 9.653 1.00 85.62 353 ASN A C 1
ATOM 2926 O O . ASN A 1 353 ? -21.404 -12.845 10.251 1.00 85.62 353 ASN A O 1
ATOM 2930 N N . ASP A 1 354 ? -22.495 -11.732 8.625 1.00 89.38 354 ASP A N 1
ATOM 2931 C CA . ASP A 1 354 ? -21.317 -11.254 7.917 1.00 89.38 354 ASP A CA 1
ATOM 2932 C C . ASP A 1 354 ? -21.020 -9.780 8.199 1.00 89.38 354 ASP A C 1
ATOM 2934 O O . ASP A 1 354 ? -19.940 -9.333 7.853 1.00 89.38 354 ASP A O 1
ATOM 2938 N N . LEU A 1 355 ? -21.897 -8.992 8.824 1.00 90.81 355 LEU A N 1
ATOM 2939 C CA . LEU A 1 355 ? -21.566 -7.607 9.174 1.00 90.81 355 LEU A CA 1
ATOM 2940 C C . LEU A 1 355 ? -20.568 -7.576 10.335 1.00 90.81 355 LEU A C 1
ATOM 2942 O O . LEU A 1 355 ? -20.881 -7.997 11.450 1.00 90.81 355 LEU A O 1
ATOM 2946 N N . LYS A 1 356 ? -19.381 -7.011 10.103 1.00 92.19 356 LYS A N 1
ATOM 2947 C CA . LYS A 1 356 ? -18.461 -6.655 11.187 1.00 92.19 356 LYS A CA 1
ATOM 2948 C C . LYS A 1 356 ? -18.760 -5.238 11.634 1.00 92.19 356 LYS A C 1
ATOM 2950 O O . LYS A 1 356 ? -18.675 -4.319 10.831 1.00 92.19 356 LYS A O 1
ATOM 2955 N N . VAL A 1 357 ? -19.065 -5.075 12.916 1.00 93.31 357 VAL A N 1
ATOM 2956 C CA . VAL A 1 357 ? -19.225 -3.774 13.571 1.00 93.31 357 VAL A CA 1
ATOM 2957 C C . VAL A 1 357 ? -18.279 -3.738 14.748 1.00 93.31 357 VAL A C 1
ATOM 2959 O O . VAL A 1 357 ? -18.322 -4.636 15.591 1.00 93.31 357 VAL A O 1
ATOM 2962 N N . ASN A 1 358 ? -17.409 -2.739 14.810 1.00 93.31 358 ASN A N 1
ATOM 2963 C CA . ASN A 1 358 ? -16.406 -2.683 15.860 1.00 93.31 358 ASN A CA 1
ATOM 2964 C C . ASN A 1 358 ? -15.955 -1.243 16.143 1.00 93.31 358 ASN A C 1
ATOM 2966 O O . ASN A 1 358 ? -16.406 -0.293 15.508 1.00 93.31 358 ASN A O 1
ATOM 2970 N N . ILE A 1 359 ? -15.104 -1.094 17.154 1.00 92.06 359 ILE A N 1
ATOM 2971 C CA . ILE A 1 359 ? -14.604 0.178 17.662 1.00 92.06 359 ILE A CA 1
ATOM 2972 C C . ILE A 1 359 ? -13.078 0.163 17.739 1.00 92.06 359 ILE A C 1
ATOM 2974 O O . ILE A 1 359 ? -12.473 -0.826 18.154 1.00 92.06 359 ILE A O 1
ATOM 2978 N N . ALA A 1 360 ? -12.458 1.279 17.373 1.00 90.19 360 ALA A N 1
ATOM 2979 C CA . ALA A 1 360 ? -11.048 1.555 17.597 1.00 90.19 360 ALA A CA 1
ATOM 2980 C C . ALA A 1 360 ? -10.891 2.827 18.439 1.00 90.19 360 ALA A C 1
ATOM 2982 O O . ALA A 1 360 ? -11.550 3.835 18.190 1.00 90.19 360 ALA A O 1
ATOM 2983 N N . THR A 1 361 ? -10.012 2.784 19.438 1.00 87.50 361 THR A N 1
ATOM 2984 C CA . THR A 1 361 ? -9.643 3.971 20.218 1.00 87.50 361 THR A CA 1
ATOM 2985 C C . THR A 1 361 ? -8.704 4.841 19.393 1.00 87.50 361 THR A C 1
ATOM 2987 O O . THR A 1 361 ? -7.689 4.345 18.900 1.00 87.50 361 THR A O 1
ATOM 2990 N N . LEU A 1 362 ? -9.041 6.121 19.248 1.00 84.56 362 LEU A N 1
ATOM 2991 C CA . LEU A 1 362 ? -8.235 7.087 18.511 1.00 84.56 362 LEU A CA 1
ATOM 2992 C C . LEU A 1 362 ? -7.159 7.705 19.415 1.00 84.56 362 LEU A C 1
ATOM 2994 O O . LEU A 1 362 ? -7.152 7.527 20.635 1.00 84.56 362 LEU A O 1
ATOM 2998 N N . ASP A 1 363 ? -6.199 8.406 18.811 1.00 77.12 363 ASP A N 1
ATOM 2999 C CA . ASP A 1 363 ? -5.105 9.027 19.573 1.00 77.12 363 ASP A CA 1
ATOM 3000 C C . ASP A 1 363 ? -5.535 10.288 20.318 1.00 77.12 363 ASP A C 1
ATOM 3002 O O . ASP A 1 363 ? -4.938 10.635 21.334 1.00 77.12 363 ASP A O 1
ATOM 3006 N N . LYS A 1 364 ? -6.621 10.914 19.868 1.00 79.38 364 LYS A N 1
ATOM 3007 C CA . LYS A 1 364 ? -7.271 12.012 20.571 1.00 79.38 364 LYS A CA 1
ATOM 3008 C C . LYS A 1 364 ? -7.959 11.493 21.835 1.00 79.38 364 LYS A C 1
ATOM 3010 O O . LYS A 1 364 ? -8.650 10.474 21.804 1.00 79.38 364 LYS A O 1
ATOM 3015 N N . GLU A 1 365 ? -7.778 12.223 22.933 1.00 79.56 365 GLU A N 1
ATOM 3016 C CA . GLU A 1 365 ? -8.380 11.901 24.225 1.00 79.56 365 GLU A CA 1
ATOM 3017 C C . GLU A 1 365 ? -9.892 11.691 24.086 1.00 79.56 365 GLU A C 1
ATOM 3019 O O . GLU A 1 365 ? -10.587 12.489 23.452 1.00 79.56 365 GLU A O 1
ATOM 3024 N N . ASN A 1 366 ? -10.382 10.590 24.662 1.00 84.81 366 ASN A N 1
ATOM 3025 C CA . ASN A 1 366 ? -11.796 10.222 24.664 1.00 84.81 366 ASN A CA 1
ATOM 3026 C C . ASN A 1 366 ? -12.457 10.153 23.277 1.00 84.81 366 ASN A C 1
ATOM 3028 O O . ASN A 1 366 ? -13.678 10.271 23.173 1.00 84.81 366 ASN A O 1
ATOM 3032 N N . SER A 1 367 ? -11.673 9.946 22.218 1.00 89.12 367 SER A N 1
ATOM 3033 C CA . SER A 1 367 ? -12.175 9.807 20.855 1.00 89.12 367 SER A CA 1
ATOM 3034 C C . SER A 1 367 ? -12.131 8.356 20.382 1.00 89.12 367 SER A C 1
ATOM 3036 O O . SER A 1 367 ? -11.178 7.612 20.645 1.00 89.12 367 SER A O 1
ATOM 3038 N N . TYR A 1 368 ? -13.178 7.944 19.669 1.00 90.81 368 TYR A N 1
ATOM 3039 C CA . TYR A 1 368 ? -13.338 6.579 19.185 1.00 90.81 368 TYR A CA 1
ATOM 3040 C C . TYR A 1 368 ? -13.879 6.558 17.768 1.00 90.81 368 TYR A C 1
ATOM 3042 O O . TYR A 1 368 ? -14.810 7.287 17.439 1.00 90.81 368 TYR A O 1
ATOM 3050 N N . MET A 1 369 ? -13.341 5.653 16.958 1.00 92.31 369 MET A N 1
ATOM 3051 C CA . MET A 1 369 ? -13.864 5.342 15.640 1.00 92.31 369 MET A CA 1
ATOM 3052 C C . MET A 1 369 ? -14.742 4.103 15.722 1.00 92.31 369 MET A C 1
ATOM 3054 O O . MET A 1 369 ? -14.260 3.027 16.079 1.00 92.31 369 MET A O 1
ATOM 3058 N N . ILE A 1 370 ? -16.015 4.242 15.376 1.00 94.12 370 ILE A N 1
ATOM 3059 C CA . ILE A 1 370 ? -16.917 3.115 15.151 1.00 94.12 370 ILE A CA 1
ATOM 3060 C C . ILE A 1 370 ? -16.891 2.829 13.660 1.00 94.12 370 ILE A C 1
ATOM 3062 O O . ILE A 1 370 ? -17.039 3.751 12.867 1.00 94.12 370 ILE A O 1
ATOM 3066 N N . TYR A 1 371 ? -16.713 1.571 13.281 1.00 92.75 371 TYR A N 1
ATOM 3067 C CA . TYR A 1 371 ? -16.702 1.177 11.880 1.00 92.75 371 TYR A CA 1
ATOM 3068 C C . TYR A 1 371 ? -17.560 -0.055 11.636 1.00 92.75 371 TYR A C 1
ATOM 3070 O O . TYR A 1 371 ? -17.720 -0.922 12.504 1.00 92.75 371 TYR A O 1
ATOM 3078 N N . ALA A 1 372 ? -18.094 -0.121 10.425 1.00 92.19 372 ALA A N 1
ATOM 3079 C CA . ALA A 1 372 ? -18.848 -1.238 9.899 1.00 92.19 372 ALA A CA 1
ATOM 3080 C C . ALA A 1 372 ? -18.196 -1.712 8.600 1.00 92.19 372 ALA A C 1
ATOM 3082 O O . ALA A 1 372 ? -17.734 -0.898 7.808 1.00 92.19 372 ALA A O 1
ATOM 3083 N N . SER A 1 373 ? -18.138 -3.023 8.376 1.00 90.06 373 SER A N 1
ATOM 3084 C CA . SER A 1 373 ? -17.647 -3.576 7.113 1.00 90.06 373 SER A CA 1
ATOM 3085 C C . SER A 1 373 ? -18.386 -4.845 6.710 1.00 90.06 373 SER A C 1
ATOM 3087 O O . SER A 1 373 ? -18.742 -5.678 7.551 1.00 90.06 373 SER A O 1
ATOM 3089 N N . LEU A 1 374 ? -18.572 -4.999 5.402 1.00 87.94 374 LEU A N 1
ATOM 3090 C CA . LEU A 1 374 ? -19.057 -6.210 4.751 1.00 87.94 374 LEU A CA 1
ATOM 3091 C C . LEU A 1 374 ? -18.049 -6.684 3.691 1.00 87.94 374 LEU A C 1
ATOM 3093 O O . LEU A 1 374 ? -17.312 -5.872 3.133 1.00 87.94 374 LEU A O 1
ATOM 3097 N N . PRO A 1 375 ? -18.010 -7.990 3.374 1.00 83.00 375 PRO A N 1
ATOM 3098 C CA . PRO A 1 375 ? -17.227 -8.500 2.252 1.00 83.00 375 PRO A CA 1
ATOM 3099 C C . PRO A 1 375 ? -17.557 -7.795 0.924 1.00 83.00 375 PRO A C 1
ATOM 3101 O O . PRO A 1 375 ? -18.728 -7.565 0.621 1.00 83.00 375 PRO A O 1
ATOM 3104 N N . SER A 1 376 ? -16.546 -7.545 0.083 1.00 75.50 376 SER A N 1
ATOM 3105 C CA . SER A 1 376 ? -16.714 -6.884 -1.228 1.00 75.50 376 SER A CA 1
ATOM 3106 C C . SER A 1 376 ? -17.648 -7.630 -2.196 1.00 75.50 376 SER A C 1
ATOM 3108 O O . SER A 1 376 ? -18.277 -7.018 -3.046 1.00 75.50 376 SER A O 1
ATOM 3110 N N . LYS A 1 377 ? -17.841 -8.946 -2.016 1.00 76.50 377 LYS A N 1
ATOM 3111 C CA . LYS A 1 377 ? -18.707 -9.794 -2.865 1.00 76.50 377 LYS A CA 1
ATOM 3112 C C . LYS A 1 377 ? -20.202 -9.414 -2.880 1.00 76.50 377 LYS A C 1
ATOM 3114 O O . LYS A 1 377 ? -20.968 -10.051 -3.602 1.00 76.50 377 LYS A O 1
ATOM 3119 N N . TYR A 1 378 ? -20.644 -8.486 -2.031 1.00 76.62 378 TYR A N 1
ATOM 3120 C CA . TYR A 1 378 ? -22.064 -8.208 -1.786 1.00 76.62 378 TYR A CA 1
ATOM 3121 C C . TYR A 1 378 ? -22.643 -7.010 -2.550 1.00 76.62 378 TYR A C 1
ATOM 3123 O O . TYR A 1 378 ? -23.831 -7.025 -2.855 1.00 76.62 378 TYR A O 1
ATOM 3131 N N . SER A 1 379 ? -21.850 -5.987 -2.854 1.00 68.31 379 SER A N 1
ATOM 3132 C CA . SER A 1 379 ? -22.214 -4.861 -3.731 1.00 68.31 379 SER A CA 1
ATOM 3133 C C . SER A 1 379 ? -20.980 -3.983 -3.936 1.00 68.31 379 SER A C 1
ATOM 3135 O O . SER A 1 379 ? -20.044 -4.062 -3.144 1.00 68.31 379 SER A O 1
ATOM 3137 N N . GLU A 1 380 ? -21.006 -3.139 -4.958 1.00 63.03 380 GLU A N 1
ATOM 3138 C CA . GLU A 1 380 ? -20.007 -2.097 -5.200 1.00 63.03 380 GLU A CA 1
ATOM 3139 C C . GLU A 1 380 ? -20.387 -0.743 -4.587 1.00 63.03 380 GLU A C 1
ATOM 3141 O O . GLU A 1 380 ? -19.585 0.165 -4.695 1.00 63.03 380 GLU A O 1
ATOM 3146 N N . ASP A 1 381 ? -21.558 -0.612 -3.945 1.00 66.38 381 ASP A N 1
ATOM 3147 C CA . ASP A 1 381 ? -22.066 0.628 -3.324 1.00 66.38 381 ASP A CA 1
ATOM 3148 C C . ASP A 1 381 ? -23.039 0.312 -2.169 1.00 66.38 381 ASP A C 1
ATOM 3150 O O . ASP A 1 381 ? -24.264 0.334 -2.333 1.00 66.38 381 ASP A O 1
ATOM 3154 N N . LEU A 1 382 ? -22.530 -0.049 -0.987 1.00 77.06 382 LEU A N 1
ATOM 3155 C CA . LEU A 1 382 ? -23.355 -0.135 0.222 1.00 77.06 382 LEU A CA 1
ATOM 3156 C C . LEU A 1 382 ? -23.243 1.154 1.019 1.00 77.06 382 LEU A C 1
ATOM 3158 O O . LEU A 1 382 ? -22.197 1.483 1.570 1.00 77.06 382 LEU A O 1
ATOM 3162 N N . HIS A 1 383 ? -24.363 1.854 1.164 1.00 80.25 383 HIS A N 1
ATOM 3163 C CA . HIS A 1 383 ? -24.419 2.988 2.075 1.00 80.25 383 HIS A CA 1
ATOM 3164 C C . HIS A 1 383 ? -24.781 2.507 3.471 1.00 80.25 383 HIS A C 1
ATOM 3166 O O . HIS A 1 383 ? -25.886 2.001 3.703 1.00 80.25 383 HIS A O 1
ATOM 3172 N N . PHE A 1 384 ? -23.843 2.686 4.391 1.00 88.44 384 PHE A N 1
ATOM 3173 C CA . PHE A 1 384 ? -24.074 2.534 5.813 1.00 88.44 384 PHE A CA 1
ATOM 3174 C C . PHE A 1 384 ? -24.508 3.884 6.383 1.00 88.44 384 PHE A C 1
ATOM 3176 O O . PHE A 1 384 ? -24.114 4.947 5.913 1.00 88.44 384 PHE A O 1
ATOM 3183 N N . SER A 1 385 ? -25.353 3.846 7.402 1.00 90.81 385 SER A N 1
ATOM 3184 C CA . SER A 1 385 ? -25.606 5.006 8.244 1.00 90.81 385 SER A CA 1
ATOM 3185 C C . SER A 1 385 ? -25.786 4.564 9.683 1.00 90.81 385 SER A C 1
ATOM 3187 O O . SER A 1 385 ? -26.460 3.568 9.955 1.00 90.81 385 SER A O 1
ATOM 3189 N N . PHE A 1 386 ? -25.192 5.313 10.604 1.00 93.56 386 PHE A N 1
ATOM 3190 C CA . PHE A 1 386 ? -25.260 5.050 12.033 1.00 93.56 386 PHE A CA 1
ATOM 3191 C C . PHE A 1 386 ? -26.384 5.879 12.656 1.00 93.56 386 PHE A C 1
ATOM 3193 O O . PHE A 1 386 ? -26.405 7.100 12.533 1.00 93.56 386 PHE A O 1
ATOM 3200 N N . SER A 1 387 ? -27.328 5.218 13.320 1.00 93.50 387 SER A N 1
ATOM 3201 C CA . SER A 1 387 ? -28.520 5.845 13.898 1.00 93.50 387 SER A CA 1
ATOM 3202 C C . SER A 1 387 ? -28.795 5.339 15.317 1.00 93.50 387 SER A C 1
ATOM 3204 O O . SER A 1 387 ? -28.205 4.355 15.774 1.00 93.50 387 SER A O 1
ATOM 3206 N N . ASP A 1 388 ? -29.665 6.045 16.047 1.00 94.31 388 ASP A N 1
ATOM 3207 C CA . ASP A 1 388 ? -30.080 5.710 17.418 1.00 94.31 388 ASP A CA 1
ATOM 3208 C C . ASP A 1 388 ? -28.907 5.422 18.375 1.00 94.31 388 ASP A C 1
ATOM 3210 O O . ASP A 1 388 ? -28.938 4.462 19.151 1.00 94.31 388 ASP A O 1
ATOM 3214 N N . MET A 1 389 ? -27.843 6.224 18.297 1.00 96.12 389 MET A N 1
ATOM 3215 C CA . MET A 1 389 ? -26.606 5.975 19.032 1.00 96.12 389 MET A CA 1
ATOM 3216 C C . MET A 1 389 ? -26.616 6.557 20.448 1.00 96.12 389 MET A C 1
ATOM 3218 O O . MET A 1 389 ? -27.005 7.703 20.674 1.00 96.12 389 MET A O 1
ATOM 3222 N N . TYR A 1 390 ? -26.118 5.778 21.410 1.00 95.81 390 TYR A N 1
ATOM 3223 C CA . TYR A 1 390 ? -26.008 6.170 22.813 1.00 95.81 390 TYR A CA 1
ATOM 3224 C C . TYR A 1 390 ? -24.716 5.653 23.443 1.00 95.81 390 TYR A C 1
ATOM 3226 O O . TYR A 1 390 ? -24.377 4.473 23.316 1.00 95.81 390 TYR A O 1
ATOM 3234 N N . LEU A 1 391 ? -24.065 6.507 24.229 1.00 94.69 391 LEU A N 1
ATOM 3235 C CA . LEU A 1 391 ? -23.085 6.094 25.229 1.00 94.69 391 LEU A CA 1
ATOM 3236 C C . LEU A 1 391 ? -23.826 5.571 26.460 1.00 94.69 391 LEU A C 1
ATOM 3238 O O . LEU A 1 391 ? -24.801 6.181 26.901 1.00 94.69 391 LEU A O 1
ATOM 3242 N N . LYS A 1 392 ? -23.379 4.443 27.016 1.00 94.50 392 LYS A N 1
ATOM 3243 C CA . LYS A 1 392 ? -23.999 3.783 28.172 1.00 94.50 392 LYS A CA 1
ATOM 3244 C C . LYS A 1 392 ? -22.992 3.407 29.252 1.00 94.50 392 LYS A C 1
ATOM 3246 O O . LYS A 1 392 ? -21.861 3.023 28.953 1.00 94.50 392 LYS A O 1
ATOM 3251 N N . THR A 1 393 ? -23.432 3.491 30.504 1.00 92.25 393 THR A N 1
ATOM 3252 C CA . THR A 1 393 ? -22.739 2.916 31.668 1.00 92.25 393 THR A CA 1
ATOM 3253 C C . THR A 1 393 ? -23.173 1.460 31.885 1.00 92.25 393 THR A C 1
ATOM 3255 O O . THR A 1 393 ? -24.194 1.019 31.349 1.00 92.25 393 THR A O 1
ATOM 3258 N N . ASP A 1 394 ? -22.466 0.714 32.742 1.00 86.62 394 ASP A N 1
ATOM 3259 C CA . ASP A 1 394 ? -22.899 -0.632 33.168 1.00 86.62 394 ASP A CA 1
ATOM 3260 C C . ASP A 1 394 ? -24.257 -0.628 33.889 1.00 86.62 394 ASP A C 1
ATOM 3262 O O . ASP A 1 394 ? -24.948 -1.646 33.926 1.00 86.62 394 ASP A O 1
ATOM 3266 N N . LYS A 1 395 ? -24.656 0.520 34.451 1.00 87.56 395 LYS A N 1
ATOM 3267 C CA . LYS A 1 395 ? -25.941 0.713 35.137 1.00 87.56 395 LYS A CA 1
ATOM 3268 C C . LYS A 1 395 ? -27.062 1.172 34.196 1.00 87.56 395 LYS A C 1
ATOM 3270 O O . LYS A 1 395 ? -28.156 1.453 34.670 1.00 87.56 395 LYS A O 1
ATOM 3275 N N . ASN A 1 396 ? -26.811 1.198 32.883 1.00 83.56 396 ASN A N 1
ATOM 3276 C CA . ASN A 1 396 ? -27.721 1.669 31.833 1.00 83.56 396 ASN A CA 1
ATOM 3277 C C . ASN A 1 396 ? -28.053 3.170 31.858 1.00 83.56 396 ASN A C 1
ATOM 3279 O O . ASN A 1 396 ? -28.964 3.581 31.138 1.00 83.56 396 ASN A O 1
ATOM 3283 N N . ASP A 1 397 ? -27.299 3.998 32.587 1.00 90.62 397 ASP A N 1
ATOM 3284 C CA . ASP A 1 397 ? -27.360 5.444 32.357 1.00 90.62 397 ASP A CA 1
ATOM 3285 C C . ASP A 1 397 ? -26.875 5.720 30.935 1.00 90.62 397 ASP A C 1
ATOM 3287 O O . ASP A 1 397 ? -25.889 5.120 30.492 1.00 90.62 397 ASP A O 1
ATOM 3291 N N . SER A 1 398 ? -27.567 6.599 30.213 1.00 92.25 398 SER A N 1
ATOM 3292 C CA . SER A 1 398 ? -27.282 6.838 28.803 1.00 92.25 398 SER A CA 1
ATOM 3293 C C . SER A 1 398 ? -27.269 8.309 28.442 1.00 92.25 398 SER A C 1
ATOM 3295 O O . SER A 1 398 ? -28.124 9.067 28.898 1.00 92.25 398 SER A O 1
ATOM 3297 N N . ILE A 1 399 ? -26.373 8.670 27.532 1.00 94.25 399 ILE A N 1
ATOM 3298 C CA . ILE A 1 399 ? -26.413 9.940 26.814 1.00 94.25 399 ILE A CA 1
ATOM 3299 C C . ILE A 1 399 ? -26.474 9.652 25.316 1.00 94.25 399 ILE A C 1
ATOM 3301 O O . ILE A 1 399 ? -25.800 8.749 24.819 1.00 94.25 399 ILE A O 1
ATOM 3305 N N . MET A 1 400 ? -27.345 10.373 24.617 1.00 94.12 400 MET A N 1
ATOM 3306 C CA . MET A 1 400 ? -27.487 10.256 23.169 1.00 94.12 400 MET A CA 1
ATOM 3307 C C . MET A 1 400 ? -26.257 10.847 22.485 1.00 94.12 400 MET A C 1
ATOM 3309 O O . MET A 1 400 ? -25.776 11.901 22.895 1.00 94.12 400 MET A O 1
ATOM 3313 N N . ILE A 1 401 ? -25.773 10.178 21.444 1.00 93.00 401 ILE A N 1
ATOM 3314 C CA . ILE A 1 401 ? -24.758 10.718 20.542 1.00 93.00 401 ILE A CA 1
ATOM 3315 C C . ILE A 1 401 ? -25.519 11.421 19.415 1.00 93.00 401 ILE A C 1
ATOM 3317 O O . ILE A 1 401 ? -26.063 10.760 18.533 1.00 93.00 401 ILE A O 1
ATOM 3321 N N . SER A 1 402 ? -25.621 12.749 19.486 1.00 85.75 402 SER A N 1
ATOM 3322 C CA . SER A 1 402 ? -26.248 13.576 18.444 1.00 85.75 402 SER A CA 1
ATOM 3323 C C . SER A 1 402 ? -25.275 13.990 17.347 1.00 85.75 402 SER A C 1
ATOM 3325 O O . SER A 1 402 ? -25.692 14.172 16.209 1.00 85.75 402 SER A O 1
ATOM 3327 N N . ASP A 1 403 ? -23.995 14.116 17.693 1.00 84.62 403 ASP A N 1
ATOM 3328 C CA . ASP A 1 403 ? -22.959 14.652 16.822 1.00 84.62 403 ASP A CA 1
ATOM 3329 C C . ASP A 1 403 ? -21.831 13.633 16.673 1.0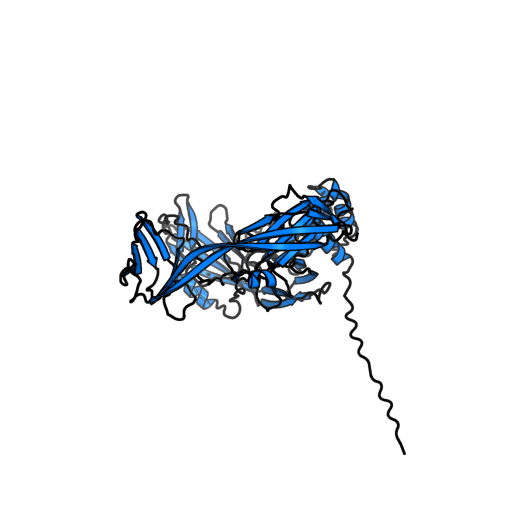0 84.62 403 ASP A C 1
ATOM 3331 O O . ASP A 1 403 ? -21.278 13.128 17.653 1.00 84.62 403 ASP A O 1
ATOM 3335 N N . TYR A 1 404 ? -21.501 13.327 15.425 1.00 91.38 404 TYR A N 1
ATOM 3336 C CA . TYR A 1 404 ? -20.380 12.484 15.038 1.00 91.38 404 TYR A CA 1
ATOM 3337 C C . TYR A 1 404 ? -19.820 12.990 13.710 1.00 91.38 404 TYR A C 1
ATOM 3339 O O . TYR A 1 404 ? -20.496 13.702 12.965 1.00 91.38 404 TYR A O 1
ATOM 3347 N N . GLN A 1 405 ? -18.565 12.660 13.434 1.00 91.56 405 GLN A N 1
ATOM 3348 C CA . GLN A 1 405 ? -17.875 13.082 12.215 1.00 91.56 405 GLN A CA 1
ATOM 3349 C C . GLN A 1 405 ? -17.593 11.873 11.334 1.00 91.56 405 GLN A C 1
ATOM 3351 O O . GLN A 1 405 ? -17.408 10.772 11.847 1.00 91.56 405 GLN A O 1
ATOM 3356 N N . ASP A 1 406 ? -17.550 12.075 10.018 1.00 89.06 406 ASP A N 1
ATOM 3357 C CA . ASP A 1 406 ? -17.010 11.061 9.114 1.00 89.06 406 ASP A CA 1
ATOM 3358 C C . ASP A 1 406 ? -15.555 10.751 9.496 1.00 89.06 406 ASP A C 1
ATOM 3360 O O . ASP A 1 406 ? -14.748 11.656 9.728 1.00 89.06 406 ASP A O 1
ATOM 3364 N N . ALA A 1 407 ? -15.232 9.465 9.580 1.00 88.62 407 ALA A N 1
ATOM 3365 C CA . ALA A 1 407 ? -13.904 8.969 9.908 1.00 88.62 407 ALA A CA 1
ATOM 3366 C C . ALA A 1 407 ? -13.348 8.049 8.819 1.00 88.62 407 ALA A C 1
ATOM 3368 O O . ALA A 1 407 ? -12.306 7.423 9.032 1.00 88.62 407 ALA A O 1
ATOM 3369 N N . MET A 1 408 ? -13.986 7.981 7.644 1.00 85.00 408 MET A N 1
ATOM 3370 C CA . MET A 1 408 ? -13.523 7.118 6.561 1.00 85.00 408 MET A CA 1
ATOM 3371 C C . MET A 1 408 ? -12.100 7.430 6.117 1.00 85.00 408 MET A C 1
ATOM 3373 O O . MET A 1 408 ? -11.328 6.509 5.860 1.00 85.00 408 MET A O 1
ATOM 3377 N N . SER A 1 409 ? -11.690 8.699 6.150 1.00 79.31 409 SER A N 1
ATOM 3378 C CA . SER A 1 409 ? -10.301 9.117 5.893 1.00 79.31 409 SER A CA 1
ATOM 3379 C C . SER A 1 409 ? -9.244 8.411 6.762 1.00 79.31 409 SER A C 1
ATOM 3381 O O . SER A 1 409 ? -8.079 8.372 6.381 1.00 79.31 409 SER A O 1
ATOM 3383 N N . ARG A 1 410 ? -9.627 7.814 7.901 1.00 79.25 410 ARG A N 1
ATOM 3384 C CA . ARG A 1 410 ? -8.729 7.050 8.786 1.00 79.25 410 ARG A CA 1
ATOM 3385 C C . ARG A 1 410 ? -8.545 5.588 8.370 1.00 79.25 410 ARG A C 1
ATOM 3387 O O . ARG A 1 410 ? -7.664 4.923 8.913 1.00 79.25 410 ARG A O 1
ATOM 3394 N N . ILE A 1 411 ? -9.390 5.077 7.473 1.00 77.38 411 ILE A N 1
ATOM 3395 C CA . ILE A 1 411 ? -9.382 3.695 6.958 1.00 77.38 411 ILE A CA 1
ATOM 3396 C C . ILE A 1 411 ? -9.059 3.670 5.453 1.00 77.38 411 ILE A C 1
ATOM 3398 O O . ILE A 1 411 ? -8.630 2.641 4.934 1.00 77.38 411 ILE A O 1
ATOM 3402 N N . ASN A 1 412 ? -9.259 4.791 4.756 1.00 63.12 412 ASN A N 1
ATOM 3403 C CA . ASN A 1 412 ? -9.313 4.831 3.302 1.00 63.12 412 ASN A CA 1
ATOM 3404 C C . ASN A 1 412 ? -7.930 4.816 2.634 1.00 63.12 412 ASN A C 1
ATOM 3406 O O . ASN A 1 412 ? -7.198 5.801 2.719 1.00 63.12 412 ASN A O 1
ATOM 3410 N N . LEU A 1 413 ? -7.652 3.730 1.902 1.00 60.91 413 LEU A N 1
ATOM 3411 C CA . LEU A 1 413 ? -6.595 3.680 0.892 1.00 60.91 413 LEU A CA 1
ATOM 3412 C C . LEU A 1 413 ? -7.056 4.405 -0.384 1.00 60.91 413 LEU A C 1
ATOM 3414 O O . LEU A 1 413 ? -8.252 4.529 -0.617 1.00 60.91 413 LEU A O 1
ATOM 3418 N N . SER A 1 414 ? -6.143 4.837 -1.254 1.00 51.97 414 SER A N 1
ATOM 3419 C CA . SER A 1 414 ? -6.458 5.511 -2.533 1.00 51.97 414 SER A CA 1
ATOM 3420 C C . SER A 1 414 ? -7.722 4.999 -3.280 1.00 51.97 414 SER A C 1
ATOM 3422 O O . SER A 1 414 ? -7.691 3.952 -3.921 1.00 51.97 414 SER A O 1
ATOM 3424 N N . VAL A 1 415 ? -8.791 5.804 -3.190 1.00 43.53 415 VAL A N 1
ATOM 3425 C CA . VAL A 1 415 ? -10.018 6.033 -4.003 1.00 43.53 415 VAL A CA 1
ATOM 3426 C C . VAL A 1 415 ? -10.871 4.849 -4.516 1.00 43.53 415 VAL A C 1
ATOM 3428 O O . VAL A 1 415 ? -12.088 4.995 -4.519 1.00 43.53 415 VAL A O 1
ATOM 3431 N N . ASP A 1 416 ? -10.336 3.680 -4.874 1.00 50.09 416 ASP A N 1
ATOM 3432 C CA . ASP A 1 416 ? -11.096 2.707 -5.696 1.00 50.09 416 ASP A CA 1
ATOM 3433 C C . ASP A 1 416 ? -11.782 1.545 -4.931 1.00 50.09 416 ASP A C 1
ATOM 3435 O O . ASP A 1 416 ? -12.370 0.672 -5.562 1.00 50.09 416 ASP A O 1
ATOM 3439 N N . TYR A 1 417 ? -11.744 1.489 -3.589 1.00 51.44 417 TYR A N 1
ATOM 3440 C CA . TYR A 1 417 ? -12.112 0.255 -2.850 1.00 51.44 417 TYR A CA 1
ATOM 3441 C C . TYR A 1 417 ? -13.075 0.418 -1.653 1.00 51.44 417 TYR A C 1
ATOM 3443 O O . TYR A 1 417 ? -13.273 -0.534 -0.893 1.00 51.44 417 TYR A O 1
ATOM 3451 N N . ALA A 1 418 ? -13.665 1.600 -1.444 1.00 54.03 418 ALA A N 1
ATOM 3452 C CA . ALA A 1 418 ? -14.287 1.975 -0.164 1.00 54.03 418 ALA A CA 1
ATOM 3453 C C . ALA A 1 418 ? -15.814 1.784 -0.054 1.00 54.03 418 ALA A C 1
ATOM 3455 O O . ALA A 1 418 ? -16.439 2.393 0.807 1.00 54.03 418 ALA A O 1
ATOM 3456 N N . SER A 1 419 ? -16.452 0.963 -0.884 1.00 64.81 419 SER A N 1
ATOM 3457 C CA . SER A 1 419 ? -17.919 0.959 -0.948 1.00 64.81 419 SER A CA 1
ATOM 3458 C C . SER A 1 419 ? -18.656 0.053 0.037 1.00 64.81 419 SER A C 1
ATOM 3460 O O . SER A 1 419 ? -19.864 0.196 0.198 1.00 64.81 419 SER A O 1
ATOM 3462 N N . ASN A 1 420 ? -17.958 -0.859 0.724 1.00 80.56 420 ASN A N 1
ATOM 3463 C CA . ASN A 1 420 ? -18.565 -1.783 1.697 1.00 80.56 420 ASN A CA 1
ATOM 3464 C C . ASN A 1 420 ? -18.052 -1.583 3.129 1.00 80.56 420 ASN A C 1
ATOM 3466 O O . ASN A 1 420 ? -18.130 -2.499 3.956 1.00 80.56 420 ASN A O 1
ATOM 3470 N N . ILE A 1 421 ? -17.501 -0.405 3.416 1.00 85.19 421 ILE A N 1
ATOM 3471 C CA . ILE A 1 421 ? -16.961 -0.024 4.720 1.00 85.19 421 ILE A CA 1
ATOM 3472 C C . ILE A 1 421 ? -17.411 1.404 5.013 1.00 85.19 421 ILE A C 1
ATOM 3474 O O . ILE A 1 421 ? -17.376 2.245 4.123 1.00 85.19 421 ILE A O 1
ATOM 3478 N N . ASP A 1 422 ? -17.803 1.671 6.254 1.00 89.12 422 ASP A N 1
ATOM 3479 C CA . ASP A 1 422 ? -18.070 3.028 6.728 1.00 89.12 422 ASP A CA 1
ATOM 3480 C C . ASP A 1 422 ? -17.548 3.208 8.154 1.00 89.12 422 ASP A C 1
ATOM 3482 O O . ASP A 1 422 ? -17.472 2.241 8.926 1.00 89.12 422 ASP A O 1
ATOM 3486 N N . ALA A 1 423 ? -17.175 4.434 8.508 1.00 91.25 423 ALA A N 1
ATOM 3487 C CA . ALA A 1 423 ? -16.609 4.753 9.802 1.00 91.25 423 ALA A CA 1
ATOM 3488 C C . ALA A 1 423 ? -16.958 6.165 10.255 1.00 91.25 423 ALA A C 1
ATOM 3490 O O . ALA A 1 423 ? -16.865 7.128 9.501 1.00 91.25 423 ALA A O 1
ATOM 3491 N N . ILE A 1 424 ? -17.265 6.289 11.542 1.00 93.75 424 ILE A N 1
ATOM 3492 C CA . ILE A 1 424 ? -17.564 7.559 12.196 1.00 93.75 424 ILE A CA 1
ATOM 3493 C C . ILE A 1 424 ? -16.695 7.752 13.435 1.00 93.75 424 ILE A C 1
ATOM 3495 O O . ILE A 1 424 ? -16.352 6.793 14.127 1.00 93.75 424 ILE A O 1
ATOM 3499 N N . GLU A 1 425 ? -16.363 9.001 13.736 1.00 93.62 425 GLU A N 1
ATOM 3500 C CA . GLU A 1 425 ? -15.693 9.416 14.963 1.00 93.62 425 GLU A CA 1
ATOM 3501 C C . GLU A 1 425 ? -16.719 9.966 15.954 1.00 93.62 425 GLU A C 1
ATOM 3503 O O . GLU A 1 425 ? -17.526 10.840 15.624 1.00 93.62 425 GLU A O 1
ATOM 3508 N N . ILE A 1 426 ? -16.655 9.468 17.187 1.00 93.38 426 ILE A N 1
ATOM 3509 C CA . ILE A 1 426 ? -17.448 9.944 18.318 1.00 93.38 426 ILE A CA 1
ATOM 3510 C C . ILE A 1 426 ? -16.540 10.364 19.476 1.00 93.38 426 ILE A C 1
ATOM 3512 O O . ILE A 1 426 ? -15.420 9.869 19.622 1.00 93.38 426 ILE A O 1
ATOM 3516 N N . LEU A 1 427 ? -17.061 11.228 20.348 1.00 91.12 427 LEU A N 1
ATOM 3517 C CA . LEU A 1 427 ? -16.391 11.656 21.575 1.00 91.12 427 LEU A CA 1
ATOM 3518 C C . LEU A 1 427 ? -17.136 11.145 22.811 1.00 91.12 427 LEU A C 1
ATOM 3520 O O . LEU A 1 427 ? -18.363 11.182 22.877 1.00 91.12 427 LEU A O 1
ATOM 3524 N N . ASN A 1 428 ? -16.381 10.704 23.813 1.00 88.69 428 ASN A N 1
ATOM 3525 C CA . ASN A 1 428 ? -16.884 10.317 25.125 1.00 88.69 428 ASN A CA 1
ATOM 3526 C C . ASN A 1 428 ? -16.360 11.268 26.205 1.00 88.69 428 ASN A C 1
ATOM 3528 O O . ASN A 1 428 ? -15.466 10.924 26.970 1.00 88.69 428 ASN A O 1
ATOM 3532 N N . GLU A 1 429 ? -16.926 12.467 26.305 1.00 84.31 429 GLU A N 1
ATOM 3533 C CA . GLU A 1 429 ? -16.444 13.502 27.237 1.00 84.31 429 GLU A CA 1
ATOM 3534 C C . GLU A 1 429 ? -16.413 13.070 28.716 1.00 84.31 429 GLU A C 1
ATOM 3536 O O . GLU A 1 429 ? -15.790 13.734 29.543 1.00 84.31 429 GLU A O 1
ATOM 3541 N N . LYS A 1 430 ? -17.104 11.979 29.076 1.00 81.81 430 LYS A N 1
ATOM 3542 C CA . LYS A 1 430 ? -17.130 11.450 30.440 1.00 81.81 430 LYS A CA 1
ATOM 3543 C C . LYS A 1 430 ? -16.695 9.990 30.461 1.00 81.81 430 LYS A C 1
ATOM 3545 O O . LYS A 1 430 ? -17.445 9.098 30.074 1.00 81.81 430 LYS A O 1
ATOM 3550 N N . ASP A 1 431 ? -15.571 9.730 31.116 1.00 77.75 431 ASP A N 1
ATOM 3551 C CA . ASP A 1 431 ? -14.980 8.397 31.331 1.00 77.75 431 ASP A CA 1
ATOM 3552 C C . ASP A 1 431 ? -15.848 7.369 32.093 1.00 77.75 431 ASP A C 1
ATOM 3554 O O . ASP A 1 431 ? -15.419 6.238 32.363 1.00 77.75 431 ASP A O 1
ATOM 3558 N N . ILE A 1 432 ? -17.065 7.759 32.479 1.00 85.19 432 ILE A N 1
ATOM 3559 C CA . ILE A 1 432 ? -18.067 6.905 33.120 1.00 85.19 432 ILE A CA 1
ATOM 3560 C C . ILE A 1 432 ? -18.769 5.981 32.119 1.00 85.19 432 ILE A C 1
ATOM 3562 O O . ILE A 1 432 ? -19.248 4.917 32.515 1.00 85.19 432 ILE A O 1
ATOM 3566 N N . TYR A 1 433 ? -18.850 6.371 30.843 1.00 90.12 433 TYR A N 1
ATOM 3567 C CA . TYR A 1 433 ? -19.487 5.555 29.815 1.00 90.12 433 TYR A CA 1
ATOM 3568 C C . TYR A 1 433 ? -18.489 4.548 29.260 1.00 90.12 433 TYR A C 1
ATOM 3570 O O . TYR A 1 433 ? -17.352 4.881 28.936 1.00 90.12 433 TYR A O 1
ATOM 3578 N N . ASN A 1 434 ? -18.918 3.296 29.160 1.00 91.56 434 ASN A N 1
ATOM 3579 C CA . ASN A 1 434 ? -18.053 2.171 28.820 1.00 91.56 434 ASN A CA 1
ATOM 3580 C C . ASN A 1 434 ? -18.641 1.264 27.732 1.00 91.56 434 ASN A C 1
ATOM 3582 O O . ASN A 1 434 ? -18.025 0.271 27.344 1.00 91.56 434 ASN A O 1
ATOM 3586 N N . ASN A 1 435 ? -19.823 1.604 27.225 1.00 93.69 435 ASN A N 1
ATOM 3587 C CA . ASN A 1 435 ? -20.464 0.936 26.108 1.00 93.69 435 ASN A CA 1
ATOM 3588 C C . ASN A 1 435 ? -21.010 1.977 25.131 1.00 93.69 435 ASN A C 1
ATOM 3590 O O . ASN A 1 435 ? -21.462 3.041 25.545 1.00 93.69 435 ASN A O 1
ATOM 3594 N N . ILE A 1 436 ? -21.045 1.624 23.852 1.00 94.38 436 ILE A N 1
ATOM 3595 C CA . ILE A 1 436 ? -21.806 2.336 22.828 1.00 94.38 436 ILE A CA 1
ATOM 3596 C C . ILE A 1 436 ? -22.835 1.366 22.277 1.00 94.38 436 ILE A C 1
ATOM 3598 O O . ILE A 1 436 ? -22.519 0.215 21.973 1.00 94.38 436 ILE A O 1
ATOM 3602 N N . VAL A 1 437 ? -24.073 1.816 22.163 1.00 95.75 437 VAL A N 1
ATOM 3603 C CA . VAL A 1 437 ? -25.136 1.081 21.479 1.00 95.75 437 VAL A CA 1
ATOM 3604 C C . VAL A 1 437 ? -25.681 1.934 20.355 1.00 95.75 437 VAL A C 1
ATOM 3606 O O . VAL A 1 437 ? -25.667 3.155 20.459 1.00 95.75 437 VAL A O 1
ATOM 3609 N N . GLY A 1 438 ? -26.187 1.298 19.311 1.00 95.94 438 GLY A N 1
ATOM 3610 C CA . GLY A 1 438 ? -26.815 2.002 18.206 1.00 95.94 438 GLY A CA 1
ATOM 3611 C C . GLY A 1 438 ? -27.375 1.044 17.178 1.00 95.94 438 GLY A C 1
ATOM 3612 O O . GLY A 1 438 ? -27.517 -0.156 17.439 1.00 95.94 438 GLY A O 1
ATOM 3613 N N . LYS A 1 439 ? -27.689 1.582 16.007 1.00 95.44 439 LYS A N 1
ATOM 3614 C CA . LYS A 1 439 ? -28.096 0.826 14.832 1.00 95.44 439 LYS A CA 1
ATOM 3615 C C . LYS A 1 439 ? -27.232 1.219 13.648 1.00 95.44 439 LYS A C 1
ATOM 3617 O O . LYS A 1 439 ? -26.844 2.373 13.504 1.00 95.44 439 LYS A O 1
ATOM 3622 N N . ILE A 1 440 ? -26.950 0.238 12.807 1.00 93.81 440 ILE A N 1
ATOM 3623 C CA . ILE A 1 440 ? -26.432 0.458 11.464 1.00 93.81 440 ILE A CA 1
ATOM 3624 C C . ILE A 1 440 ? -27.563 0.161 10.502 1.00 93.81 440 ILE A C 1
ATOM 3626 O O . ILE A 1 440 ? -28.146 -0.925 10.525 1.00 93.81 440 ILE A O 1
ATOM 3630 N N . GLU A 1 441 ? -27.875 1.137 9.670 1.00 92.12 441 GLU A N 1
ATOM 3631 C CA . GLU A 1 441 ? -28.779 0.979 8.546 1.00 92.12 441 GLU A CA 1
ATOM 3632 C C . GLU A 1 441 ? -27.944 0.805 7.286 1.00 92.12 441 GLU A C 1
ATOM 3634 O O . GLU A 1 441 ? -27.042 1.591 7.019 1.00 92.12 441 GLU A O 1
ATOM 3639 N N . ILE A 1 442 ? -28.230 -0.253 6.536 1.00 89.94 442 ILE A N 1
ATOM 3640 C CA . ILE A 1 442 ? -27.542 -0.581 5.292 1.00 89.94 442 ILE A CA 1
ATOM 3641 C C . ILE A 1 442 ? -28.558 -0.459 4.171 1.00 89.94 442 ILE A C 1
ATOM 3643 O O . ILE A 1 442 ? -29.538 -1.217 4.138 1.00 89.94 442 ILE A O 1
ATOM 3647 N N . ARG A 1 443 ? -28.318 0.473 3.249 1.00 85.44 443 ARG A N 1
ATOM 3648 C CA . ARG A 1 443 ? -29.059 0.549 1.990 1.00 85.44 443 ARG A CA 1
ATOM 3649 C C . ARG A 1 443 ? -28.510 -0.524 1.063 1.00 85.44 443 ARG A C 1
ATOM 3651 O O . ARG A 1 443 ? -27.359 -0.448 0.641 1.00 85.44 443 ARG A O 1
ATOM 3658 N N . ARG A 1 444 ? -29.313 -1.553 0.781 1.00 80.75 444 ARG A N 1
ATOM 3659 C CA . ARG A 1 444 ? -28.942 -2.619 -0.159 1.00 80.75 444 ARG A CA 1
ATOM 3660 C C . ARG A 1 444 ? -29.652 -2.416 -1.501 1.00 80.75 444 ARG A C 1
ATOM 3662 O O . ARG A 1 444 ? -30.884 -2.522 -1.552 1.00 80.75 444 ARG A O 1
ATOM 3669 N N . PRO A 1 445 ? -28.917 -2.186 -2.597 1.00 76.00 445 PRO A N 1
ATOM 3670 C CA . PRO A 1 445 ? -29.478 -2.390 -3.923 1.00 76.00 445 PRO A CA 1
ATOM 3671 C C . PRO A 1 445 ? -29.723 -3.891 -4.142 1.00 76.00 445 PRO A C 1
ATOM 3673 O O . PRO A 1 445 ? -28.928 -4.732 -3.720 1.00 76.00 445 PRO A O 1
ATOM 3676 N N . ILE A 1 446 ? -30.846 -4.242 -4.769 1.00 77.81 446 ILE A N 1
ATOM 3677 C CA . ILE A 1 446 ? -31.124 -5.613 -5.210 1.00 77.81 446 ILE A CA 1
ATOM 3678 C C . ILE A 1 446 ? -30.990 -5.658 -6.722 1.00 77.81 446 ILE A C 1
ATOM 3680 O O . ILE A 1 446 ? -31.757 -5.010 -7.437 1.00 77.81 446 ILE A O 1
ATOM 3684 N N . TYR A 1 447 ? -30.038 -6.458 -7.191 1.00 76.88 447 TYR A N 1
ATOM 3685 C CA . TYR A 1 447 ? -29.772 -6.645 -8.607 1.00 76.88 447 TYR A CA 1
ATOM 3686 C C . TYR A 1 447 ? -30.386 -7.949 -9.123 1.00 76.88 447 TYR A C 1
ATOM 3688 O O . TYR A 1 447 ? -30.306 -9.002 -8.486 1.00 76.88 447 TYR A O 1
ATOM 3696 N N . GLU A 1 448 ? -31.007 -7.885 -10.296 1.00 83.19 448 GLU A N 1
ATOM 3697 C CA . GLU A 1 448 ? -31.460 -9.042 -11.063 1.00 83.19 448 GLU A CA 1
ATOM 3698 C C . GLU A 1 448 ? -30.605 -9.146 -12.328 1.00 83.19 448 GLU A C 1
ATOM 3700 O O . GLU A 1 448 ? -30.588 -8.232 -13.153 1.00 83.19 448 GLU A O 1
ATOM 3705 N N . GLU A 1 449 ? -29.886 -10.256 -12.479 1.00 86.06 449 GLU A N 1
ATOM 3706 C CA . GLU A 1 449 ? -29.036 -10.508 -13.641 1.00 86.06 449 GLU A CA 1
ATOM 3707 C C . GLU A 1 449 ? -29.725 -11.453 -14.622 1.00 86.06 449 GLU A C 1
ATOM 3709 O O . GLU A 1 449 ? -30.231 -12.516 -14.248 1.00 86.06 449 GLU A O 1
ATOM 3714 N N . LYS A 1 450 ? -29.720 -11.084 -15.905 1.00 87.62 450 LYS A N 1
ATOM 3715 C CA . LYS A 1 450 ? -30.216 -11.926 -16.997 1.00 87.62 450 LYS A CA 1
ATOM 3716 C C . LYS A 1 450 ? -29.183 -12.031 -18.103 1.00 87.62 450 LYS A C 1
ATOM 3718 O O . LYS A 1 450 ? -28.658 -11.030 -18.585 1.00 87.62 450 LYS A O 1
ATOM 3723 N N . LYS A 1 451 ? -28.919 -13.266 -18.524 1.00 90.62 451 LYS A N 1
ATOM 3724 C CA . LYS A 1 451 ? -28.018 -13.588 -19.631 1.00 90.62 451 LYS A CA 1
ATOM 3725 C C . LYS A 1 451 ? -28.811 -13.769 -20.921 1.00 90.62 451 LYS A C 1
ATOM 3727 O O . LYS A 1 451 ? -29.759 -14.551 -20.948 1.00 90.62 451 LYS A O 1
ATOM 3732 N N . TYR A 1 452 ? -28.365 -13.112 -21.987 1.00 91.81 452 TYR A N 1
ATOM 3733 C CA . TYR A 1 452 ? -28.954 -13.209 -23.321 1.00 91.81 452 TYR A CA 1
ATOM 3734 C C . TYR A 1 452 ? -27.886 -13.557 -24.351 1.00 91.81 452 TYR A C 1
ATOM 3736 O O . TYR A 1 452 ? -26.832 -12.921 -24.403 1.00 91.81 452 TYR A O 1
ATOM 3744 N N . ASP A 1 453 ? -28.159 -14.561 -25.182 1.00 92.06 453 ASP A N 1
ATOM 3745 C CA . ASP A 1 453 ? -27.345 -14.823 -26.368 1.00 92.06 453 ASP A CA 1
ATOM 3746 C C . ASP A 1 453 ? -27.511 -13.660 -27.352 1.00 92.06 453 ASP A C 1
ATOM 3748 O O . ASP A 1 453 ? -28.604 -13.114 -27.497 1.00 92.06 453 ASP A O 1
ATOM 3752 N N . ILE A 1 454 ? -26.444 -13.284 -28.055 1.00 92.75 454 ILE A N 1
ATOM 3753 C CA . ILE A 1 454 ? -26.501 -12.186 -29.023 1.00 92.75 454 ILE A CA 1
ATOM 3754 C C . ILE A 1 454 ? -27.461 -12.469 -30.192 1.00 92.75 454 ILE A C 1
ATOM 3756 O O . ILE A 1 454 ? -27.886 -11.555 -30.894 1.00 92.75 454 ILE A O 1
ATOM 3760 N N . THR A 1 455 ? -27.787 -13.743 -30.418 1.00 91.06 455 THR A N 1
ATOM 3761 C CA . THR A 1 455 ? -28.776 -14.201 -31.401 1.00 91.06 455 THR A CA 1
ATOM 3762 C C . THR A 1 455 ? -30.207 -14.228 -30.860 1.00 91.06 455 THR A C 1
ATOM 3764 O O . THR A 1 455 ? -31.139 -14.376 -31.645 1.00 91.06 455 THR A O 1
ATOM 3767 N N . ASN A 1 456 ? -30.392 -14.066 -29.546 1.00 92.38 456 ASN A N 1
ATOM 3768 C CA . ASN A 1 456 ? -31.686 -14.073 -28.872 1.00 92.38 456 ASN A CA 1
ATOM 3769 C C . ASN A 1 456 ? -31.730 -12.988 -27.784 1.00 92.38 456 ASN A C 1
ATOM 3771 O O . ASN A 1 456 ? -31.689 -13.266 -26.581 1.00 92.38 456 ASN A O 1
ATOM 3775 N N . LEU A 1 457 ? -31.759 -11.740 -28.242 1.00 91.44 457 LEU A N 1
ATOM 3776 C CA . LEU A 1 457 ? -31.787 -10.549 -27.402 1.00 91.44 457 LEU A CA 1
ATOM 3777 C C . LEU A 1 457 ? -33.223 -10.176 -26.998 1.00 91.44 457 LEU A C 1
ATOM 3779 O O . LEU A 1 457 ? -34.171 -10.518 -27.711 1.00 91.44 457 LEU A O 1
ATOM 3783 N N . PRO A 1 458 ? -33.405 -9.468 -25.869 1.00 89.12 458 PRO A N 1
ATOM 3784 C CA . PRO A 1 458 ? -34.716 -8.974 -25.474 1.00 89.12 458 PRO A CA 1
ATOM 3785 C C . PRO A 1 458 ? -35.232 -7.906 -26.451 1.00 89.12 458 PRO A C 1
ATOM 3787 O O . PRO A 1 458 ? -34.475 -7.313 -27.221 1.00 89.12 458 PRO A O 1
ATOM 3790 N N . SER A 1 459 ? -36.542 -7.650 -26.416 1.00 87.56 459 SER A N 1
ATOM 3791 C CA . SER A 1 459 ? -37.166 -6.617 -27.252 1.00 87.56 459 SER A CA 1
ATOM 3792 C C . SER A 1 459 ? -36.495 -5.255 -27.042 1.00 87.56 459 SER A C 1
ATOM 3794 O O . SER A 1 459 ? -36.190 -4.890 -25.909 1.00 87.56 459 SER A O 1
ATOM 3796 N N . GLY A 1 460 ? -36.259 -4.519 -28.130 1.00 87.69 460 GLY A N 1
ATOM 3797 C CA . GLY A 1 460 ? -35.570 -3.223 -28.109 1.00 87.69 460 GLY A CA 1
ATOM 3798 C C . GLY A 1 460 ? -34.045 -3.301 -28.233 1.00 87.69 460 GLY A C 1
ATOM 3799 O O . GLY A 1 460 ? -33.415 -2.271 -28.452 1.00 87.69 460 GLY A O 1
ATOM 3800 N N . TYR A 1 461 ? -33.446 -4.496 -28.174 1.00 91.88 461 TYR A N 1
ATOM 3801 C CA . TYR A 1 461 ? -32.000 -4.701 -28.285 1.00 91.88 461 TYR A CA 1
ATOM 3802 C C . TYR A 1 461 ? -31.655 -5.289 -29.652 1.00 91.88 461 TYR A C 1
ATOM 3804 O O . TYR A 1 461 ? -32.200 -6.313 -30.060 1.00 91.88 461 TYR A O 1
ATOM 3812 N N . THR A 1 462 ? -30.722 -4.662 -30.363 1.00 94.06 462 THR A N 1
ATOM 3813 C CA . THR A 1 462 ? -30.272 -5.110 -31.686 1.00 94.06 462 THR A CA 1
ATOM 3814 C C . THR A 1 462 ? -28.755 -5.117 -31.744 1.00 94.06 462 THR A C 1
ATOM 3816 O O . THR A 1 462 ? -28.115 -4.112 -31.452 1.00 94.06 462 THR A O 1
ATOM 3819 N N . TYR A 1 463 ? -28.164 -6.245 -32.139 1.00 95.12 463 TYR A N 1
ATOM 3820 C CA . TYR A 1 463 ? -26.716 -6.359 -32.281 1.00 95.12 463 TYR A CA 1
ATOM 3821 C C . TYR A 1 463 ? -26.284 -6.464 -33.739 1.00 95.12 463 TYR A C 1
ATOM 3823 O O . TYR A 1 463 ? -26.711 -7.359 -34.470 1.00 95.12 463 TYR A O 1
ATOM 3831 N N . ASP A 1 464 ? -25.365 -5.590 -34.133 1.00 93.75 464 ASP A N 1
ATOM 3832 C CA . ASP A 1 464 ? -24.712 -5.618 -35.432 1.00 93.75 464 ASP A CA 1
ATOM 3833 C C . ASP A 1 464 ? -23.321 -6.259 -35.313 1.00 93.75 464 ASP A C 1
ATOM 3835 O O . ASP A 1 464 ? -22.356 -5.643 -34.857 1.00 93.75 464 ASP A O 1
ATOM 3839 N N . LYS A 1 465 ? -23.200 -7.505 -35.789 1.00 90.81 465 LYS A N 1
ATOM 3840 C CA . LYS A 1 465 ? -21.929 -8.252 -35.838 1.00 90.81 465 LYS A CA 1
ATOM 3841 C C . LYS A 1 465 ? -20.867 -7.598 -36.726 1.00 90.81 465 LYS A C 1
ATOM 3843 O O . LYS A 1 465 ? -19.679 -7.836 -36.530 1.00 90.81 465 LYS A O 1
ATOM 3848 N N . LYS A 1 466 ? -21.260 -6.829 -37.745 1.00 90.06 466 LYS A N 1
ATOM 3849 C CA . LYS A 1 466 ? -20.312 -6.193 -38.668 1.00 90.06 466 LYS A CA 1
ATOM 3850 C C . LYS A 1 466 ? -19.648 -4.993 -38.004 1.00 90.06 466 LYS A C 1
ATOM 3852 O O . LYS A 1 466 ? -18.433 -4.840 -38.100 1.00 90.06 466 LYS A O 1
ATOM 3857 N N . ASN A 1 467 ? -20.448 -4.178 -37.324 1.00 89.31 467 ASN A N 1
ATOM 3858 C CA . ASN A 1 467 ? -19.988 -2.967 -36.648 1.00 89.31 467 ASN A CA 1
ATOM 3859 C C . ASN A 1 467 ? -19.618 -3.196 -35.173 1.00 89.31 467 ASN A C 1
ATOM 3861 O O . ASN A 1 467 ? -19.091 -2.290 -34.534 1.00 89.31 467 ASN A O 1
ATOM 3865 N N . LYS A 1 468 ? -19.831 -4.415 -34.653 1.00 92.44 468 LYS A N 1
ATOM 3866 C CA . LYS A 1 468 ? -19.589 -4.813 -33.255 1.00 92.44 468 LYS A CA 1
ATOM 3867 C C . LYS A 1 468 ? -20.341 -3.919 -32.267 1.00 92.44 468 LYS A C 1
ATOM 3869 O O . LYS A 1 468 ? -19.811 -3.553 -31.217 1.00 92.44 468 LYS A O 1
ATOM 3874 N N . SER A 1 469 ? -21.570 -3.556 -32.610 1.00 92.06 469 SER A N 1
ATOM 3875 C CA . SER A 1 469 ? -22.350 -2.577 -31.860 1.00 92.06 469 SER A CA 1
ATOM 3876 C C . SER A 1 469 ? -23.668 -3.159 -31.362 1.00 92.06 469 SER A C 1
ATOM 3878 O O . SER A 1 469 ? -24.344 -3.882 -32.091 1.00 92.06 469 SER A O 1
ATOM 3880 N N . LEU A 1 470 ? -24.034 -2.835 -30.122 1.00 92.12 470 LEU A N 1
ATOM 3881 C CA . LEU A 1 470 ? -25.336 -3.137 -29.529 1.00 92.12 470 LEU A CA 1
ATOM 3882 C C . LEU A 1 470 ? -26.133 -1.838 -29.420 1.00 92.12 470 LEU A C 1
ATOM 3884 O O . LEU A 1 470 ? -25.758 -0.938 -28.671 1.00 92.12 470 LEU A O 1
ATOM 3888 N N . GLU A 1 471 ? -27.221 -1.758 -30.171 1.00 92.25 471 GLU A N 1
ATOM 3889 C CA . GLU A 1 471 ? -28.200 -0.677 -30.117 1.00 92.25 471 GLU A CA 1
ATOM 3890 C C . GLU A 1 471 ? -29.342 -1.081 -29.185 1.00 92.25 471 GLU A C 1
ATOM 3892 O O . GLU A 1 471 ? -29.822 -2.217 -29.243 1.00 92.25 471 GLU A O 1
ATOM 3897 N N . ILE A 1 472 ? -29.767 -0.165 -28.317 1.00 88.88 472 ILE A N 1
ATOM 3898 C CA . ILE A 1 472 ? -30.815 -0.419 -27.330 1.00 88.88 472 ILE A CA 1
ATOM 3899 C C . ILE A 1 472 ? -31.787 0.746 -27.326 1.00 88.88 472 ILE A C 1
ATOM 3901 O O . ILE A 1 472 ? -31.403 1.880 -27.040 1.00 88.88 472 ILE A O 1
ATOM 3905 N N . LYS A 1 473 ? -33.049 0.443 -27.618 1.00 87.88 473 LYS A N 1
ATOM 3906 C CA . LYS A 1 473 ? -34.174 1.371 -27.539 1.00 87.88 473 LYS A CA 1
ATOM 3907 C C . LYS A 1 473 ? -35.071 0.957 -26.386 1.00 87.88 473 LYS A C 1
ATOM 3909 O O . LYS A 1 473 ? -35.714 -0.090 -26.447 1.00 87.88 473 LYS A O 1
ATOM 3914 N N . PHE A 1 474 ? -35.086 1.774 -25.344 1.00 78.69 474 PHE A N 1
ATOM 3915 C CA . PHE A 1 474 ? -35.952 1.592 -24.190 1.00 78.69 474 PHE A CA 1
ATOM 3916 C C . PHE A 1 474 ? -37.379 2.004 -24.530 1.00 78.69 474 PHE A C 1
ATOM 3918 O O . PHE A 1 474 ? -37.624 2.892 -25.347 1.00 78.69 474 PHE A O 1
ATOM 3925 N N . GLU A 1 475 ? -38.344 1.377 -23.866 1.00 72.88 475 GLU A N 1
ATOM 3926 C CA . GLU A 1 475 ? -39.689 1.936 -23.823 1.00 72.88 475 GLU A CA 1
ATOM 3927 C C . GLU A 1 475 ? -39.647 3.269 -23.052 1.00 72.88 475 GLU A C 1
ATOM 3929 O O . GLU A 1 475 ? -38.904 3.416 -22.075 1.00 72.88 475 GLU A O 1
ATOM 3934 N N . LYS A 1 476 ? -40.420 4.271 -23.495 1.00 59.19 476 LYS A N 1
ATOM 3935 C CA . LYS A 1 476 ? -40.438 5.605 -22.870 1.00 59.19 476 LYS A CA 1
ATOM 3936 C C . LYS A 1 476 ? -40.653 5.504 -21.355 1.00 59.19 476 LYS A C 1
ATOM 3938 O O . LYS A 1 476 ? -41.701 5.046 -20.912 1.00 59.19 476 LYS A O 1
ATOM 3943 N N . GLY A 1 477 ? -39.688 6.010 -20.584 1.00 53.16 477 GLY A N 1
ATOM 3944 C CA . GLY A 1 477 ? -39.721 6.032 -19.116 1.00 53.16 477 GLY A CA 1
ATOM 3945 C C . GLY A 1 477 ? -38.991 4.872 -18.427 1.00 53.16 477 GLY A C 1
ATOM 3946 O O . GLY A 1 477 ? -38.963 4.847 -17.202 1.00 53.16 477 GLY A O 1
ATOM 3947 N N . TYR A 1 478 ? -38.383 3.948 -19.178 1.00 55.09 478 TYR A N 1
ATOM 3948 C CA . TYR A 1 478 ? -37.714 2.752 -18.652 1.00 55.09 478 TYR A CA 1
ATOM 3949 C C . TYR A 1 478 ? -36.192 2.946 -18.500 1.00 55.09 478 TYR A C 1
ATOM 3951 O O . TYR A 1 478 ? -35.395 2.241 -19.117 1.00 55.09 478 TYR A O 1
ATOM 3959 N N . TYR A 1 479 ? -35.781 3.936 -17.704 1.00 53.22 479 TYR A N 1
ATOM 3960 C CA . TYR A 1 479 ? -34.373 4.166 -17.346 1.00 53.22 479 TYR A CA 1
ATOM 3961 C C . TYR A 1 479 ? -34.131 3.753 -15.888 1.00 53.22 479 TYR A C 1
ATOM 3963 O O . TYR A 1 479 ? -33.848 4.584 -15.029 1.00 53.22 479 TYR A O 1
ATOM 3971 N N . ASP A 1 480 ? -34.286 2.462 -15.596 1.00 55.31 480 ASP A N 1
ATOM 3972 C CA . ASP A 1 480 ? -33.737 1.906 -14.356 1.00 55.31 480 ASP A CA 1
ATOM 3973 C C . ASP A 1 480 ? -32.213 1.802 -14.492 1.00 55.31 480 ASP A C 1
ATOM 3975 O O . ASP A 1 480 ? -31.690 1.658 -15.595 1.00 55.31 480 ASP A O 1
ATOM 3979 N N . GLU A 1 481 ? -31.472 1.874 -13.390 1.00 59.78 481 GLU A N 1
ATOM 3980 C CA . GLU A 1 481 ? -30.025 1.648 -13.404 1.00 59.78 481 GLU A CA 1
ATOM 3981 C C . GLU A 1 481 ? -29.730 0.222 -13.905 1.00 59.78 481 GLU A C 1
ATOM 3983 O O . GLU A 1 481 ? -29.966 -0.770 -13.202 1.00 59.78 481 GLU A O 1
ATOM 3988 N N . TYR A 1 482 ? -29.249 0.114 -15.147 1.00 69.81 482 TYR A N 1
ATOM 3989 C CA . TYR A 1 482 ? -28.836 -1.143 -15.758 1.00 69.81 482 TYR A CA 1
ATOM 3990 C C . TYR A 1 482 ? -27.360 -1.096 -16.162 1.00 69.81 482 TYR A C 1
ATOM 3992 O O . TYR A 1 482 ? -26.875 -0.119 -16.735 1.00 69.81 482 TYR A O 1
ATOM 4000 N N . TYR A 1 483 ? -26.650 -2.193 -15.913 1.00 78.44 483 TYR A N 1
ATOM 4001 C CA . TYR A 1 483 ? -25.279 -2.398 -16.374 1.00 78.44 483 TYR A CA 1
ATOM 4002 C C . TYR A 1 483 ? -25.268 -3.475 -17.455 1.00 78.44 483 TYR A C 1
ATOM 4004 O O . TYR A 1 483 ? -25.874 -4.539 -17.297 1.00 78.44 483 TYR A O 1
ATOM 4012 N N . ILE A 1 484 ? -24.594 -3.189 -18.572 1.00 83.88 484 ILE A N 1
ATOM 4013 C CA . ILE A 1 484 ? -24.506 -4.100 -19.717 1.00 83.88 484 ILE A CA 1
ATOM 4014 C C . ILE A 1 484 ? -23.078 -4.574 -19.876 1.00 83.88 484 ILE A C 1
ATOM 4016 O O . ILE A 1 484 ? -22.169 -3.809 -20.192 1.00 83.88 484 ILE A O 1
ATOM 4020 N N . ASN A 1 485 ? -22.926 -5.879 -19.713 1.00 87.25 485 ASN A N 1
ATOM 4021 C CA . ASN A 1 485 ? -21.655 -6.571 -19.715 1.00 87.25 485 ASN A CA 1
ATOM 4022 C C . ASN A 1 485 ? -21.601 -7.517 -20.919 1.00 87.25 485 ASN A C 1
ATOM 4024 O O . ASN A 1 485 ? -22.417 -8.432 -21.033 1.00 87.25 485 ASN A O 1
ATOM 4028 N N . GLY A 1 486 ? -20.676 -7.277 -21.852 1.00 88.50 486 GLY A N 1
ATOM 4029 C CA . GLY A 1 486 ? -20.530 -8.066 -23.082 1.00 88.50 486 GLY A CA 1
ATOM 4030 C C . GLY A 1 486 ? -19.389 -9.078 -23.005 1.00 88.50 486 GLY A C 1
ATOM 4031 O O . GLY A 1 486 ? -18.319 -8.754 -22.498 1.00 88.50 486 GLY A O 1
ATOM 4032 N N . PHE A 1 487 ? -19.585 -10.279 -23.563 1.00 90.31 487 PHE A N 1
ATOM 4033 C CA . PHE A 1 487 ? -18.600 -11.368 -23.510 1.00 90.31 487 PHE A CA 1
ATOM 4034 C C . PHE A 1 487 ? -18.355 -12.012 -24.877 1.00 90.31 487 PHE A C 1
ATOM 4036 O O . PHE A 1 487 ? -19.294 -12.418 -25.571 1.00 90.31 487 PHE A O 1
ATOM 4043 N N . ALA A 1 488 ? -17.084 -12.212 -25.235 1.00 87.56 488 ALA A N 1
ATOM 4044 C CA . ALA A 1 488 ? -16.687 -12.837 -26.501 1.00 87.56 488 ALA A CA 1
ATOM 4045 C C . ALA A 1 488 ? -16.946 -14.357 -26.550 1.00 87.56 488 ALA A C 1
ATOM 4047 O O . ALA A 1 488 ? -17.149 -14.914 -27.627 1.00 87.56 488 ALA A O 1
ATOM 4048 N N . SER A 1 489 ? -16.993 -15.042 -25.399 1.00 83.94 489 SER A N 1
ATOM 4049 C CA . SER A 1 489 ? -17.297 -16.479 -25.321 1.00 83.94 489 SER A CA 1
ATOM 4050 C C . SER A 1 489 ? -18.140 -16.833 -24.094 1.00 83.94 489 SER A C 1
ATOM 4052 O O . SER A 1 489 ? -18.056 -16.159 -23.071 1.00 83.94 489 SER A O 1
ATOM 4054 N N . LEU A 1 490 ? -18.924 -17.917 -24.175 1.00 77.25 490 LEU A N 1
ATOM 4055 C CA . LEU A 1 490 ? -19.857 -18.355 -23.121 1.00 77.25 490 LEU A CA 1
ATOM 4056 C C . LEU A 1 490 ? -19.204 -18.645 -21.761 1.00 77.25 490 LEU A C 1
ATOM 4058 O O . LEU A 1 490 ? -19.891 -18.524 -20.749 1.00 77.25 490 LEU A O 1
ATOM 4062 N N . ASN A 1 491 ? -17.919 -19.011 -21.755 1.00 75.12 491 ASN A N 1
ATOM 4063 C CA . ASN A 1 491 ? -17.158 -19.377 -20.557 1.00 75.12 491 ASN A CA 1
ATOM 4064 C C . ASN A 1 491 ? -16.198 -18.267 -20.090 1.00 75.12 491 ASN A C 1
ATOM 4066 O O . ASN A 1 491 ? -15.469 -18.470 -19.119 1.00 75.12 491 ASN A O 1
ATOM 4070 N N . SER A 1 492 ? -16.154 -17.123 -20.783 1.00 72.50 492 SER A N 1
ATOM 4071 C CA . SER A 1 492 ? -15.293 -16.003 -20.394 1.00 72.50 492 SER A CA 1
ATOM 4072 C C . SER A 1 492 ? -15.819 -15.315 -19.135 1.00 72.50 492 SER A C 1
ATOM 4074 O O . SER A 1 492 ? -17.023 -15.116 -18.995 1.00 72.50 492 SER A O 1
ATOM 4076 N N . LYS A 1 493 ? -14.904 -14.902 -18.253 1.00 70.19 493 LYS A N 1
ATOM 4077 C CA . LYS A 1 493 ? -15.167 -13.922 -17.181 1.00 70.19 493 LYS A CA 1
ATOM 4078 C C . LYS A 1 493 ? -14.642 -12.522 -17.520 1.00 70.19 493 LYS A C 1
ATOM 4080 O O . LYS A 1 493 ? -14.857 -11.585 -16.757 1.00 70.19 493 LYS A O 1
ATOM 4085 N N . GLU A 1 494 ? -13.941 -12.398 -18.642 1.00 78.69 494 GLU A N 1
ATOM 4086 C CA . GLU A 1 494 ? -13.395 -11.138 -19.133 1.00 78.69 494 GLU A CA 1
ATOM 4087 C C . GLU A 1 494 ? -14.450 -10.407 -19.960 1.00 78.69 494 GLU A C 1
ATOM 4089 O O . GLU A 1 494 ? -15.062 -10.992 -20.866 1.00 78.69 494 GLU A O 1
ATOM 4094 N N . LEU A 1 495 ? -14.645 -9.132 -19.623 1.00 83.00 495 LEU A N 1
ATOM 4095 C CA . LEU A 1 495 ? -15.542 -8.228 -20.326 1.00 83.00 495 LEU A CA 1
ATOM 4096 C C . LEU A 1 495 ? -14.899 -7.767 -21.629 1.00 83.00 495 LEU A C 1
ATOM 4098 O O . LEU A 1 495 ? -13.729 -7.386 -21.667 1.00 83.00 495 LEU A O 1
ATOM 4102 N N . VAL A 1 496 ? -15.689 -7.727 -22.698 1.00 82.69 496 VAL A N 1
ATOM 4103 C CA . VAL A 1 496 ? -15.270 -7.080 -23.939 1.00 82.69 496 VAL A CA 1
ATOM 4104 C C . VAL A 1 496 ? -15.317 -5.567 -23.723 1.00 82.69 496 VAL A C 1
ATOM 4106 O O . VAL A 1 496 ? -16.396 -5.029 -23.441 1.00 82.69 496 VAL A O 1
ATOM 4109 N N . PRO A 1 497 ? -14.189 -4.851 -23.885 1.00 80.44 497 PRO A N 1
ATOM 4110 C CA . PRO A 1 497 ? -14.159 -3.412 -23.674 1.00 80.44 497 PRO A CA 1
ATOM 4111 C C . PRO A 1 497 ? -15.120 -2.713 -24.627 1.00 80.44 497 PRO A C 1
ATOM 4113 O O . PRO A 1 497 ? -15.185 -3.052 -25.817 1.00 80.44 497 PRO A O 1
ATOM 4116 N N . ASN A 1 498 ? -15.834 -1.719 -24.110 1.00 78.69 498 ASN A N 1
ATOM 4117 C CA . ASN A 1 498 ? -16.826 -0.985 -24.871 1.00 78.69 498 ASN A CA 1
ATOM 4118 C C . ASN A 1 498 ? -16.767 0.515 -24.601 1.00 78.69 498 ASN A C 1
ATOM 4120 O O . ASN A 1 498 ? -16.231 0.972 -23.599 1.00 78.69 498 ASN A O 1
ATOM 4124 N N . THR A 1 499 ? -17.332 1.269 -25.531 1.00 78.94 499 THR A N 1
ATOM 4125 C CA . THR A 1 499 ? -17.707 2.669 -25.327 1.00 78.94 499 THR A CA 1
ATOM 4126 C C . THR A 1 499 ? -19.216 2.763 -25.459 1.00 78.94 499 THR A C 1
ATOM 4128 O O . THR A 1 499 ? -19.779 2.089 -26.322 1.00 78.94 499 THR A O 1
ATOM 4131 N N . PHE A 1 500 ? -19.867 3.596 -24.649 1.00 79.06 500 PHE A N 1
ATOM 4132 C CA . PHE A 1 500 ? -21.299 3.845 -24.782 1.00 79.06 500 PHE A CA 1
ATOM 4133 C C . PHE A 1 500 ? -21.559 5.287 -25.218 1.00 79.06 500 PHE A C 1
ATOM 4135 O O . PHE A 1 500 ? -20.796 6.204 -24.911 1.00 79.06 500 PHE A O 1
ATOM 4142 N N . THR A 1 501 ? -22.615 5.486 -25.995 1.00 78.88 501 THR A N 1
ATOM 4143 C CA . THR A 1 501 ? -23.094 6.799 -26.424 1.00 78.88 501 THR A CA 1
ATOM 4144 C C . THR A 1 501 ? -24.599 6.846 -26.227 1.00 78.88 501 THR A C 1
ATOM 4146 O O . THR A 1 501 ? -25.310 5.950 -26.678 1.00 78.88 501 THR A O 1
ATOM 4149 N N . VAL A 1 502 ? -25.074 7.889 -25.551 1.00 78.38 502 VAL A N 1
ATOM 4150 C CA . VAL A 1 502 ? -26.502 8.198 -25.458 1.00 78.38 502 VAL A CA 1
ATOM 4151 C C . VAL A 1 502 ? -26.871 8.978 -26.718 1.00 78.38 502 VAL A C 1
ATOM 4153 O O . VAL A 1 502 ? -26.346 10.069 -26.933 1.00 78.38 502 VAL A O 1
ATOM 4156 N N . ILE A 1 503 ? -27.694 8.382 -27.581 1.00 77.19 503 ILE A N 1
ATOM 4157 C CA . ILE A 1 503 ? -28.172 9.005 -28.825 1.00 77.19 503 ILE A CA 1
ATOM 4158 C C . ILE A 1 503 ? -29.361 9.913 -28.494 1.00 77.19 503 ILE A C 1
ATOM 4160 O O . ILE A 1 503 ? -29.359 11.087 -28.851 1.00 77.19 503 ILE A O 1
ATOM 4164 N N . GLU A 1 504 ? -30.334 9.375 -27.755 1.00 76.12 504 GLU A N 1
ATOM 4165 C CA . GLU A 1 504 ? -31.493 10.080 -27.194 1.00 76.12 504 GLU A CA 1
ATOM 4166 C C . GLU A 1 504 ? -31.783 9.536 -25.785 1.00 76.12 504 GLU A C 1
ATOM 4168 O O . GLU A 1 504 ? -31.189 8.541 -25.369 1.00 76.12 504 GLU A O 1
ATOM 4173 N N . PHE A 1 505 ? -32.682 10.181 -25.032 1.00 71.19 505 PHE A N 1
ATOM 4174 C CA . PHE A 1 505 ? -32.970 9.813 -23.636 1.00 71.19 505 PHE A CA 1
ATOM 4175 C C . PHE A 1 505 ? -33.415 8.353 -23.458 1.00 71.19 505 PHE A C 1
ATOM 4177 O O . PHE A 1 505 ? -33.267 7.817 -22.374 1.00 71.19 505 PHE A O 1
ATOM 4184 N N . ASP A 1 506 ? -33.949 7.702 -24.487 1.00 78.88 506 ASP A N 1
ATOM 4185 C CA . ASP A 1 506 ? -34.388 6.304 -24.492 1.00 78.88 506 ASP A CA 1
ATOM 4186 C C . ASP A 1 506 ? -33.588 5.435 -25.478 1.00 78.88 506 ASP A C 1
ATOM 4188 O O . ASP A 1 506 ? -33.981 4.307 -25.771 1.00 78.88 506 ASP A O 1
ATOM 4192 N N . HIS A 1 507 ? -32.453 5.923 -25.985 1.00 85.31 507 HIS A N 1
ATOM 4193 C CA . HIS A 1 507 ? -31.704 5.245 -27.035 1.00 85.31 507 HIS A CA 1
ATOM 4194 C C . HIS A 1 507 ? -30.196 5.315 -26.794 1.00 85.31 507 HIS A C 1
ATOM 4196 O O . HIS A 1 507 ? -29.578 6.381 -26.861 1.00 85.31 507 HIS A O 1
ATOM 4202 N N . VAL A 1 508 ? -29.584 4.151 -26.574 1.00 86.25 508 VAL A N 1
ATOM 4203 C CA . VAL A 1 508 ? -28.142 4.019 -26.333 1.00 86.25 508 VAL A CA 1
ATOM 4204 C C . VAL A 1 508 ? -27.481 3.072 -27.325 1.00 86.25 508 VAL A C 1
ATOM 4206 O O . VAL A 1 508 ? -28.071 2.095 -27.787 1.00 86.25 508 VAL A O 1
ATOM 4209 N N . LEU A 1 509 ? -26.215 3.356 -27.619 1.00 87.31 509 LEU A N 1
ATOM 4210 C CA . LEU A 1 509 ? -25.367 2.552 -28.488 1.00 87.31 509 LEU A CA 1
ATOM 4211 C C . LEU A 1 509 ? -24.076 2.183 -27.762 1.00 87.31 509 LEU A C 1
ATOM 4213 O O . LEU A 1 509 ? -23.308 3.059 -27.360 1.00 87.31 509 LEU A O 1
ATOM 4217 N N . TYR A 1 510 ? -23.814 0.885 -27.653 1.00 87.56 510 TYR A N 1
ATOM 4218 C CA . TYR A 1 510 ? -22.556 0.338 -27.160 1.00 87.56 510 TYR A CA 1
ATOM 4219 C C . TYR A 1 510 ? -21.707 -0.141 -28.334 1.00 87.56 510 TYR A C 1
ATOM 4221 O O . TYR A 1 510 ? -22.173 -0.928 -29.153 1.00 87.56 510 TYR A O 1
ATOM 4229 N N . ASN A 1 511 ? -20.447 0.285 -28.398 1.00 87.25 511 ASN A N 1
ATOM 4230 C CA . ASN A 1 511 ? -19.479 -0.156 -29.402 1.00 87.25 511 ASN A CA 1
ATOM 4231 C C . ASN A 1 511 ? -18.386 -0.981 -28.729 1.00 87.25 511 ASN A C 1
ATOM 4233 O O . ASN A 1 511 ? -17.645 -0.452 -27.897 1.00 87.25 511 ASN A O 1
ATOM 4237 N N . PHE A 1 512 ? -18.283 -2.255 -29.097 1.00 85.94 512 PHE A N 1
ATOM 4238 C CA . PHE A 1 512 ? -17.366 -3.220 -28.497 1.00 85.94 512 PHE A CA 1
ATOM 4239 C C . PHE A 1 512 ? -16.099 -3.391 -29.344 1.00 85.94 512 PHE A C 1
ATOM 4241 O O . PHE A 1 512 ? -16.139 -3.350 -30.575 1.00 85.94 512 PHE A O 1
ATOM 4248 N N . LYS A 1 513 ? -14.952 -3.638 -28.696 1.00 84.31 513 LYS A N 1
ATOM 4249 C CA . LYS A 1 513 ? -13.689 -3.917 -29.413 1.00 84.31 513 LYS A CA 1
ATOM 4250 C C . LYS A 1 513 ? -13.744 -5.233 -30.210 1.00 84.31 513 LYS A C 1
ATOM 4252 O O . LYS A 1 513 ? -13.104 -5.363 -31.262 1.00 84.31 513 LYS A O 1
ATOM 4257 N N . GLU A 1 514 ? -14.556 -6.189 -29.762 1.00 86.25 514 GLU A N 1
ATOM 4258 C CA . GLU A 1 514 ? -14.673 -7.537 -30.327 1.00 86.25 514 GLU A CA 1
ATOM 4259 C C . GLU A 1 514 ? -16.131 -7.976 -30.509 1.00 86.25 514 GLU A C 1
ATOM 4261 O O . GLU A 1 514 ? -17.060 -7.330 -30.026 1.00 86.25 514 GLU A O 1
ATOM 4266 N N . ASN A 1 515 ? -16.327 -9.079 -31.238 1.00 89.94 515 ASN A N 1
ATOM 4267 C CA . ASN A 1 515 ? -17.650 -9.670 -31.413 1.00 89.94 515 ASN A CA 1
ATOM 4268 C C . ASN A 1 515 ? -18.131 -10.333 -30.122 1.00 89.94 515 ASN A C 1
ATOM 4270 O O . ASN A 1 515 ? -17.379 -11.052 -29.467 1.00 89.94 515 ASN A O 1
ATOM 4274 N N . LEU A 1 516 ? -19.408 -10.134 -29.804 1.00 92.25 516 LEU A N 1
ATOM 4275 C CA . LEU A 1 516 ? -20.038 -10.719 -28.631 1.00 92.25 516 LEU A CA 1
ATOM 4276 C C . LEU A 1 516 ? -20.658 -12.076 -28.959 1.00 92.25 516 LEU A C 1
ATOM 4278 O O . LEU A 1 516 ? -21.245 -12.275 -30.023 1.00 92.25 516 LEU A O 1
ATOM 4282 N N . SER A 1 517 ? -20.563 -12.992 -28.002 1.00 93.00 517 SER A N 1
ATOM 4283 C CA . SER A 1 517 ? -21.357 -14.223 -27.960 1.00 93.00 517 SER A CA 1
ATOM 4284 C C . SER A 1 517 ? -22.655 -14.015 -27.183 1.00 93.00 517 SER A C 1
ATOM 4286 O O . SER A 1 517 ? -23.710 -14.494 -27.583 1.00 93.00 517 SER A O 1
ATOM 4288 N N . HIS A 1 518 ? -22.581 -13.282 -26.074 1.00 93.25 518 HIS A N 1
ATOM 4289 C CA . HIS A 1 518 ? -23.699 -13.025 -25.184 1.00 93.25 518 HIS A CA 1
ATOM 4290 C C . HIS A 1 518 ? -23.475 -11.727 -24.412 1.00 93.25 518 HIS A C 1
ATOM 4292 O O . HIS A 1 518 ? -22.353 -11.212 -24.338 1.00 93.25 518 HIS A O 1
ATOM 4298 N N . ILE A 1 519 ? -24.553 -11.234 -23.818 1.00 91.38 519 ILE A N 1
ATOM 4299 C CA . ILE A 1 519 ? -24.540 -10.136 -22.859 1.00 91.38 519 ILE A CA 1
ATOM 4300 C C . ILE A 1 519 ? -25.149 -10.598 -21.539 1.00 91.38 519 ILE A C 1
ATOM 4302 O O . ILE A 1 519 ? -26.003 -11.490 -21.507 1.00 91.38 519 ILE A O 1
ATOM 4306 N N . ILE A 1 520 ? -24.716 -9.977 -20.452 1.00 89.19 520 ILE A N 1
ATOM 4307 C CA . ILE A 1 520 ? -25.406 -10.008 -19.169 1.00 89.19 520 ILE A CA 1
ATOM 4308 C C . ILE A 1 520 ? -25.938 -8.603 -18.922 1.00 89.19 520 ILE A C 1
ATOM 4310 O O . ILE A 1 520 ? -25.188 -7.629 -19.005 1.00 89.19 520 ILE A O 1
ATOM 4314 N N . ILE A 1 521 ? -27.237 -8.517 -18.653 1.00 85.81 521 ILE A N 1
ATOM 4315 C CA . ILE A 1 521 ? -27.889 -7.288 -18.220 1.00 85.81 521 ILE A CA 1
ATOM 4316 C C . ILE A 1 521 ? -28.160 -7.424 -16.728 1.00 85.81 521 ILE A C 1
ATOM 4318 O O . ILE A 1 521 ? -28.841 -8.360 -16.302 1.00 85.81 521 ILE A O 1
ATOM 4322 N N . GLN A 1 522 ? -27.612 -6.502 -15.951 1.00 80.69 522 GLN A N 1
ATOM 4323 C CA . GLN A 1 522 ? -27.831 -6.399 -14.517 1.00 80.69 522 GLN A CA 1
ATOM 4324 C C . GLN A 1 522 ? -28.761 -5.219 -14.265 1.00 80.69 522 GLN A C 1
ATOM 4326 O O . GLN A 1 522 ? -28.429 -4.099 -14.635 1.00 80.69 522 GLN A O 1
ATOM 4331 N N . HIS A 1 523 ? -29.920 -5.468 -13.661 1.00 79.25 523 HIS A N 1
ATOM 4332 C CA . HIS A 1 523 ? -30.927 -4.447 -13.372 1.00 79.25 523 HIS A CA 1
ATOM 4333 C C . HIS A 1 523 ? -31.037 -4.214 -11.871 1.00 79.25 523 HIS A C 1
ATOM 4335 O O . HIS A 1 523 ? -31.257 -5.175 -11.129 1.00 79.25 523 HIS A O 1
ATOM 4341 N N . ARG A 1 524 ? -30.959 -2.960 -11.414 1.00 77.06 524 ARG A N 1
ATOM 4342 C CA . ARG A 1 524 ? -31.359 -2.612 -10.046 1.00 77.06 524 ARG A CA 1
ATOM 4343 C C . ARG A 1 524 ? -32.883 -2.633 -9.957 1.00 77.06 524 ARG A C 1
ATOM 4345 O O . ARG A 1 524 ? -33.557 -1.797 -10.540 1.00 77.06 524 ARG A O 1
ATOM 4352 N N . LYS A 1 525 ? -33.431 -3.613 -9.244 1.00 76.69 525 LYS A N 1
ATOM 4353 C CA . LYS A 1 525 ? -34.879 -3.845 -9.150 1.00 76.69 525 LYS A CA 1
ATOM 4354 C C . LYS A 1 525 ? -35.550 -2.993 -8.081 1.00 76.69 525 LYS A C 1
ATOM 4356 O O . LYS A 1 525 ? -36.669 -2.528 -8.254 1.00 76.69 525 LYS A O 1
ATOM 4361 N N . GLU A 1 526 ? -34.897 -2.881 -6.934 1.00 77.25 526 GLU A N 1
ATOM 4362 C CA . GLU A 1 526 ? -35.396 -2.158 -5.771 1.00 77.25 526 GLU A CA 1
ATOM 4363 C C . GLU A 1 526 ? -34.231 -1.830 -4.831 1.00 77.25 526 GLU A C 1
ATOM 4365 O O . GLU A 1 526 ? -33.160 -2.443 -4.895 1.00 77.25 526 GLU A O 1
ATOM 4370 N N . GLU A 1 527 ? -34.459 -0.884 -3.926 1.00 78.69 527 GLU A N 1
ATOM 4371 C CA . GLU A 1 527 ? -33.611 -0.648 -2.763 1.00 78.69 527 GLU A CA 1
ATOM 4372 C C . GLU A 1 527 ? -34.373 -1.062 -1.506 1.00 78.69 527 GLU A C 1
ATOM 4374 O O . GLU A 1 527 ? -35.557 -0.759 -1.341 1.00 78.69 527 GLU A O 1
ATOM 4379 N N . LYS A 1 528 ? -33.695 -1.772 -0.607 1.00 81.56 528 LYS A N 1
ATOM 4380 C CA . LYS A 1 528 ? -34.242 -2.127 0.703 1.00 81.56 528 LYS A CA 1
ATOM 4381 C C . LYS A 1 528 ? -33.268 -1.717 1.793 1.00 81.56 528 LYS A C 1
ATOM 4383 O O . LYS A 1 528 ? -32.063 -1.863 1.633 1.00 81.56 528 LYS A O 1
ATOM 4388 N N . ASN A 1 529 ? -33.796 -1.321 2.942 1.00 86.94 529 ASN A N 1
ATOM 4389 C CA . ASN A 1 529 ? -32.973 -1.027 4.110 1.00 86.94 529 ASN A CA 1
ATOM 4390 C C . ASN A 1 529 ? -32.952 -2.230 5.049 1.00 86.94 529 ASN A C 1
ATOM 4392 O O . ASN A 1 529 ? -33.979 -2.877 5.269 1.00 86.94 529 ASN A O 1
ATOM 4396 N N . ILE A 1 530 ? -31.778 -2.540 5.590 1.00 88.81 530 ILE A N 1
ATOM 4397 C CA . ILE A 1 530 ? -31.615 -3.495 6.687 1.00 88.81 530 ILE A CA 1
ATOM 4398 C C . ILE A 1 530 ? -31.092 -2.711 7.883 1.00 88.81 530 ILE A C 1
ATOM 4400 O O . ILE A 1 530 ? -30.060 -2.059 7.780 1.00 88.81 530 ILE A O 1
ATOM 4404 N N . SER A 1 531 ? -31.796 -2.790 9.010 1.00 91.19 531 SER A N 1
ATOM 4405 C CA . SER A 1 531 ? -31.361 -2.181 10.266 1.00 91.19 531 SER A CA 1
ATOM 4406 C C . SER A 1 531 ? -30.826 -3.257 11.204 1.00 91.19 531 SER A C 1
ATOM 4408 O O . SER A 1 531 ? -31.504 -4.255 11.468 1.00 91.19 531 SER A O 1
ATOM 4410 N N . VAL A 1 532 ? -29.606 -3.063 11.701 1.00 92.31 532 VAL A N 1
ATOM 4411 C CA . VAL A 1 532 ? -28.926 -4.003 12.595 1.00 92.31 532 VAL A CA 1
ATOM 4412 C C . VAL A 1 532 ? -28.505 -3.283 13.870 1.00 92.31 532 VAL A C 1
ATOM 4414 O O . VAL A 1 532 ? -27.723 -2.335 13.798 1.00 92.31 532 VAL A O 1
ATOM 4417 N N . PRO A 1 533 ? -28.993 -3.707 15.050 1.00 94.69 533 PRO A N 1
ATOM 4418 C CA . PRO A 1 533 ? -28.533 -3.140 16.306 1.00 94.69 533 PRO A CA 1
ATOM 4419 C C . PRO A 1 533 ? -27.104 -3.601 16.609 1.00 94.69 533 PRO A C 1
ATOM 4421 O O . PRO A 1 533 ? -26.752 -4.757 16.374 1.00 94.69 533 PRO A O 1
ATOM 4424 N N . PHE A 1 534 ? -26.309 -2.725 17.214 1.00 94.56 534 PHE A N 1
ATOM 4425 C CA . PHE A 1 534 ? -24.982 -3.057 17.719 1.00 94.56 534 PHE A CA 1
ATOM 4426 C C . PHE A 1 534 ? -24.812 -2.631 19.179 1.00 94.56 534 PHE A C 1
ATOM 4428 O O . PHE A 1 534 ? -25.462 -1.708 19.677 1.00 94.56 534 PHE A O 1
ATOM 4435 N N . LYS A 1 535 ? -23.901 -3.320 19.870 1.00 94.75 535 LYS A N 1
ATOM 4436 C CA . LYS A 1 535 ? -23.404 -2.954 21.196 1.00 94.75 535 LYS A CA 1
ATOM 4437 C C . LYS A 1 535 ? -21.905 -3.211 21.241 1.00 94.75 535 LYS A C 1
ATOM 4439 O O . LYS A 1 535 ? -21.474 -4.353 21.113 1.00 94.75 535 LYS A O 1
ATOM 4444 N N . LEU A 1 536 ? -21.134 -2.156 21.452 1.00 94.50 536 LEU A N 1
ATOM 4445 C CA . LEU A 1 536 ? -19.679 -2.175 21.494 1.00 94.50 536 LEU A CA 1
ATOM 4446 C C . LEU A 1 536 ? -19.203 -1.767 22.882 1.00 94.50 536 LEU A C 1
ATOM 4448 O O . LEU A 1 536 ? -19.758 -0.856 23.494 1.00 94.50 536 LEU A O 1
ATOM 4452 N N . LYS A 1 537 ? -18.161 -2.432 23.377 1.00 92.62 537 LYS A N 1
ATOM 4453 C CA . LYS A 1 537 ? -17.510 -2.064 24.634 1.00 92.62 537 LYS A CA 1
ATOM 4454 C C . LYS A 1 537 ? -16.366 -1.100 24.342 1.00 92.62 537 LYS A C 1
ATOM 4456 O O . LYS A 1 537 ? -15.510 -1.398 23.513 1.00 92.62 537 LYS A O 1
ATOM 4461 N N . ILE A 1 538 ? -16.323 0.016 25.059 1.00 89.19 538 ILE A N 1
ATOM 4462 C CA . ILE A 1 538 ? -15.199 0.946 25.004 1.00 89.19 538 ILE A CA 1
ATOM 4463 C C . ILE A 1 538 ? -14.036 0.328 25.781 1.00 89.19 538 ILE A C 1
ATOM 4465 O O . ILE A 1 538 ? -14.139 0.051 26.979 1.00 89.19 538 ILE A O 1
ATOM 4469 N N . SER A 1 539 ? -12.921 0.108 25.090 1.00 76.50 539 SER A N 1
ATOM 4470 C CA . SER A 1 539 ? -11.673 -0.293 25.732 1.00 76.50 539 SER A CA 1
ATOM 4471 C C . SER A 1 539 ? -10.937 0.965 26.181 1.00 76.50 539 SER A C 1
ATOM 4473 O O . SER A 1 539 ? -10.562 1.794 25.351 1.00 76.50 539 SER A O 1
ATOM 4475 N N . LYS A 1 540 ? -10.740 1.125 27.493 1.00 66.00 540 LYS A N 1
ATOM 4476 C CA . LYS A 1 540 ? -9.862 2.178 28.017 1.00 66.00 540 LYS A CA 1
ATOM 4477 C C . LYS A 1 540 ? -8.432 1.870 27.568 1.00 66.00 540 LYS A C 1
ATOM 4479 O O . LYS A 1 540 ? -8.024 0.708 27.652 1.00 66.00 540 LYS A O 1
ATOM 4484 N N . LYS A 1 541 ? -7.697 2.872 27.061 1.00 56.84 541 LYS A N 1
ATOM 4485 C CA . LYS A 1 541 ? -6.259 2.724 26.778 1.00 56.84 541 LYS A CA 1
ATOM 4486 C C . LYS A 1 541 ? -5.617 2.209 28.070 1.00 56.84 541 LYS A C 1
ATOM 4488 O O . LYS A 1 541 ? -5.780 2.812 29.126 1.00 56.84 541 LYS A O 1
ATOM 4493 N N . THR A 1 542 ? -5.007 1.032 28.004 1.00 36.53 542 THR A N 1
ATOM 4494 C CA . THR A 1 542 ? -4.077 0.600 29.047 1.00 36.53 542 THR A CA 1
ATOM 4495 C C . THR A 1 542 ? -2.791 1.336 28.707 1.00 36.53 542 THR A C 1
ATOM 4497 O O . THR A 1 542 ? -2.288 1.140 27.600 1.00 36.53 542 THR A O 1
ATOM 4500 N N . GLU A 1 543 ? -2.393 2.277 29.564 1.00 31.42 543 GLU A N 1
ATOM 4501 C CA . GLU A 1 543 ? -1.157 3.060 29.409 1.00 31.42 543 GLU A CA 1
ATOM 4502 C C . GLU A 1 543 ? 0.081 2.170 29.266 1.00 31.42 543 GLU A C 1
ATOM 4504 O O . GLU A 1 543 ? 0.141 1.118 29.953 1.00 31.42 5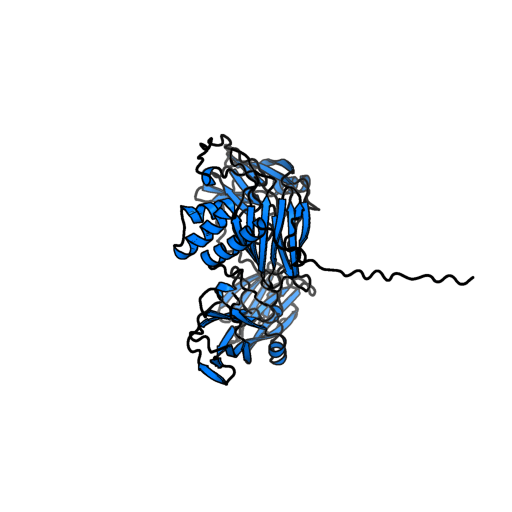43 GLU A O 1
#

Sequence (543 aa):
MKNVVCGFVLVFILFSCKKELSEEQKVFLDFAKLENSYSGSSYFYNLDLYSSFTEEPVYYDSIFNFEKLKTELQGTTKILKNDDGYIRVDYSQVRKIQYPIKFILTENKSNSFDAKMLLFIPDGYERFSIDKSQIGEKISKKGMNITLLDFRNDAVTLAIENTSTKNDYSYTYEKRNERKEDDSNKSNVGYYGYLFTSERVTEPNSSSESRNDKNKEIQVDFDRLNISLVDTDGKTIGSEGQIIDFRHYLWYRNHDMPYQDMISSYRDLKNRYKEEDTNPDHLYNPIQIVNIRGLGKIKKINFFLRSDKGQIKTIDLGAIPNKESIKENNKEEKKYSFKYESYLNLNESIVKNDLKVNIATLDKENSYMIYASLPSKYSEDLHFSFSDMYLKTDKNDSIMISDYQDAMSRINLSVDYASNIDAIEILNEKDIYNNIVGKIEIRRPIYEEKKYDITNLPSGYTYDKKNKSLEIKFEKGYYDEYYINGFASLNSKELVPNTFTVIEFDHVLYNFKENLSHIIIQHRKEEKNISVPFKLKISKKTE

Radius of gyration: 28.99 Å; Cα contacts (8 Å, |Δi|>4): 1091; chains: 1; bounding box: 74×84×76 Å

Solvent-accessible surface area (backbone atoms only — not comparable to full-atom values): 31109 Å² total; per-residue (Å²): 143,82,87,82,81,84,78,82,81,80,78,80,75,80,74,78,72,77,58,72,62,51,72,65,52,46,45,54,47,52,49,52,53,48,51,29,66,74,69,62,63,44,60,89,49,75,45,82,46,47,58,38,71,44,81,73,84,85,77,62,77,94,74,66,52,70,71,62,51,48,57,46,46,57,72,57,56,43,38,34,34,44,97,88,68,52,61,45,80,44,55,82,86,41,79,84,78,88,51,15,31,28,40,43,47,43,83,46,103,73,65,23,26,40,34,35,37,37,36,26,45,51,75,47,70,50,74,54,71,51,42,73,91,45,39,53,45,76,48,76,53,81,50,30,36,40,27,37,64,48,73,46,39,17,19,37,32,35,44,36,34,37,66,70,34,66,43,81,45,26,65,74,70,79,38,77,71,78,76,68,74,71,90,58,95,59,90,71,59,46,52,87,70,45,52,55,74,54,56,48,49,61,67,69,79,43,66,41,78,50,67,46,100,79,55,37,34,42,37,37,40,36,40,33,54,33,69,46,40,22,26,80,88,71,43,34,30,41,62,35,31,42,44,41,52,47,68,62,48,55,42,41,42,70,73,80,61,56,54,83,89,49,41,65,60,48,49,49,46,59,70,71,54,73,83,83,75,78,54,91,70,33,58,39,56,52,40,33,39,34,42,38,37,38,43,13,38,53,49,34,40,40,40,41,37,49,36,84,50,62,48,77,46,78,42,79,50,45,77,39,62,56,38,74,53,68,79,67,68,83,68,68,80,66,81,68,79,51,62,69,80,80,59,45,67,76,46,71,69,52,47,74,72,54,54,41,71,51,75,43,75,47,92,53,85,55,29,32,36,42,37,39,28,40,53,56,62,44,44,83,64,44,49,69,45,82,41,83,33,28,40,22,30,99,84,66,53,69,46,76,58,89,70,70,42,86,32,44,84,58,74,61,59,90,87,83,77,66,28,37,50,46,33,32,34,40,73,48,97,52,88,74,48,43,30,40,36,30,30,41,37,35,44,40,65,35,68,50,76,47,78,32,44,60,90,56,55,61,92,50,49,47,68,40,79,88,75,23,29,42,39,38,45,47,63,91,87,66,79,63,67,63,48,82,47,38,20,60,43,96,85,57,61,51,41,48,58,69,48,76,44,76,79,48,102,46,28,38,38,37,42,36,82,51,60,62,44,29,36,38,41,36,32,54,77,50,76,49,78,45,79,43,78,48,77,44,74,58,73,76,84,79,128

pLDDT: mean 82.17, std 15.89, range [30.02, 97.88]

Secondary structure (DSSP, 8-state):
-------------------PPPHHHHHHHHHHHHHHHHHT--TT----PPP-B-PPPP--GGG--HHHHHHHHHHH-EEEE-TT--EEEE-TTS----S-EEEEEEEETTTEEEEEEEEEEES-EEEEEEEGGGBT-EEEETTEEEEEEEE-SSEEEEEEEETT--EE-GGGGT--------------SS-TT-S-SSSEE-STT-EEEEE-TTSSEEEEEE-SEEEEEEETTS-EE-EEEEEEEHHHHHHHHHHT---TTTHHHHHHHHHH-------TT-EE--EEEEEEEESS-EEEEEEEEE-S-EEEEEEEEEEEEEEE--------------B--PPPPP-HHHHHHH-EEEEEE-SSTTEEEEEEE--GGG-S--EEEEEEEEEE-TT--EEE----EE-GGGT--SSSS-TTEEEEEEE--STT--EEEEEEEEEEEEEEEEEEETTSPPTTEEEETTTTEEEEEPPTT----EEEEEESSTT--BPPPEEEEEEETTEEEEEESS--SEEEEEEEEEEEEEEEEEEEEPPPP--

Foldseek 3Di:
DDDDDDDDPPPPPPPLPQPDADLQLVLLVLVVVLVCVVVVQQLPWQDAFAFDFDDDDDDCLVVDDDVVQLVLCLVDWAWEAEPVRAIDIDSPSGDDDLFKKKWAWDDDPAQWTFIKMKTWRFPGKDKDKDFPSQANPWDDDQQKTKHWRDAHQFKTKIKMWRRVFWDQLCVLVVDDDPPPPPPPPPPDTFQHLPQAPDQKQDAASDWDWDADPNNRMIIIHTHQKHKFFAAPVRGTGDKMKGKDFPSVVLSCCQPPNDDPVCNVVSVVSVVSDDDPDPPVRRGGTTIIIMMMGTSHGTGMMMMMGTHRDGDMDMRGSGIHRHDHPPPPPPPPPPVPPFFDQDADFDDQVCCVVFKDWAKTDDPPPQKIKIKIFGHPRHDQAKDKDWFPKWFAAPVGDIDTFPDKAWPVSSVDDPDRRPRGMGMIMGGDPDPRGFKMKTKIKIKTFDKDKDKDFQVGDDPQWHADQVQQKIKGFADPPPDFDKDKFFDQDPPDRTGFDWDKDPPDPRIIMIGGPHHGRMMMIMGRPDIDMDMDMDMYTHDDPPD

Nearest PDB structures (foldseek):
  3fbq-assembly1_A  TM=2.932E-01  e=1.158E-03  Bacillus anthracis str. Sterne
  1yll-assembly1_B  TM=1.928E-01  e=5.463E-01  Pseudomonas aeruginosa PAO1
  8vvm-assembly1_I  TM=2.129E-01  e=6.005E+00  Homo sapiens
  5jmf-assembly1_A  TM=1.321E-01  e=2.652E+00  Bacteroides thetaiotaomicron VPI-5482
  5jmd-assembly1_A  TM=1.325E-01  e=2.957E+00  Bacteroides thetaiotaomicron VPI-5482

Mean predicted aligned error: 11.38 Å